Protein 6MB8 (pdb70)

Organism: Pseudomonas aeruginosa (NCBI:txid287)

Nearest PDB structures (foldseek):
  6mb6-assembly1_A  TM=1.000E+00  e=1.097E-57  Pseudomonas aeruginosa
  7q1x-assembly1_B  TM=9.466E-01  e=2.629E-34  Pseudomonas aeruginosa
  7lao-assembly1_A  TM=9.299E-01  e=4.699E-32  Serratia marcescens
  6bbz-assembly1_A  TM=9.419E-01  e=1.993E-29  Enterobacter cloacae
  6np2-assembly1_A  TM=9.340E-01  e=1.294E-29  Enterobacter cloacae

B-factor: mean 28.53, std 10.76, range [13.85, 97.69]

Radius of gyration: 25.22 Å; Cα contacts (8 Å, |Δi|>4): 1121; chains: 2; bounding box: 45×62×73 Å

Solvent-accessible surface area: 21464 Å² total; per-residue (Å²): 125,16,17,12,121,87,46,1,20,62,45,2,58,76,6,33,9,47,189,32,19,8,0,0,1,18,8,25,34,102,117,2,34,118,7,7,54,4,5,9,4,1,1,19,0,0,102,55,12,2,7,120,44,3,1,1,0,0,42,0,26,22,43,17,53,5,66,98,41,37,74,162,61,4,113,4,32,112,116,48,72,151,55,6,34,47,2,42,38,130,122,18,27,0,29,64,110,88,29,28,1,18,5,7,0,26,31,3,93,59,22,73,17,0,27,3,4,24,2,0,0,0,0,10,39,64,95,4,133,91,0,15,34,130,12,46,50,54,56,1,9,0,117,40,0,1,3,20,24,0,37,135,40,35,0,49,0,0,2,1,4,8,77,42,51,29,0,6,0,1,33,8,0,3,26,73,3,119,13,94,65,39,95,102,60,118,15,9,9,0,30,47,40,146,114,35,65,99,61,92,30,7,43,18,37,25,33,63,70,10,0,5,65,82,36,68,142,79,18,9,25,36,1,0,78,73,1,29,89,68,69,74,34,114,119,32,111,0,21,63,0,73,5,11,11,2,44,0,41,26,0,7,60,47,0,25,89,27,2,62,165,118,52,26,159,124,87,17,13,9,123,81,44,1,20,62,45,2,58,77,7,34,8,46,184,34,22,10,0,0,1,19,7,24,37,105,154,2,37,92,7,5,55,3,6,26,4,0,6,19,0,0,96,60,16,2,9,117,45,3,2,1,0,0,39,0,27,23,45,18,58,5,66,104,34,36,70,157,44,6,114,3,31,110,114,48,72,148,56,6,36,46,2,46,46,162,71,17,18,0,28,63,109,92,28,28,1,18,6,7,0,25,32,11,72,58,21,71,22,0,28,3,2,23,2,0,1,0,0,8,35,62,95,4,133,94,0,15,40,132,12,45,48,54,55,1,10,0,119,40,0,1,2,19,23,0,38,133,38,37,0,54,0,0,1,1,13,10,79,41,52,31,0,5,0,1,33,7,1,2,25,75,1,122,13,93,62,41,99,97,58,117,16,16,9,0,32,46,41,147,124,36,62,101,64,93,39,7,54,18,36,37,32,64,72,11,0,5,67,78,33,65,150,78,17,10,26,32,1,0,67,74,2,24,93,67,70,73,32,115,117,30,110,0,20,58,0,88,6,12,11,2,42,0,39,27,0,6,61,50,0,24,66,26,1,61,162,114,62,67

Structure (mmCIF, N/CA/C/O backbone):
data_6MB8
#
_entry.id   6MB8
#
_cell.length_a   137.256
_cell.length_b   163.897
_cell.length_c   95.126
_cell.angle_alpha   90.000
_cell.angle_beta   90.000
_cell.angle_gamma   90.000
#
_symmetry.space_group_name_H-M   'C 2 2 21'
#
loop_
_entity.id
_entity.type
_entity.pdbx_description
1 polymer 'Aac(3)-IIIb protein'
2 non-polymer 'CHLORIDE ION'
3 water water
#
loop_
_atom_site.group_PDB
_atom_site.id
_atom_site.type_symbol
_atom_site.label_atom_id
_atom_site.label_alt_id
_atom_site.label_comp_id
_atom_site.label_asym_id
_atom_site.label_entity_id
_atom_site.label_seq_id
_atom_site.pdbx_PDB_ins_code
_atom_site.Cartn_x
_atom_site.Cartn_y
_atom_site.Cartn_z
_atom_site.occupancy
_atom_site.B_iso_or_equiv
_atom_site.auth_seq_id
_atom_site.auth_comp_id
_atom_site.auth_asym_id
_atom_site.auth_atom_id
_atom_site.pdbx_PDB_model_num
ATOM 1 N N . SER A 1 7 ? -22.808 -9.232 -25.668 1.00 53.83 7 SER A N 1
ATOM 2 C CA . SER A 1 7 ? -21.382 -9.127 -25.981 1.00 71.22 7 SER A CA 1
ATOM 3 C C . SER A 1 7 ? -20.668 -10.467 -25.771 1.00 62.39 7 SER A C 1
ATOM 4 O O . SER A 1 7 ? -21.257 -11.429 -25.273 1.00 60.54 7 SER A O 1
ATOM 7 N N . PHE A 1 8 ? -19.396 -10.519 -26.156 1.00 41.30 8 PHE A N 1
ATOM 8 C CA . PHE A 1 8 ? -18.614 -11.752 -26.078 1.00 29.06 8 PHE A CA 1
ATOM 9 C C . PHE A 1 8 ? -18.028 -12.010 -24.695 1.00 33.98 8 PHE A C 1
ATOM 10 O O . PHE A 1 8 ? -17.457 -11.108 -24.070 1.00 39.23 8 PHE A O 1
ATOM 18 N N . ALA A 1 9 ? -18.157 -13.253 -24.229 1.00 29.79 9 ALA A N 1
ATOM 19 C CA . ALA A 1 9 ? -17.320 -13.744 -23.148 1.00 33.78 9 ALA A CA 1
ATOM 20 C C . ALA A 1 9 ? -16.023 -14.227 -23.758 1.00 32.29 9 ALA A C 1
ATOM 21 O O . ALA A 1 9 ? -16.008 -14.775 -24.863 1.00 33.20 9 ALA A O 1
ATOM 23 N N . THR A 1 10 ? -14.940 -14.040 -23.035 1.00 39.01 10 THR A N 1
ATOM 24 C CA . THR A 1 10 ? -13.646 -14.405 -23.554 1.00 42.09 10 THR A CA 1
ATOM 25 C C . THR A 1 10 ? -13.041 -15.470 -22.678 1.00 40.12 10 THR A C 1
ATOM 26 O O . THR A 1 10 ? -13.535 -15.808 -21.605 1.00 32.32 10 THR A O 1
ATOM 30 N N . ARG A 1 11 ? -11.935 -15.979 -23.172 1.00 33.53 11 ARG A N 1
ATOM 31 C CA . ARG A 1 11 ? -11.173 -16.933 -22.409 1.00 31.97 11 ARG A CA 1
ATOM 32 C C . ARG A 1 11 ? -10.803 -16.362 -21.039 1.00 28.80 11 ARG A C 1
ATOM 33 O O . ARG A 1 11 ? -10.941 -17.039 -20.014 1.00 28.26 11 ARG A O 1
ATOM 41 N N . THR A 1 12 ? -10.447 -15.081 -20.994 1.00 25.95 12 THR A N 1
ATOM 42 C CA . THR A 1 12 ? -10.127 -14.431 -19.732 1.00 24.42 12 THR A CA 1
ATOM 43 C C . THR A 1 12 ? -11.351 -14.319 -18.830 1.00 23.96 12 THR A C 1
ATOM 44 O O . THR A 1 12 ? -11.284 -14.641 -17.636 1.00 24.39 12 THR A O 1
ATOM 48 N N . SER A 1 13 ? -12.471 -13.846 -19.370 1.00 28.21 13 SER A N 1
ATOM 49 C CA . SER A 1 13 ? -13.644 -13.654 -18.519 1.00 27.14 13 SER A CA 1
ATOM 50 C C . SER A 1 13 ? -14.162 -14.993 -18.003 1.00 26.58 13 SER A C 1
ATOM 51 O O . SER A 1 13 ? -14.583 -15.098 -16.840 1.00 24.09 13 SER A O 1
ATOM 54 N N . LEU A 1 14 ? -14.113 -16.032 -18.839 1.00 23.69 14 LEU A N 1
ATOM 55 C CA . LEU A 1 14 ? -14.549 -17.348 -18.373 1.00 20.11 14 LEU A CA 1
ATOM 56 C C . LEU A 1 14 ? -13.633 -17.877 -17.276 1.00 19.61 14 LEU A C 1
ATOM 57 O O . LEU A 1 14 ? -14.105 -18.504 -16.324 1.00 20.73 14 LEU A O 1
ATOM 62 N N . ALA A 1 15 ? -12.312 -17.651 -17.397 1.00 20.15 15 ALA A N 1
ATOM 63 C CA . ALA A 1 15 ? -11.399 -18.107 -16.347 1.00 20.67 15 ALA A CA 1
ATOM 64 C C . ALA A 1 15 ? -11.711 -17.424 -15.017 1.00 21.96 15 ALA A C 1
ATOM 65 O O . ALA A 1 15 ? -11.704 -18.072 -13.963 1.00 22.01 15 ALA A O 1
ATOM 67 N N . ALA A 1 16 ? -12.035 -16.130 -15.054 1.00 22.18 16 ALA A N 1
ATOM 68 C CA . ALA A 1 16 ? -12.438 -15.445 -13.828 1.00 23.54 16 ALA A CA 1
ATOM 69 C C . ALA A 1 16 ? -13.680 -16.095 -13.224 1.00 23.80 16 ALA A C 1
ATOM 70 O O . ALA A 1 16 ? -13.724 -16.366 -12.015 1.00 22.96 16 ALA A O 1
ATOM 72 N N . ASP A 1 17 ? -14.687 -16.370 -14.059 1.00 22.82 17 ASP A N 1
ATOM 73 C CA . ASP A 1 17 ? -15.909 -17.018 -13.576 1.00 23.03 17 ASP A CA 1
ATOM 74 C C . ASP A 1 17 ? -15.610 -18.393 -12.987 1.00 22.82 17 ASP A C 1
ATOM 75 O O . ASP A 1 17 ? -16.165 -18.759 -11.943 1.00 22.02 17 ASP A O 1
ATOM 80 N N . LEU A 1 18 ? -14.757 -19.180 -13.657 1.00 21.15 18 LEU A N 1
ATOM 81 C CA . LEU A 1 18 ? -14.433 -20.513 -13.167 1.00 20.21 18 LEU A CA 1
ATOM 82 C C . LEU A 1 18 ? -13.709 -20.447 -11.835 1.00 22.58 18 LEU A C 1
ATOM 83 O O . LEU A 1 18 ? -14.000 -21.223 -10.923 1.00 21.10 18 LEU A O 1
ATOM 88 N N . ALA A 1 19 ? -12.739 -19.541 -11.707 1.00 21.70 19 ALA A N 1
ATOM 89 C CA . ALA A 1 19 ? -12.056 -19.417 -10.427 1.00 22.14 19 ALA A CA 1
ATOM 90 C C . ALA A 1 19 ? -13.034 -19.001 -9.333 1.00 22.89 19 ALA A C 1
ATOM 91 O O . ALA A 1 19 ? -12.964 -19.510 -8.207 1.00 25.64 19 ALA A O 1
ATOM 93 N N . ALA A 1 20 ? -13.947 -18.083 -9.659 1.00 23.30 20 ALA A N 1
ATOM 94 C CA . ALA A 1 20 ? -14.933 -17.604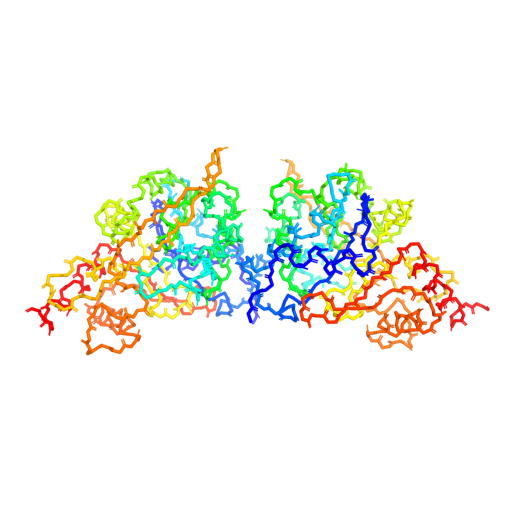 -8.691 1.00 26.08 20 ALA A CA 1
ATOM 95 C C . ALA A 1 20 ? -15.849 -18.730 -8.243 1.00 28.53 20 ALA A C 1
ATOM 96 O O . ALA A 1 20 ? -16.290 -18.761 -7.089 1.00 27.51 20 ALA A O 1
ATOM 98 N N . LEU A 1 21 ? -16.160 -19.655 -9.155 1.00 24.55 21 LEU A N 1
ATOM 99 C CA . LEU A 1 21 ? -17.003 -20.797 -8.823 1.00 22.01 21 LEU A CA 1
ATOM 100 C C . LEU A 1 21 ? -16.270 -21.822 -7.971 1.00 25.58 21 LEU A C 1
ATOM 101 O O . LEU A 1 21 ? -16.914 -22.681 -7.356 1.00 26.90 21 LEU A O 1
ATOM 106 N N . GLY A 1 22 ? -14.945 -21.757 -7.897 1.00 22.83 22 GLY A N 1
ATOM 107 C CA . GLY A 1 22 ? -14.189 -22.657 -7.046 1.00 21.09 22 GLY A CA 1
ATOM 108 C C . GLY A 1 22 ? -13.219 -23.585 -7.747 1.00 18.83 22 GLY A C 1
ATOM 109 O O . GLY A 1 22 ? -12.557 -24.374 -7.056 1.00 23.49 22 GLY A O 1
ATOM 110 N N . LEU A 1 23 ? -13.089 -23.518 -9.074 1.00 20.63 23 LEU A N 1
ATOM 111 C CA . LEU A 1 23 ? -12.113 -24.347 -9.783 1.00 22.19 23 LEU A CA 1
ATOM 112 C C . LEU A 1 23 ? -10.702 -23.894 -9.416 1.00 21.19 23 LEU A C 1
ATOM 113 O O . LEU A 1 23 ? -10.399 -22.700 -9.477 1.00 25.32 23 LEU A O 1
ATOM 118 N N . ALA A 1 24 ? -9.843 -24.841 -9.035 1.00 21.53 24 ALA A N 1
ATOM 119 C CA . ALA A 1 24 ? -8.594 -24.521 -8.344 1.00 22.83 24 ALA A CA 1
ATOM 120 C C . ALA A 1 24 ? -7.367 -24.914 -9.166 1.00 23.34 24 ALA A C 1
ATOM 121 O O . ALA A 1 24 ? -7.411 -25.800 -10.021 1.00 23.13 24 ALA A O 1
ATOM 123 N N . TRP A 1 25 ? -6.264 -24.223 -8.895 1.00 24.01 25 TRP A N 1
ATOM 124 C CA . TRP A 1 25 ? -5.002 -24.512 -9.563 1.00 23.58 25 TRP A CA 1
ATOM 125 C C . TRP A 1 25 ? -4.589 -25.955 -9.332 1.00 24.91 25 TRP A C 1
ATOM 126 O O . TRP A 1 25 ? -4.495 -26.422 -8.189 1.00 26.47 25 TRP A O 1
ATOM 137 N N . GLY A 1 26 ? -4.309 -26.663 -10.430 1.00 19.45 26 GLY A N 1
ATOM 138 C CA . GLY A 1 26 ? -3.897 -28.040 -10.366 1.00 17.92 26 GLY A CA 1
ATOM 139 C C . GLY A 1 26 ? -5.024 -29.046 -10.411 1.00 19.05 26 GLY A C 1
ATOM 140 O O . GLY A 1 26 ? -4.749 -30.250 -10.403 1.00 21.72 26 GLY A O 1
ATOM 141 N N . ASP A 1 27 ? -6.273 -28.595 -10.454 1.00 20.67 27 ASP A N 1
ATOM 142 C CA . ASP A 1 27 ? -7.398 -29.530 -10.405 1.00 19.44 27 ASP A CA 1
ATOM 143 C C . ASP A 1 27 ? -7.428 -30.406 -11.648 1.00 22.16 27 ASP A C 1
ATOM 144 O O . ASP A 1 27 ? -7.084 -29.967 -12.753 1.00 21.00 27 ASP A O 1
ATOM 149 N N . ALA A 1 28 ? -7.877 -31.644 -11.459 1.00 19.74 28 ALA A N 1
ATOM 150 C CA . ALA A 1 28 ? -8.353 -32.472 -12.559 1.00 17.52 28 ALA A CA 1
ATOM 151 C C . ALA A 1 28 ? -9.849 -32.193 -12.685 1.00 21.99 28 ALA A C 1
ATOM 152 O O . ALA A 1 28 ? -10.600 -32.421 -11.729 1.00 21.14 28 ALA A O 1
ATOM 154 N N . ILE A 1 29 ? -10.267 -31.628 -13.821 1.00 17.26 29 ILE A N 1
ATOM 155 C CA . ILE A 1 29 ? -11.637 -31.118 -13.985 1.00 18.44 29 ILE A CA 1
ATOM 156 C C . ILE A 1 29 ? -12.285 -31.813 -15.176 1.00 19.90 29 ILE A C 1
ATOM 157 O O . ILE A 1 29 ? -11.824 -31.681 -16.317 1.00 18.22 29 ILE A O 1
ATOM 162 N N . MET A 1 30 ? -13.373 -32.538 -14.914 1.00 17.56 30 MET A N 1
ATOM 163 C CA . MET A 1 30 ? -14.157 -33.164 -15.969 1.00 18.51 30 MET A CA 1
ATOM 164 C C . MET A 1 30 ? -15.338 -32.255 -16.265 1.00 18.27 30 MET A C 1
ATOM 165 O O . MET A 1 30 ? -16.037 -31.834 -15.341 1.00 20.32 30 MET A O 1
ATOM 170 N N . VAL A 1 31 ? -15.555 -31.925 -17.537 1.00 16.23 31 VAL A N 1
ATOM 171 C CA . VAL A 1 31 ? -16.565 -30.937 -17.894 1.00 17.97 31 VAL A CA 1
ATOM 172 C C . VAL A 1 31 ? -17.647 -31.565 -18.769 1.00 17.64 31 VAL A C 1
ATOM 173 O O . VAL A 1 31 ? -17.363 -32.361 -19.670 1.00 18.61 31 VAL A O 1
ATOM 177 N N . HIS A 1 32 ? -18.899 -31.209 -18.470 1.00 17.68 32 HIS A N 1
ATOM 178 C CA . HIS A 1 32 ? -20.056 -31.440 -19.326 1.00 17.19 32 HIS A CA 1
ATOM 179 C C . HIS A 1 32 ? -20.619 -30.073 -19.678 1.00 17.83 32 HIS A C 1
ATOM 180 O O . HIS A 1 32 ? -20.868 -29.267 -18.782 1.00 20.50 32 HIS A O 1
ATOM 187 N N . ALA A 1 33 ? -20.822 -29.792 -20.964 1.00 19.01 33 ALA A N 1
ATOM 188 C CA . ALA A 1 33 ? -21.180 -28.424 -21.360 1.00 17.54 33 ALA A CA 1
ATOM 189 C C . ALA A 1 33 ? -22.369 -28.405 -22.295 1.00 21.56 33 ALA A C 1
ATOM 190 O O . ALA A 1 33 ? -22.488 -29.255 -23.182 1.00 23.71 33 ALA A O 1
ATOM 192 N N . ALA A 1 34 ? -23.225 -27.390 -22.115 1.00 23.41 34 ALA A N 1
ATOM 193 C CA . ALA A 1 34 ? -24.229 -27.010 -23.108 1.00 25.02 34 ALA A CA 1
ATOM 194 C C . ALA A 1 34 ? -23.724 -25.690 -23.674 1.00 24.33 34 ALA A C 1
ATOM 195 O O . ALA A 1 34 ? -23.952 -24.632 -23.080 1.00 23.36 34 ALA A O 1
ATOM 197 N N . VAL A 1 35 ? -23.004 -25.768 -24.798 1.00 21.53 35 VAL A N 1
ATOM 198 C CA . VAL A 1 35 ? -22.211 -24.629 -25.260 1.00 21.90 35 VAL A CA 1
ATOM 199 C C . VAL A 1 35 ? -23.091 -23.406 -25.501 1.00 24.37 35 VAL A C 1
ATOM 200 O O . VAL A 1 35 ? -22.713 -22.281 -25.157 1.00 27.09 35 VAL A O 1
ATOM 204 N N . SER A 1 36 ? -24.283 -23.606 -26.062 1.00 26.11 36 SER A N 1
ATOM 205 C CA . SER A 1 36 ? -25.122 -22.450 -26.393 1.00 34.43 36 SER A CA 1
ATOM 206 C C . SER A 1 36 ? -25.523 -21.653 -25.153 1.00 38.51 36 SER A C 1
ATOM 207 O O . SER A 1 36 ? -25.642 -20.421 -25.224 1.00 33.42 36 SER A O 1
ATOM 210 N N . ARG A 1 37 ? -25.692 -22.316 -24.004 1.00 24.58 37 ARG A N 1
ATOM 211 C CA . ARG A 1 37 ? -26.081 -21.601 -22.789 1.00 25.13 37 ARG A CA 1
ATOM 212 C C . ARG A 1 37 ? -25.000 -20.682 -22.248 1.00 30.85 37 ARG A C 1
ATOM 213 O O . ARG A 1 37 ? -25.298 -19.841 -21.384 1.00 25.51 37 ARG A O 1
ATOM 221 N N . VAL A 1 38 ? -23.754 -20.830 -22.703 1.00 24.66 38 VAL A N 1
ATOM 222 C CA . VAL A 1 38 ? -22.683 -19.994 -22.174 1.00 21.60 38 VAL A CA 1
ATOM 223 C C . VAL A 1 38 ? -22.752 -18.582 -22.746 1.00 25.65 38 VAL A C 1
ATOM 224 O O . VAL A 1 38 ? -22.164 -17.651 -22.176 1.00 27.25 38 VAL A O 1
ATOM 228 N N . GLY A 1 39 ? -23.488 -18.393 -23.830 1.00 28.69 39 GLY A N 1
ATOM 229 C CA . GLY A 1 39 ? -23.573 -17.101 -24.487 1.00 31.68 39 GLY A CA 1
ATOM 230 C C . GLY A 1 39 ? -22.585 -16.983 -25.630 1.00 29.91 39 GLY A C 1
ATOM 231 O O . GLY A 1 39 ? -22.012 -17.967 -26.102 1.00 28.59 39 GLY A O 1
ATOM 232 N N . ARG A 1 40 ? -22.383 -15.746 -26.080 1.00 26.65 40 ARG A N 1
ATOM 233 C CA . ARG A 1 40 ? -21.476 -15.502 -27.191 1.00 26.59 40 ARG A CA 1
ATOM 234 C C . ARG A 1 40 ? -20.033 -15.692 -26.756 1.00 25.83 40 ARG A C 1
ATOM 235 O O . ARG A 1 40 ? -19.586 -15.097 -25.772 1.00 28.42 40 ARG A O 1
ATOM 243 N N . LEU A 1 41 ? -19.304 -16.515 -27.508 1.00 24.45 41 LEU A N 1
ATOM 244 C CA . LEU A 1 41 ? -17.919 -16.874 -27.221 1.00 23.59 41 LEU A CA 1
ATOM 245 C C . LEU A 1 41 ? -17.056 -16.554 -28.422 1.00 22.23 41 LEU A C 1
ATOM 246 O O . LEU A 1 41 ? -17.388 -16.963 -29.537 1.00 25.55 41 LEU A O 1
ATOM 251 N N . LEU A 1 42 ? -15.926 -15.873 -28.200 1.00 23.62 42 LEU A N 1
ATOM 252 C CA . LEU A 1 42 ? -15.110 -15.459 -29.336 1.00 26.65 42 LEU A CA 1
ATOM 253 C C . LEU A 1 42 ? -14.522 -16.637 -30.098 1.00 27.44 42 LEU A C 1
ATOM 254 O O . LEU A 1 42 ? -14.267 -16.515 -31.296 1.00 25.70 42 LEU A O 1
ATOM 259 N N . ASP A 1 43 ? -14.276 -17.786 -29.444 1.00 24.80 43 ASP A N 1
ATOM 260 C CA . ASP A 1 43 ? -13.783 -18.958 -30.161 1.00 25.17 43 ASP A CA 1
ATOM 261 C C . ASP A 1 43 ? -14.710 -20.154 -29.954 1.00 23.24 43 ASP A C 1
ATOM 262 O O . ASP A 1 43 ? -14.279 -21.302 -30.026 1.00 23.06 43 ASP A O 1
ATOM 267 N N . GLY A 1 44 ? -15.994 -19.904 -29.725 1.00 21.80 44 GLY A N 1
ATOM 268 C CA . GLY A 1 44 ? -16.945 -20.992 -29.627 1.00 22.37 44 GLY A CA 1
ATOM 269 C C . GLY A 1 44 ? -16.572 -21.987 -28.549 1.00 21.33 44 GLY A C 1
ATOM 270 O O . GLY A 1 44 ? -16.008 -21.629 -27.515 1.00 21.98 44 GLY A O 1
ATOM 271 N N . PRO A 1 45 ? -16.858 -23.274 -28.782 1.00 23.13 45 PRO A N 1
ATOM 272 C CA . PRO A 1 45 ? -16.526 -24.283 -27.763 1.00 20.59 45 PRO A CA 1
ATOM 273 C C . PRO A 1 45 ? -15.067 -24.273 -27.358 1.00 20.96 45 PRO A C 1
ATOM 274 O O . PRO A 1 45 ? -14.746 -24.605 -26.213 1.00 23.66 45 PRO A O 1
ATOM 278 N N . ASP A 1 46 ? -14.151 -23.919 -28.265 1.00 18.53 46 ASP A N 1
ATOM 279 C CA . ASP A 1 46 ? -12.746 -23.919 -27.908 1.00 19.57 46 ASP A CA 1
ATOM 280 C C . ASP A 1 46 ? -12.418 -22.845 -26.879 1.00 19.68 46 ASP A C 1
ATOM 281 O O . ASP A 1 46 ? -11.430 -22.998 -26.148 1.00 21.11 46 ASP A O 1
ATOM 286 N N . THR A 1 47 ? -13.247 -21.801 -26.763 1.00 20.21 47 THR A N 1
ATOM 287 C CA . THR A 1 47 ? -13.048 -20.829 -25.697 1.00 20.31 47 THR A CA 1
ATOM 288 C C . THR A 1 47 ? -13.188 -21.483 -24.333 1.00 19.02 47 THR A C 1
ATOM 289 O O . THR A 1 47 ? -12.439 -21.162 -23.403 1.00 19.56 47 THR A O 1
ATOM 293 N N . ILE A 1 48 ? -14.141 -22.408 -24.207 1.00 17.89 48 ILE A N 1
ATOM 294 C CA . ILE A 1 48 ? -14.366 -23.102 -22.947 1.00 16.29 48 ILE A CA 1
ATOM 295 C C . ILE A 1 48 ? -13.163 -23.959 -22.600 1.00 17.95 48 ILE A C 1
ATOM 296 O O . ILE A 1 48 ? -12.691 -23.960 -21.461 1.00 19.15 48 ILE A O 1
ATOM 301 N N . ILE A 1 49 ? -12.659 -24.718 -23.581 1.00 17.68 49 ILE A N 1
ATOM 302 C CA . ILE A 1 49 ? -11.496 -25.564 -23.324 1.00 15.40 49 ILE A CA 1
ATOM 303 C C . ILE A 1 49 ? -10.317 -24.709 -22.879 1.00 16.11 49 ILE A C 1
ATOM 304 O O . ILE A 1 49 ? -9.635 -25.024 -21.898 1.00 18.33 49 ILE A O 1
ATOM 309 N N . ALA A 1 50 ? -10.072 -23.603 -23.587 1.00 17.59 50 ALA A N 1
ATOM 310 C CA . ALA A 1 50 ? -8.935 -22.746 -23.249 1.00 17.91 50 ALA A CA 1
ATOM 311 C C . ALA A 1 50 ? -9.082 -22.160 -21.849 1.00 18.49 50 ALA A C 1
ATOM 312 O O . ALA A 1 50 ? -8.123 -22.127 -21.069 1.00 19.36 50 ALA A O 1
ATOM 314 N N . ALA A 1 51 ? -10.286 -21.709 -21.508 1.00 17.64 51 ALA A N 1
ATOM 315 C CA . ALA A 1 51 ? -10.496 -21.127 -20.186 1.00 18.10 51 ALA A CA 1
ATOM 316 C C . ALA A 1 51 ? -10.282 -22.149 -19.077 1.00 19.70 51 ALA A C 1
ATOM 317 O O . ALA A 1 51 ? -9.746 -21.824 -18.004 1.00 18.02 51 ALA A O 1
ATOM 319 N N . LEU A 1 52 ? -10.727 -23.387 -19.299 1.00 17.51 52 LEU A N 1
ATOM 320 C CA . LEU A 1 52 ? -10.502 -24.437 -18.316 1.00 16.42 52 LEU A CA 1
ATOM 321 C C . LEU A 1 52 ? -9.015 -24.682 -18.125 1.00 17.56 52 LEU A C 1
ATOM 322 O O . LEU A 1 52 ? -8.538 -24.795 -16.990 1.00 18.51 52 LEU A O 1
ATOM 327 N N A ARG A 1 53 ? -8.275 -24.779 -19.232 0.71 17.67 53 ARG A N 1
ATOM 328 N N B ARG A 1 53 ? -8.267 -24.785 -19.228 0.29 17.75 53 ARG A N 1
ATOM 329 C CA A ARG A 1 53 ? -6.830 -24.960 -19.144 0.71 19.21 53 ARG A CA 1
ATOM 330 C CA B ARG A 1 53 ? -6.822 -24.966 -19.124 0.29 19.17 53 ARG A CA 1
ATOM 331 C C A ARG A 1 53 ? -6.173 -23.795 -18.416 0.71 18.75 53 ARG A C 1
ATOM 332 C C B ARG A 1 53 ? -6.169 -23.794 -18.406 0.29 19.07 53 ARG A C 1
ATOM 333 O O A ARG A 1 53 ? -5.275 -24.001 -17.590 0.71 19.70 53 ARG A O 1
ATOM 334 O O B ARG A 1 53 ? -5.260 -23.989 -17.590 0.29 19.70 53 ARG A O 1
ATOM 349 N N . ASP A 1 54 ? -6.611 -22.569 -18.703 1.00 18.14 54 ASP A N 1
ATOM 350 C CA . ASP A 1 54 ? -6.047 -21.399 -18.024 1.00 17.28 54 ASP A CA 1
ATOM 351 C C . ASP A 1 54 ? -6.296 -21.460 -16.521 1.00 22.71 54 ASP A C 1
ATOM 352 O O . ASP A 1 54 ? -5.451 -21.039 -15.716 1.00 20.67 54 ASP A O 1
ATOM 357 N N . THR A 1 55 ? -7.464 -21.965 -16.122 1.00 20.76 55 THR A N 1
ATOM 358 C CA . THR A 1 55 ? -7.858 -21.901 -14.714 1.00 18.04 55 THR A CA 1
ATOM 359 C C . THR A 1 55 ? -7.164 -22.951 -13.854 1.00 20.69 55 THR A C 1
ATOM 360 O O . THR A 1 55 ? -6.826 -22.677 -12.692 1.00 22.09 55 THR A O 1
ATOM 364 N N . VAL A 1 56 ? -6.957 -24.160 -14.375 1.00 17.90 56 VAL A N 1
ATOM 365 C CA . VAL A 1 56 ? -6.262 -25.188 -13.608 1.00 18.59 56 VAL A CA 1
ATOM 366 C C . VAL A 1 56 ? -4.751 -25.078 -13.784 1.00 17.27 56 VAL A C 1
ATOM 367 O O . VAL A 1 56 ? -4.006 -25.656 -12.982 1.00 19.91 56 VAL A O 1
ATOM 371 N N . GLY A 1 57 ? -4.286 -24.369 -14.813 1.00 18.38 57 GLY A N 1
ATOM 372 C CA . GLY A 1 57 ? -2.857 -24.211 -15.038 1.00 18.21 57 GLY A CA 1
ATOM 373 C C . GLY A 1 57 ? -2.242 -25.471 -15.598 1.00 21.07 57 GLY A C 1
ATOM 374 O O . GLY A 1 57 ? -2.910 -26.493 -15.784 1.00 19.59 57 GLY A O 1
ATOM 375 N N . PRO A 1 58 ? -0.937 -25.419 -15.884 1.00 18.19 58 PRO A N 1
ATOM 376 C CA . PRO A 1 58 ? -0.285 -26.546 -16.578 1.00 19.21 58 PRO A CA 1
ATOM 377 C C . PRO A 1 58 ? -0.290 -27.848 -15.790 1.00 19.57 58 PRO A C 1
ATOM 378 O O . PRO A 1 58 ? -0.249 -28.919 -16.402 1.00 20.81 58 PRO A O 1
ATOM 382 N N . GLY A 1 59 ? -0.375 -27.795 -14.460 1.00 18.81 59 GLY A N 1
ATOM 383 C CA . GLY A 1 59 ? -0.416 -28.992 -13.645 1.00 18.78 59 GLY A CA 1
ATOM 384 C C . GLY A 1 59 ? -1.775 -29.618 -13.519 1.00 19.57 59 GLY A C 1
ATOM 385 O O . GLY A 1 59 ? -1.884 -30.728 -12.989 1.00 19.59 59 GLY A O 1
ATOM 386 N N . GLY A 1 60 ? -2.799 -28.946 -14.027 1.00 18.68 60 GLY A N 1
ATOM 387 C CA . GLY A 1 60 ? -4.135 -29.504 -14.030 1.00 18.10 60 GLY A CA 1
ATOM 388 C C . GLY A 1 60 ? -4.390 -30.350 -15.268 1.00 18.88 60 GLY A C 1
ATOM 389 O O . GLY A 1 60 ? -3.575 -30.465 -16.185 1.00 18.92 60 GLY A O 1
ATOM 390 N N . THR A 1 61 ? -5.561 -30.972 -15.281 1.00 17.44 61 THR A N 1
ATOM 391 C CA . THR A 1 61 ? -5.955 -31.831 -16.390 1.00 16.49 61 THR A CA 1
ATOM 392 C C . THR A 1 61 ? -7.413 -31.547 -16.694 1.00 18.63 61 THR A C 1
ATOM 393 O O . THR A 1 61 ? -8.222 -31.426 -15.766 1.00 19.75 61 THR A O 1
ATOM 397 N N . VAL A 1 62 ? -7.749 -31.446 -17.981 1.00 16.30 62 VAL A N 1
ATOM 398 C CA . VAL A 1 62 ? -9.126 -31.201 -18.416 1.00 15.83 62 VAL A CA 1
ATOM 399 C C . VAL A 1 62 ? -9.648 -32.479 -19.061 1.00 18.40 62 VAL A C 1
ATOM 400 O O . VAL A 1 62 ? -8.987 -33.040 -19.937 1.00 16.90 62 VAL A O 1
ATOM 404 N N . LEU A 1 63 ? -10.831 -32.938 -18.633 1.00 16.85 63 LEU A N 1
ATOM 405 C CA . LEU A 1 63 ? -11.387 -34.201 -19.109 1.00 16.20 63 LEU A CA 1
ATOM 406 C C . LEU A 1 63 ? -12.808 -34.007 -19.624 1.00 15.60 63 LEU A C 1
ATOM 407 O O . LEU A 1 63 ? -13.520 -33.070 -19.233 1.00 16.53 63 LEU A O 1
ATOM 412 N N . ALA A 1 64 ? -13.222 -34.942 -20.485 1.00 16.42 64 ALA A N 1
ATOM 413 C CA . ALA A 1 64 ? -14.612 -34.989 -20.927 1.00 16.67 64 ALA A CA 1
ATOM 414 C C . ALA A 1 64 ? -14.978 -36.437 -21.244 1.00 16.21 64 ALA A C 1
ATOM 415 O O . ALA A 1 64 ? -14.117 -37.302 -21.406 1.00 17.55 64 ALA A O 1
ATOM 417 N N . TYR A 1 65 ? -16.282 -36.700 -21.307 1.00 16.76 65 TYR A N 1
ATOM 418 C CA . TYR A 1 65 ? -16.782 -38.042 -21.627 1.00 17.31 65 TYR A CA 1
ATOM 419 C C . TYR A 1 65 ? -16.895 -38.155 -23.136 1.00 17.26 65 TYR A C 1
ATOM 420 O O . TYR A 1 65 ? -17.698 -37.444 -23.752 1.00 18.89 65 TYR A O 1
ATOM 429 N N . ALA A 1 66 ? -16.072 -39.029 -23.738 1.00 17.47 66 ALA A N 1
ATOM 430 C CA . ALA A 1 66 ? -16.056 -39.210 -25.183 1.00 15.09 66 ALA A CA 1
ATOM 431 C C . ALA A 1 66 ? -17.100 -40.223 -25.664 1.00 15.77 66 ALA A C 1
ATOM 432 O O . ALA A 1 66 ? -17.836 -39.930 -26.611 1.00 18.34 66 ALA A O 1
ATOM 434 N N . ASP A 1 67 ? -17.136 -41.426 -25.073 1.00 17.89 67 ASP A N 1
ATOM 435 C CA . ASP A 1 67 ? -17.981 -42.500 -25.611 1.00 18.10 67 ASP A CA 1
ATOM 436 C C . ASP A 1 67 ? -17.570 -42.725 -27.072 1.00 19.84 67 ASP A C 1
ATOM 437 O O . ASP A 1 67 ? -16.449 -42.354 -27.456 1.00 20.32 67 ASP A O 1
ATOM 442 N N . TRP A 1 68 ? -18.418 -43.363 -27.884 1.00 18.92 68 TRP A N 1
ATOM 443 C CA . TRP A 1 68 ? -18.239 -43.394 -29.334 1.00 23.10 68 TRP A CA 1
ATOM 444 C C . TRP A 1 68 ? -19.601 -43.729 -29.929 1.00 23.32 68 TRP A C 1
ATOM 445 O O . TRP A 1 68 ? -20.511 -44.145 -29.217 1.00 26.09 68 TRP A O 1
ATOM 456 N N . GLU A 1 69 ? -19.762 -43.474 -31.228 1.00 22.21 69 GLU A N 1
ATOM 457 C CA . GLU A 1 69 ? -21.109 -43.518 -31.799 1.00 23.70 69 GLU A CA 1
ATOM 458 C C . GLU A 1 69 ? -21.662 -44.944 -31.845 1.00 28.81 69 GLU A C 1
ATOM 459 O O . GLU A 1 69 ? -22.829 -45.174 -31.498 1.00 27.30 69 GLU A O 1
ATOM 465 N N . ALA A 1 70 ? -20.851 -45.902 -32.291 1.00 23.22 70 ALA A N 1
ATOM 466 C CA . ALA A 1 70 ? -21.244 -47.330 -32.321 1.00 21.47 70 ALA A CA 1
ATOM 467 C C . ALA A 1 70 ? -22.647 -47.518 -32.906 1.00 24.06 70 ALA A C 1
ATOM 468 O O . ALA A 1 70 ? -23.531 -48.143 -32.302 1.00 24.42 70 ALA A O 1
ATOM 470 N N . ARG A 1 71 ? -22.868 -46.937 -34.082 1.00 21.71 71 ARG A N 1
ATOM 471 C CA . ARG A 1 71 ? -24.220 -46.972 -34.635 1.00 21.36 71 ARG A CA 1
ATOM 472 C C . ARG A 1 71 ? -24.678 -48.395 -34.942 1.00 22.73 71 ARG A C 1
ATOM 473 O O . ARG A 1 71 ? -25.894 -48.635 -34.981 1.00 24.85 71 ARG A O 1
ATOM 481 N N . TYR A 1 72 ? -23.736 -49.325 -35.134 1.00 20.85 72 TYR A N 1
ATOM 482 C CA . TYR A 1 72 ? -24.052 -50.732 -35.391 1.00 20.22 72 TYR A CA 1
ATOM 483 C C . TYR A 1 72 ? -24.835 -51.370 -34.259 1.00 29.93 72 TYR A C 1
ATOM 484 O O . TYR A 1 72 ? -25.408 -52.453 -34.451 1.00 26.18 72 TYR A O 1
ATOM 493 N N . GLU A 1 73 ? -24.841 -50.755 -33.077 1.00 23.40 73 GLU A N 1
ATOM 494 C CA . GLU A 1 73 ? -25.536 -51.352 -31.947 1.00 22.22 73 GLU A CA 1
ATOM 495 C C . GLU A 1 73 ? -27.008 -51.610 -32.266 1.00 27.13 73 GLU A C 1
ATOM 496 O O . GLU A 1 73 ? -27.601 -52.553 -31.731 1.00 28.55 73 GLU A O 1
ATOM 502 N N . ASP A 1 74 ? -27.609 -50.813 -33.152 1.00 27.17 74 ASP A N 1
ATOM 503 C CA . ASP A 1 74 ? -28.996 -51.062 -33.538 1.00 29.53 74 ASP A CA 1
ATOM 504 C C . ASP A 1 74 ? -29.183 -52.406 -34.225 1.00 34.70 74 ASP A C 1
ATOM 505 O O . ASP A 1 74 ? -30.318 -52.891 -34.309 1.00 35.04 74 ASP A O 1
ATOM 510 N N . LEU A 1 75 ? -28.108 -53.023 -34.696 1.00 26.87 75 LEU A N 1
ATOM 511 C CA . LEU A 1 75 ? -28.177 -54.241 -35.490 1.00 26.76 75 LEU A CA 1
ATOM 512 C C . LEU A 1 75 ? -28.001 -55.512 -34.675 1.00 34.20 75 LEU A C 1
ATOM 513 O O . LEU A 1 75 ? -28.219 -56.603 -35.218 1.00 30.20 75 LEU A O 1
ATOM 518 N N . VAL A 1 76 ? -27.573 -55.417 -33.414 1.00 25.48 76 VAL A N 1
ATOM 519 C CA . VAL A 1 76 ? -27.143 -56.619 -32.711 1.00 26.64 76 VAL A CA 1
ATOM 520 C C . VAL A 1 76 ? -28.344 -57.468 -32.320 1.00 31.34 76 VAL A C 1
ATOM 521 O O . VAL A 1 76 ? -29.467 -56.970 -32.145 1.00 30.43 76 VAL A O 1
ATOM 525 N N . ASP A 1 77 ? -28.098 -58.766 -32.182 1.00 31.09 77 ASP A N 1
ATOM 526 C CA . ASP A 1 77 ? -29.131 -59.689 -31.738 1.00 37.01 77 ASP A CA 1
ATOM 527 C C . ASP A 1 77 ? -29.300 -59.602 -30.219 1.00 43.09 77 ASP A C 1
ATOM 528 O O . ASP A 1 77 ? -28.698 -58.763 -29.540 1.00 33.35 77 ASP A O 1
ATOM 533 N N . ASP A 1 78 ? -30.147 -60.478 -29.670 1.00 38.72 78 ASP A N 1
ATOM 534 C CA . ASP A 1 78 ? -30.475 -60.377 -28.253 1.00 37.57 78 ASP A CA 1
ATOM 535 C C . ASP A 1 78 ? -29.317 -60.776 -27.353 1.00 32.81 78 ASP A C 1
ATOM 536 O O . ASP A 1 78 ? -29.318 -60.422 -26.169 1.00 44.06 78 ASP A O 1
ATOM 541 N N . ALA A 1 79 ? -28.317 -61.461 -27.891 1.00 32.26 79 ALA A N 1
ATOM 542 C CA . ALA A 1 79 ? -27.111 -61.762 -27.146 1.00 33.69 79 ALA A CA 1
ATOM 543 C C . ALA A 1 79 ? -26.064 -60.675 -27.308 1.00 34.23 79 ALA A C 1
ATOM 544 O O . ALA A 1 79 ? -24.995 -60.766 -26.696 1.00 32.01 79 ALA A O 1
ATOM 546 N N . GLY A 1 80 ? -26.366 -59.647 -28.098 1.00 29.32 80 GLY A N 1
ATOM 547 C CA . GLY A 1 80 ? -25.452 -58.546 -28.320 1.00 31.11 80 GLY A CA 1
ATOM 548 C C . GLY A 1 80 ? -24.466 -58.747 -29.446 1.00 36.53 80 GLY A C 1
ATOM 549 O O . GLY A 1 80 ? -23.499 -57.985 -29.541 1.00 28.23 80 GLY A O 1
ATOM 550 N N . ARG A 1 81 ? -24.662 -59.749 -30.299 1.00 32.20 81 ARG A N 1
ATOM 551 C CA . ARG A 1 81 ? -23.690 -60.043 -31.336 1.00 26.13 81 ARG A CA 1
ATOM 552 C C . ARG A 1 81 ? -24.105 -59.426 -32.663 1.00 28.37 81 ARG A C 1
ATOM 553 O O . ARG A 1 81 ? -25.291 -59.262 -32.958 1.00 29.30 81 ARG A O 1
ATOM 561 N N . VAL A 1 82 ? -23.105 -59.079 -33.457 1.00 29.44 82 VAL A N 1
ATOM 562 C CA . VAL A 1 82 ? -23.348 -58.459 -34.756 1.00 26.67 82 VAL A CA 1
ATOM 563 C C . VAL A 1 82 ? -23.635 -59.561 -35.773 1.00 28.62 82 VAL A C 1
ATOM 564 O O . VAL A 1 82 ? -22.843 -60.504 -35.877 1.00 31.97 82 VAL A O 1
ATOM 568 N N . PRO A 1 83 ? -24.734 -59.475 -36.510 1.00 27.86 83 PRO A N 1
ATOM 569 C CA . PRO A 1 83 ? -25.031 -60.500 -37.532 1.00 32.20 83 PRO A CA 1
ATOM 570 C C . PRO A 1 83 ? -23.879 -60.640 -38.506 1.00 40.80 83 PRO A C 1
ATOM 571 O O . PRO A 1 83 ? -23.245 -59.642 -38.884 1.00 32.69 83 PRO A O 1
ATOM 575 N N . PRO A 1 84 ? -23.580 -61.865 -38.941 1.00 39.12 84 PRO A N 1
ATOM 576 C CA . PRO A 1 84 ? -22.390 -62.081 -39.785 1.00 34.60 84 PRO A CA 1
ATOM 577 C C . PRO A 1 84 ? -22.337 -61.209 -41.031 1.00 32.52 84 PRO A C 1
ATOM 578 O O . PRO A 1 84 ? -21.250 -60.767 -41.424 1.00 39.18 84 PRO A O 1
ATOM 582 N N . GLU A 1 85 ? -23.481 -60.935 -41.661 1.00 32.29 85 GLU A N 1
ATOM 583 C CA . GLU A 1 85 ? -23.488 -60.147 -42.889 1.00 40.81 85 GLU A CA 1
ATOM 584 C C . GLU A 1 85 ? -23.115 -58.685 -42.660 1.00 43.95 85 GLU A C 1
ATOM 585 O O . GLU A 1 85 ? -22.825 -57.974 -43.629 1.00 38.20 85 GLU A O 1
ATOM 591 N N . TRP A 1 86 ? -23.136 -58.215 -41.413 1.00 32.57 86 TRP A N 1
ATOM 592 C CA . TRP A 1 86 ? -22.797 -56.830 -41.112 1.00 29.12 86 TRP A CA 1
ATOM 593 C C . TRP A 1 86 ? -21.383 -56.662 -40.575 1.00 36.06 86 TRP A C 1
ATOM 594 O O . TRP A 1 86 ? -20.862 -55.539 -40.596 1.00 32.31 86 TRP A O 1
ATOM 605 N N . ARG A 1 87 ? -20.753 -57.744 -40.115 1.00 30.38 87 ARG A N 1
ATOM 606 C CA . ARG A 1 87 ? -19.490 -57.642 -39.386 1.00 32.43 87 ARG A CA 1
ATOM 607 C C . ARG A 1 87 ? -18.410 -56.932 -40.191 1.00 42.35 87 ARG A C 1
ATOM 608 O O . ARG A 1 87 ? -17.668 -56.110 -39.646 1.00 34.54 87 ARG A O 1
ATOM 616 N N . GLU A 1 88 ? -18.297 -57.236 -41.486 1.00 35.46 88 GLU A N 1
ATOM 617 C CA . GLU A 1 88 ? -17.236 -56.631 -42.280 1.00 38.16 88 GLU A CA 1
ATOM 618 C C . GLU A 1 88 ? -17.430 -55.133 -42.490 1.00 33.08 88 GLU A C 1
ATOM 619 O O . GLU A 1 88 ? -16.455 -54.438 -42.802 1.00 37.54 88 GLU A O 1
ATOM 625 N N . HIS A 1 89 ? -18.653 -54.622 -42.342 1.00 30.74 89 HIS A N 1
ATOM 626 C CA . HIS A 1 89 ? -18.937 -53.218 -42.599 1.00 28.19 89 HIS A CA 1
ATOM 627 C C . HIS A 1 89 ? -18.805 -52.331 -41.364 1.00 29.01 89 HIS A C 1
ATOM 628 O O . HIS A 1 89 ? -18.847 -51.104 -41.505 1.00 32.16 89 HIS A O 1
ATOM 635 N N . VAL A 1 90 ? -18.693 -52.902 -40.168 1.00 26.72 90 VAL A N 1
ATOM 636 C CA . VAL A 1 90 ? -18.736 -52.088 -38.948 1.00 26.05 90 VAL A CA 1
ATOM 637 C C . VAL A 1 90 ? -17.375 -51.446 -38.715 1.00 23.69 90 VAL A C 1
ATOM 638 O O . VAL A 1 90 ? -16.364 -52.150 -38.612 1.00 25.35 90 VAL A O 1
ATOM 642 N N . PRO A 1 91 ? -17.308 -50.127 -38.591 1.00 23.41 91 PRO A N 1
ATOM 643 C CA . PRO A 1 91 ? -16.024 -49.469 -38.281 1.00 24.01 91 PRO A CA 1
ATOM 644 C C . PRO A 1 91 ? -15.510 -49.899 -36.920 1.00 22.60 91 PRO A C 1
ATOM 645 O O . PRO A 1 91 ? -16.228 -49.792 -35.920 1.00 23.55 91 PRO A O 1
ATOM 649 N N . PRO A 1 92 ? -14.278 -50.389 -36.829 1.00 21.77 92 PRO A N 1
ATOM 650 C CA . PRO A 1 92 ? -13.744 -50.790 -35.526 1.00 20.88 92 PRO A CA 1
ATOM 651 C C . PRO A 1 92 ? -13.315 -49.580 -34.705 1.00 21.75 92 PRO A C 1
ATOM 652 O O . PRO A 1 92 ? -12.997 -48.510 -35.233 1.00 22.39 92 PRO A O 1
ATOM 656 N N . PHE A 1 93 ? -13.284 -49.780 -33.394 1.00 18.52 93 PHE A N 1
ATOM 657 C CA . PHE A 1 93 ? -12.841 -48.725 -32.484 1.00 19.28 93 PHE A CA 1
ATOM 658 C C . PHE A 1 93 ? -11.328 -48.540 -32.538 1.00 19.53 93 PHE A C 1
ATOM 659 O O . PHE A 1 93 ? -10.573 -49.508 -32.444 1.00 22.26 93 PHE A O 1
ATOM 667 N N . ASP A 1 94 ? -10.894 -47.290 -32.654 1.00 18.78 94 ASP A N 1
ATOM 668 C CA . ASP A 1 94 ? -9.478 -46.914 -32.579 1.00 20.81 94 ASP A CA 1
ATOM 669 C C . ASP A 1 94 ? -9.432 -45.703 -31.657 1.00 19.98 94 ASP A C 1
ATOM 670 O O . ASP A 1 94 ? -10.023 -44.661 -31.995 1.00 19.95 94 ASP A O 1
ATOM 675 N N . PRO A 1 95 ? -8.813 -45.796 -30.477 1.00 21.71 95 PRO A N 1
ATOM 676 C CA . PRO A 1 95 ? -8.920 -44.673 -29.531 1.00 19.83 95 PRO A CA 1
ATOM 677 C C . PRO A 1 95 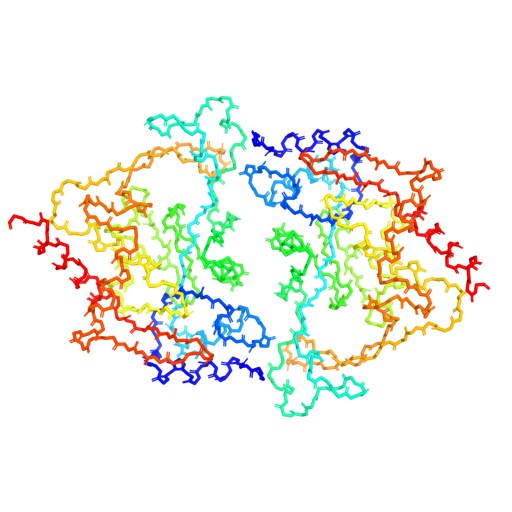? -8.369 -43.369 -30.086 1.00 20.95 95 PRO A C 1
ATOM 678 O O . PRO A 1 95 ? -8.801 -42.300 -29.646 1.00 19.69 95 PRO A O 1
ATOM 682 N N . GLN A 1 96 ? -7.439 -43.423 -31.042 1.00 21.38 96 GLN A N 1
ATOM 683 C CA . GLN A 1 96 ? -6.878 -42.217 -31.640 1.00 22.42 96 GLN A CA 1
ATOM 684 C C . GLN A 1 96 ? -7.711 -41.660 -32.781 1.00 26.27 96 GLN A C 1
ATOM 685 O O . GLN A 1 96 ? -7.533 -40.495 -33.152 1.00 27.07 96 GLN A O 1
ATOM 691 N N . ARG A 1 97 ? -8.653 -42.415 -33.317 1.00 22.31 97 ARG A N 1
ATOM 692 C CA . ARG A 1 97 ? -9.349 -41.974 -34.513 1.00 22.58 97 ARG A CA 1
ATOM 693 C C . ARG A 1 97 ? -10.859 -41.928 -34.379 1.00 22.49 97 ARG A C 1
ATOM 694 O O . ARG A 1 97 ? -11.499 -41.119 -35.054 1.00 23.63 97 ARG A O 1
ATOM 702 N N . SER A 1 98 ? -11.453 -42.785 -33.554 1.00 19.67 98 SER A N 1
ATOM 703 C CA . SER A 1 98 ? -12.902 -42.832 -33.453 1.00 18.14 98 SER A CA 1
ATOM 704 C C . SER A 1 98 ? -13.438 -41.533 -32.864 1.00 19.16 98 SER A C 1
ATOM 705 O O . SER A 1 98 ? -12.917 -41.038 -31.860 1.00 20.12 98 SER A O 1
ATOM 708 N N . ARG A 1 99 ? -14.482 -40.985 -33.478 1.00 19.44 99 ARG A N 1
ATOM 709 C CA . ARG A 1 99 ? -15.072 -39.758 -32.949 1.00 19.16 99 ARG A CA 1
ATOM 710 C C . ARG A 1 99 ? -15.607 -39.973 -31.541 1.00 18.80 99 ARG A C 1
ATOM 711 O O . ARG A 1 99 ? -16.041 -41.072 -31.173 1.00 20.48 99 ARG A O 1
ATOM 719 N N . ALA A 1 100 ? -15.601 -38.901 -30.755 1.00 18.89 100 ALA A N 1
ATOM 720 C CA . ALA A 1 100 ? -16.463 -38.854 -29.581 1.00 17.26 100 ALA A CA 1
ATOM 721 C C . ALA A 1 100 ? -17.920 -38.747 -30.013 1.00 21.81 100 ALA A C 1
ATOM 722 O O . ALA A 1 100 ? -18.244 -38.171 -31.057 1.00 20.01 100 ALA A O 1
ATOM 724 N N . ILE A 1 101 ? -18.820 -39.286 -29.186 1.00 18.17 101 ILE A N 1
ATOM 725 C CA . ILE A 1 101 ? -20.237 -39.093 -29.444 1.00 17.94 101 ILE A CA 1
ATOM 726 C C . ILE A 1 101 ? -20.583 -37.614 -29.276 1.00 19.55 101 ILE A C 1
ATOM 727 O O . ILE A 1 101 ? -19.912 -36.866 -28.538 1.00 19.55 101 ILE A O 1
ATOM 732 N N . ARG A 1 102 ? -21.585 -37.153 -30.027 1.00 21.69 102 ARG A N 1
ATOM 733 C CA . ARG A 1 102 ? -21.969 -35.747 -29.989 1.00 20.10 102 ARG A CA 1
ATOM 734 C C . ARG A 1 102 ? -23.379 -35.562 -29.438 1.00 22.57 102 ARG A C 1
ATOM 735 O O . ARG A 1 102 ? -23.925 -34.461 -29.536 1.00 27.00 102 ARG A O 1
ATOM 743 N N . ASP A 1 103 ? -23.946 -36.607 -28.820 1.00 23.00 103 ASP A N 1
ATOM 744 C CA . ASP A 1 103 ? -25.314 -36.544 -28.293 1.00 27.82 103 ASP A CA 1
ATOM 745 C C . ASP A 1 103 ? -25.502 -35.418 -27.286 1.00 34.32 103 ASP A C 1
ATOM 746 O O . ASP A 1 103 ? -26.611 -34.879 -27.156 1.00 28.69 103 ASP A O 1
ATOM 751 N N . ASN A 1 104 ? -24.453 -35.064 -26.544 1.00 23.56 104 ASN A N 1
ATOM 752 C CA . ASN A 1 104 ? -24.544 -34.035 -25.516 1.00 23.56 104 ASN A CA 1
ATOM 753 C C . ASN A 1 104 ? -23.667 -32.835 -25.832 1.00 23.92 104 ASN A C 1
ATOM 754 O O . ASN A 1 104 ? -23.168 -32.173 -24.925 1.00 29.88 104 ASN A O 1
ATOM 759 N N . GLY A 1 105 ? -23.512 -32.538 -27.108 1.00 22.00 105 GLY A N 1
ATOM 760 C CA . GLY A 1 105 ? -22.776 -31.381 -27.567 1.00 28.35 105 GLY A CA 1
ATOM 761 C C . GLY A 1 105 ? -21.436 -31.776 -28.144 1.00 23.16 105 GLY A C 1
ATOM 762 O O . GLY A 1 105 ? -20.981 -32.915 -28.047 1.00 24.10 105 GLY A O 1
ATOM 763 N N A VAL A 1 106 ? -20.787 -30.774 -28.759 0.76 19.66 106 VAL A N 1
ATOM 764 N N B VAL A 1 106 ? -20.783 -30.781 -28.747 0.24 19.83 106 VAL A N 1
ATOM 765 C CA A VAL A 1 106 ? -19.543 -31.021 -29.478 0.76 19.20 106 VAL A CA 1
ATOM 766 C CA B VAL A 1 106 ? -19.556 -31.056 -29.476 0.24 19.10 106 VAL A CA 1
ATOM 767 C C A VAL A 1 106 ? -18.305 -30.888 -28.616 0.76 17.89 106 VAL A C 1
ATOM 768 C C B VAL A 1 106 ? -18.307 -30.897 -28.620 0.24 17.92 106 VAL A C 1
ATOM 769 O O A VAL A 1 106 ? -17.212 -31.176 -29.110 0.76 19.41 106 VAL A O 1
ATOM 770 O O B VAL A 1 106 ? -17.214 -31.243 -29.089 0.24 19.34 106 VAL A O 1
ATOM 777 N N . LEU A 1 107 ? -18.422 -30.403 -27.381 1.00 19.62 107 LEU A N 1
ATOM 778 C CA . LEU A 1 107 ? -17.196 -30.144 -26.616 1.00 17.92 107 LEU A CA 1
ATOM 779 C C . LEU A 1 107 ? -16.324 -31.388 -26.479 1.00 17.61 107 LEU A C 1
ATOM 780 O O . LEU A 1 107 ? -15.100 -31.264 -26.671 1.00 17.51 107 LEU A O 1
ATOM 785 N N . PRO A 1 108 ? -16.849 -32.592 -26.196 1.00 17.93 108 PRO A N 1
ATOM 786 C CA . PRO A 1 108 ? -15.935 -33.733 -26.080 1.00 17.34 108 PRO A CA 1
ATOM 787 C C . PRO A 1 108 ? -15.167 -34.025 -27.355 1.00 17.05 108 PRO A C 1
ATOM 788 O O . PRO A 1 108 ? -13.959 -34.305 -27.305 1.00 17.75 108 PRO A O 1
ATOM 792 N N . GLU A 1 109 ? -15.824 -33.958 -28.516 1.00 16.34 109 GLU A N 1
ATOM 793 C CA . GLU A 1 109 ? -15.106 -34.168 -29.771 1.00 16.94 109 GLU A CA 1
ATOM 794 C C . GLU A 1 109 ? -14.083 -33.060 -30.015 1.00 16.10 109 GLU A C 1
ATOM 795 O O . GLU A 1 109 ? -12.973 -33.329 -30.491 1.00 16.84 109 GLU A O 1
ATOM 801 N N . PHE A 1 110 ? -14.433 -31.824 -29.667 1.00 16.86 110 PHE A N 1
ATOM 802 C CA . PHE A 1 110 ? -13.478 -30.735 -29.844 1.00 16.82 110 PHE A CA 1
ATOM 803 C C . PHE A 1 110 ? -12.282 -30.902 -28.921 1.00 16.46 110 PHE A C 1
ATOM 804 O O . PHE A 1 110 ? -11.142 -30.612 -29.318 1.00 17.67 110 PHE A O 1
ATOM 812 N N . LEU A 1 111 ? -12.518 -31.380 -27.693 1.00 15.44 111 LEU A N 1
ATOM 813 C CA . LEU A 1 111 ? -11.390 -31.674 -26.812 1.00 15.74 111 LEU A CA 1
ATOM 814 C C . LEU A 1 111 ? -10.572 -32.824 -27.372 1.00 16.14 111 LEU A C 1
ATOM 815 O O . LEU A 1 111 ? -9.335 -32.775 -27.370 1.00 16.57 111 LEU A O 1
ATOM 820 N N . ARG A 1 112 ? -11.249 -33.867 -27.889 1.00 16.31 112 ARG A N 1
ATOM 821 C CA . ARG A 1 112 ? -10.539 -35.008 -28.457 1.00 16.19 112 ARG A CA 1
ATOM 822 C C . ARG A 1 112 ? -9.568 -34.596 -29.558 1.00 15.51 112 ARG A C 1
ATOM 823 O O . ARG A 1 112 ? -8.463 -35.153 -29.657 1.00 18.38 112 ARG A O 1
ATOM 831 N N . THR A 1 113 ? -9.946 -33.612 -30.385 1.00 16.31 113 THR A N 1
ATOM 832 C CA . THR A 1 113 ? -9.109 -33.166 -31.483 1.00 17.77 113 THR A CA 1
ATOM 833 C C . THR A 1 113 ? -8.268 -31.937 -31.130 1.00 21.61 113 THR A C 1
ATOM 834 O O . THR A 1 113 ? -7.651 -31.367 -32.020 1.00 22.73 113 THR A O 1
ATOM 838 N N . THR A 1 114 ? -8.212 -31.535 -29.866 1.00 16.37 114 THR A N 1
ATOM 839 C CA . THR A 1 114 ? -7.231 -30.510 -29.430 1.00 15.31 114 THR A CA 1
ATOM 840 C C . THR A 1 114 ? -5.857 -31.163 -29.329 1.00 19.02 114 THR A C 1
ATOM 841 O O . THR A 1 114 ? -5.750 -32.249 -28.750 1.00 18.63 114 THR A O 1
ATOM 845 N N . PRO A 1 115 ? -4.788 -30.579 -29.904 1.00 19.62 115 PRO A N 1
ATOM 846 C CA . PRO A 1 115 ? -3.503 -31.297 -29.888 1.00 19.15 115 PRO A CA 1
ATOM 847 C C . PRO A 1 115 ? -3.042 -31.602 -28.476 1.00 17.72 115 PRO A C 1
ATOM 848 O O . PRO A 1 115 ? -3.093 -30.742 -27.593 1.00 21.13 115 PRO A O 1
ATOM 852 N N . GLY A 1 116 ? -2.559 -32.828 -28.273 1.00 18.64 116 GLY A N 1
ATOM 853 C CA . GLY A 1 116 ? -2.090 -33.262 -26.981 1.00 18.74 116 GLY A CA 1
ATOM 854 C C . GLY A 1 116 ? -3.097 -34.095 -26.214 1.00 15.87 116 GLY A C 1
ATOM 855 O O . GLY A 1 116 ? -2.709 -34.766 -25.270 1.00 17.67 116 GLY A O 1
ATOM 856 N N . THR A 1 117 ? -4.373 -34.079 -26.605 1.00 15.88 117 THR A N 1
ATOM 857 C CA . THR A 1 117 ? -5.374 -34.828 -25.859 1.00 15.19 117 THR A CA 1
ATOM 858 C C . THR A 1 117 ? -5.223 -36.329 -26.071 1.00 16.59 117 THR A C 1
ATOM 859 O O . THR A 1 117 ? -4.960 -36.789 -27.193 1.00 17.52 117 THR A O 1
ATOM 863 N N . LEU A 1 118 ? -5.408 -37.092 -24.991 1.00 15.42 118 LEU A N 1
ATOM 864 C CA . LEU A 1 118 ? -5.368 -38.546 -25.022 1.00 14.97 118 LEU A CA 1
ATOM 865 C C . LEU A 1 118 ? -6.768 -39.102 -24.778 1.00 14.73 118 LEU A C 1
ATOM 866 O O . LEU A 1 118 ? -7.615 -38.441 -24.172 1.00 17.16 118 LEU A O 1
ATOM 871 N N . ARG A 1 119 ? -7.011 -40.327 -25.254 1.00 16.77 119 ARG A N 1
ATOM 872 C CA . ARG A 1 119 ? -8.345 -40.932 -25.186 1.00 18.50 119 ARG A CA 1
ATOM 873 C C . ARG A 1 119 ? -8.246 -42.373 -24.698 1.00 16.67 119 ARG A C 1
ATOM 874 O O . ARG A 1 119 ? -7.399 -43.133 -25.173 1.00 17.33 119 ARG A O 1
ATOM 882 N N . SER A 1 120 ? -9.096 -42.749 -23.740 1.00 17.42 120 SER A N 1
ATOM 883 C CA . SER A 1 120 ? -8.932 -44.048 -23.096 1.00 17.11 120 SER A CA 1
ATOM 884 C C . SER A 1 120 ? -9.495 -45.193 -23.958 1.00 18.05 120 SER A C 1
ATOM 885 O O . SER A 1 120 ? -10.182 -44.993 -24.964 1.00 18.15 120 SER A O 1
ATOM 888 N N . GLY A 1 121 ? -9.172 -46.427 -23.561 1.00 16.86 121 GLY A N 1
ATOM 889 C CA . GLY A 1 121 ? -9.310 -47.550 -24.472 1.00 17.59 121 GLY A CA 1
ATOM 890 C C . GLY A 1 121 ? -10.605 -48.334 -24.453 1.00 19.47 121 GLY A C 1
ATOM 891 O O . GLY A 1 121 ? -10.766 -49.226 -25.293 1.00 19.61 121 GLY A O 1
ATOM 892 N N . ASN A 1 122 ? -11.493 -48.070 -23.499 1.00 18.15 122 ASN A N 1
ATOM 893 C CA . ASN A 1 122 ? -12.809 -48.703 -23.461 1.00 16.80 122 ASN A CA 1
ATOM 894 C C . ASN A 1 122 ? -13.749 -47.797 -24.247 1.00 18.42 122 ASN A C 1
ATOM 895 O O . ASN A 1 122 ? -14.044 -46.691 -23.783 1.00 18.32 122 ASN A O 1
ATOM 900 N N . PRO A 1 123 ? -14.229 -48.206 -25.442 1.00 17.64 123 PRO A N 1
ATOM 901 C CA . PRO A 1 123 ? -14.897 -47.247 -26.340 1.00 17.99 123 PRO A CA 1
ATOM 902 C C . PRO A 1 123 ? -16.092 -46.559 -25.702 1.00 20.35 123 PRO A C 1
ATOM 903 O O . PRO A 1 123 ? -16.143 -45.326 -25.621 1.00 18.68 123 PRO A O 1
ATOM 907 N N . GLY A 1 124 ? -17.085 -47.342 -25.259 1.00 17.83 124 GLY A N 1
ATOM 908 C CA . GLY A 1 124 ? -18.302 -46.726 -24.762 1.00 17.41 124 GLY A CA 1
ATOM 909 C C . GLY A 1 124 ? -18.127 -45.952 -23.471 1.00 18.70 124 GLY A C 1
ATOM 910 O O . GLY A 1 124 ? -18.916 -45.050 -23.179 1.00 19.34 124 GLY A O 1
ATOM 911 N N . ALA A 1 125 ? -17.126 -46.309 -22.669 1.00 16.57 125 ALA A N 1
ATOM 912 C CA . ALA A 1 125 ? -16.866 -45.616 -21.418 1.00 15.50 125 ALA A CA 1
ATOM 913 C C . ALA A 1 125 ? -15.739 -44.601 -21.545 1.00 18.10 125 ALA A C 1
ATOM 914 O O . ALA A 1 125 ? -15.353 -44.010 -20.536 1.00 17.87 125 ALA A O 1
ATOM 916 N N . SER A 1 126 ? -15.215 -44.382 -22.756 1.00 17.59 126 SER A N 1
ATOM 917 C CA . SER A 1 126 ? -13.937 -43.679 -22.881 1.00 17.31 126 SER A CA 1
ATOM 918 C C . SER A 1 126 ? -14.041 -42.219 -22.459 1.00 17.59 126 SER A C 1
ATOM 919 O O . SER A 1 126 ? -15.034 -41.534 -22.727 1.00 16.46 126 SER A O 1
ATOM 922 N N . LEU A 1 127 ? -12.983 -41.742 -21.811 1.00 16.26 127 LEU A N 1
ATOM 923 C CA . LEU A 1 127 ? -12.808 -40.328 -21.513 1.00 14.69 127 LEU A CA 1
ATOM 924 C C . LEU A 1 127 ? -11.676 -39.787 -22.380 1.00 16.05 127 LEU A C 1
ATOM 925 O O . LEU A 1 127 ? -10.786 -40.534 -22.795 1.00 17.56 127 LEU A O 1
ATOM 930 N N . VAL A 1 128 ? -11.714 -38.484 -22.633 1.00 16.69 128 VAL A N 1
ATOM 931 C CA . VAL A 1 128 ? -10.567 -37.758 -23.169 1.00 15.97 128 VAL A CA 1
ATOM 932 C C . VAL A 1 128 ? -9.969 -36.949 -22.030 1.00 16.78 128 VAL A C 1
ATOM 933 O O . VAL A 1 128 ? -10.677 -36.509 -21.114 1.00 17.57 128 VAL A O 1
ATOM 937 N N . ALA A 1 129 ? -8.647 -36.752 -22.085 1.00 15.35 129 ALA A N 1
ATOM 938 C CA . ALA A 1 129 ? -7.943 -35.987 -21.061 1.00 14.76 129 ALA A CA 1
ATOM 939 C C . ALA A 1 129 ? -6.810 -35.208 -21.704 1.00 14.28 129 ALA A C 1
ATOM 940 O O . ALA A 1 129 ? -6.098 -35.730 -22.566 1.00 16.33 129 ALA A O 1
ATOM 942 N N . LEU A 1 130 ? -6.636 -33.978 -21.247 1.00 16.08 130 LEU A N 1
ATOM 943 C CA . LEU A 1 130 ? -5.611 -33.078 -21.775 1.00 15.01 130 LEU A CA 1
ATOM 944 C C . LEU A 1 130 ? -4.934 -32.400 -20.597 1.00 16.77 130 LEU A C 1
ATOM 945 O O . LEU A 1 130 ? -5.611 -31.703 -19.834 1.00 17.82 130 LEU A O 1
ATOM 950 N N . GLY A 1 131 ? -3.621 -32.624 -20.425 1.00 16.78 131 GLY A N 1
ATOM 951 C CA . GLY A 1 131 ? -2.901 -31.930 -19.366 1.00 18.77 131 GLY A CA 1
ATOM 952 C C . GLY A 1 131 ? -1.956 -32.856 -18.624 1.00 17.29 131 GLY A C 1
ATOM 953 O O . GLY A 1 131 ? -1.535 -33.894 -19.135 1.00 18.00 131 GLY A O 1
ATOM 954 N N . ALA A 1 132 ? -1.636 -32.458 -17.382 1.00 16.97 132 ALA A N 1
ATOM 955 C CA . ALA A 1 132 ? -0.490 -33.051 -16.679 1.00 17.86 132 ALA A CA 1
ATOM 956 C C . ALA A 1 132 ? -0.682 -34.535 -16.408 1.00 16.90 132 ALA A C 1
ATOM 957 O O . ALA A 1 132 ? 0.283 -35.307 -16.431 1.00 20.70 132 ALA A O 1
ATOM 959 N N . LYS A 1 133 ? -1.916 -34.963 -16.123 1.00 17.17 133 LYS A N 1
ATOM 960 C CA . LYS A 1 133 ? -2.148 -36.364 -15.783 1.00 19.89 133 LYS A CA 1
ATOM 961 C C . LYS A 1 133 ? -2.938 -37.092 -16.866 1.00 19.59 133 LYS A C 1
ATOM 962 O O . LYS A 1 133 ? -3.535 -38.144 -16.608 1.00 18.93 133 LYS A O 1
ATOM 968 N N . ALA A 1 134 ? -2.918 -36.569 -18.097 1.00 18.76 134 ALA A N 1
ATOM 969 C CA . ALA A 1 134 ? -3.728 -37.168 -19.156 1.00 16.90 134 ALA A CA 1
ATOM 970 C C . ALA A 1 134 ? -3.351 -38.623 -19.419 1.00 18.76 134 ALA A C 1
ATOM 971 O O . ALA A 1 134 ? -4.238 -39.458 -19.655 1.00 18.90 134 ALA A O 1
ATOM 973 N N . GLU A 1 135 ? -2.051 -38.952 -19.398 1.00 17.78 135 GLU A N 1
ATOM 974 C CA . GLU A 1 135 ? -1.644 -40.331 -19.672 1.00 18.55 135 GLU A CA 1
ATOM 975 C C . GLU A 1 135 ? -2.178 -41.277 -18.598 1.00 18.91 135 GLU A C 1
ATOM 976 O O . GLU A 1 135 ? -2.759 -42.326 -18.904 1.00 20.71 135 GLU A O 1
ATOM 982 N N . TRP A 1 136 ? -2.012 -40.898 -17.339 1.00 21.73 136 TRP A N 1
ATOM 983 C CA . TRP A 1 136 ? -2.500 -41.720 -16.242 1.00 22.59 136 TRP A CA 1
ATOM 984 C C . TRP A 1 136 ? -4.014 -41.882 -16.320 1.00 20.95 136 TRP A C 1
ATOM 985 O O . TRP A 1 136 ? -4.534 -42.997 -16.206 1.00 21.70 136 TRP A O 1
ATOM 996 N N . PHE A 1 137 ? -4.739 -40.781 -16.556 1.00 17.25 137 PHE A N 1
ATOM 997 C CA . PHE A 1 137 ? -6.206 -40.885 -16.569 1.00 19.11 137 PHE A CA 1
ATOM 998 C C . PHE A 1 137 ? -6.711 -41.807 -17.668 1.00 23.58 137 PHE A C 1
ATOM 999 O O . PHE A 1 137 ? -7.802 -42.382 -17.540 1.00 24.59 137 PHE A O 1
ATOM 1007 N N . THR A 1 138 ? -5.989 -41.911 -18.777 1.00 18.62 138 THR A N 1
ATOM 1008 C CA . THR A 1 138 ? -6.469 -42.673 -19.922 1.00 17.93 138 THR A CA 1
ATOM 1009 C C . THR A 1 138 ? -5.801 -44.030 -20.075 1.00 19.95 138 THR A C 1
ATOM 1010 O O . THR A 1 138 ? -6.060 -44.720 -21.060 1.00 23.15 138 THR A O 1
ATOM 1014 N N . ALA A 1 139 ? -4.933 -44.417 -19.150 1.00 20.10 139 ALA A N 1
ATOM 1015 C CA . ALA A 1 139 ? -4.202 -45.666 -19.281 1.00 20.61 139 ALA A CA 1
ATOM 1016 C C . ALA A 1 139 ? -5.007 -46.853 -18.757 1.00 17.92 139 ALA A C 1
ATOM 1017 O O . ALA A 1 139 ? -5.686 -46.749 -17.737 1.00 21.63 139 ALA A O 1
ATOM 1019 N N . ASP A 1 140 ? -4.884 -47.993 -19.442 1.00 21.10 140 ASP A N 1
ATOM 1020 C CA . ASP A 1 140 ? -5.337 -49.286 -18.902 1.00 21.65 140 ASP A CA 1
ATOM 1021 C C . ASP A 1 140 ? -6.812 -49.292 -18.515 1.00 22.95 140 ASP A C 1
ATOM 1022 O O . ASP A 1 140 ? -7.195 -49.861 -17.487 1.00 21.89 140 ASP A O 1
ATOM 1027 N N . HIS A 1 141 ? -7.647 -48.675 -19.336 1.00 22.00 141 HIS A N 1
ATOM 1028 C CA . HIS A 1 141 ? -9.075 -48.655 -19.054 1.00 20.71 141 HIS A CA 1
ATOM 1029 C C . HIS A 1 141 ? -9.644 -50.066 -19.186 1.00 19.72 141 HIS A C 1
ATOM 1030 O O . HIS A 1 141 ? -9.592 -50.636 -20.284 1.00 21.42 141 HIS A O 1
ATOM 1037 N N . PRO A 1 142 ? -10.177 -50.674 -18.118 1.00 20.65 142 PRO A N 1
ATOM 1038 C CA . PRO A 1 142 ? -10.691 -52.044 -18.258 1.00 22.86 142 PRO A CA 1
ATOM 1039 C C . PRO A 1 142 ? -11.838 -52.105 -19.245 1.00 22.08 142 PRO A C 1
ATOM 1040 O O . PRO A 1 142 ? -12.705 -51.232 -19.265 1.00 19.93 142 PRO A O 1
ATOM 1044 N N . LEU A 1 143 ? -11.832 -53.155 -20.072 1.00 20.84 143 LEU A N 1
ATOM 1045 C CA . LEU A 1 143 ? -12.846 -53.289 -21.110 1.00 20.23 143 LEU A CA 1
ATOM 1046 C C . LEU A 1 143 ? -14.171 -53.816 -20.565 1.00 20.52 143 LEU A C 1
ATOM 1047 O O . LEU A 1 143 ? -15.229 -53.457 -21.090 1.00 22.91 143 LEU A O 1
ATOM 1052 N N . ASP A 1 144 ? -14.138 -54.672 -19.540 1.00 22.46 144 ASP A N 1
ATOM 1053 C CA . ASP A 1 144 ? -15.359 -55.047 -18.831 1.00 21.60 144 ASP A CA 1
ATOM 1054 C C . ASP A 1 144 ? -15.562 -54.154 -17.617 1.00 18.64 144 ASP A C 1
ATOM 1055 O O . ASP A 1 144 ? -14.601 -53.770 -16.940 1.00 22.12 144 ASP A O 1
ATOM 1060 N N . TYR A 1 145 ? -16.823 -53.830 -17.340 1.00 19.97 145 TYR A N 1
ATOM 1061 C CA . TYR A 1 145 ? -17.176 -53.008 -16.187 1.00 20.67 145 TYR A CA 1
ATOM 1062 C C . TYR A 1 145 ? -16.295 -51.757 -16.148 1.00 21.51 145 TYR A C 1
ATOM 1063 O O . TYR A 1 145 ? -15.615 -51.448 -15.168 1.00 21.85 145 TYR A O 1
ATOM 1072 N N . GLY A 1 146 ? -16.316 -51.047 -17.275 1.00 20.91 146 GLY A N 1
ATOM 1073 C CA . GLY A 1 146 ? -15.474 -49.882 -17.484 1.00 21.49 146 GLY A CA 1
ATOM 1074 C C . GLY A 1 146 ? -15.875 -48.619 -16.761 1.00 22.13 146 GLY A C 1
ATOM 1075 O O . GLY A 1 146 ? -15.266 -47.572 -17.016 1.00 21.07 146 GLY A O 1
ATOM 1076 N N . TYR A 1 147 ? -16.910 -48.664 -15.920 1.00 19.38 147 TYR A N 1
ATOM 1077 C CA . TYR A 1 147 ? -17.256 -47.560 -15.027 1.00 19.28 147 TYR A CA 1
ATOM 1078 C C . TYR A 1 147 ? -16.908 -47.890 -13.581 1.00 17.61 147 TYR A C 1
ATOM 1079 O O . TYR A 1 147 ? -17.335 -47.170 -12.672 1.00 21.12 147 TYR A O 1
ATOM 1088 N N . GLY A 1 148 ? -16.126 -48.943 -13.361 1.00 20.63 148 GLY A N 1
ATOM 1089 C CA . GLY A 1 148 ? -15.828 -49.413 -12.023 1.00 22.35 148 GLY A CA 1
ATOM 1090 C C . GLY A 1 148 ? -14.397 -49.209 -11.575 1.00 24.37 148 GLY A C 1
ATOM 1091 O O . GLY A 1 148 ? -13.778 -48.174 -11.837 1.00 24.13 148 GLY A O 1
ATOM 1092 N N . GLU A 1 149 ? -13.856 -50.217 -10.910 1.00 26.48 149 GLU A N 1
ATOM 1093 C CA . GLU A 1 149 ? -12.522 -50.117 -10.348 1.00 25.77 149 GLU A CA 1
ATOM 1094 C C . GLU A 1 149 ? -11.486 -49.990 -11.455 1.00 23.87 149 GLU A C 1
ATOM 1095 O O . GLU A 1 149 ? -11.558 -50.684 -12.473 1.00 23.42 149 GLU A O 1
ATOM 1101 N N . GLY A 1 150 ? -10.498 -49.120 -11.233 1.00 24.52 150 GLY A N 1
ATOM 1102 C CA . GLY A 1 150 ? -9.425 -48.930 -12.188 1.00 24.03 150 GLY A CA 1
ATOM 1103 C C . GLY A 1 150 ? -9.798 -48.129 -13.419 1.00 24.95 150 GLY A C 1
ATOM 1104 O O . GLY A 1 150 ? -8.969 -48.005 -14.325 1.00 26.52 150 GLY A O 1
ATOM 1105 N N . SER A 1 151 ? -11.017 -47.594 -13.487 1.00 21.31 151 SER A N 1
ATOM 1106 C CA . SER A 1 151 ? -11.471 -46.821 -14.645 1.00 21.17 151 SER A CA 1
ATOM 1107 C C . SER A 1 151 ? -11.005 -45.368 -14.543 1.00 20.83 151 SER A C 1
ATOM 1108 O O . SER A 1 151 ? -10.595 -44.907 -13.479 1.00 20.52 151 SER A O 1
ATOM 1111 N N . PRO A 1 152 ? -11.085 -44.600 -15.633 1.00 21.22 152 PRO A N 1
ATOM 1112 C CA . PRO A 1 152 ? -10.804 -43.153 -15.513 1.00 21.18 152 PRO A CA 1
ATOM 1113 C C . PRO A 1 152 ? -11.684 -42.460 -14.483 1.00 20.04 152 PRO A C 1
ATOM 1114 O O . PRO A 1 152 ? -11.227 -41.542 -13.792 1.00 19.54 152 PRO A O 1
ATOM 1118 N N . LEU A 1 153 ? -12.941 -42.885 -14.347 1.00 20.40 153 LEU A N 1
ATOM 1119 C CA . LEU A 1 153 ? -13.802 -42.274 -13.340 1.00 19.95 153 LEU A CA 1
ATOM 1120 C C . LEU A 1 153 ? -13.320 -42.597 -11.927 1.00 21.50 153 LEU A C 1
ATOM 1121 O O . LEU A 1 153 ? -13.310 -41.714 -11.059 1.00 20.74 153 LEU A O 1
ATOM 1126 N N . ALA A 1 154 ? -12.919 -43.849 -11.679 1.00 19.21 154 ALA A N 1
ATOM 1127 C CA . ALA A 1 154 ? -12.297 -44.180 -10.389 1.00 20.81 154 ALA A CA 1
ATOM 1128 C C . ALA A 1 154 ? -11.055 -43.327 -10.149 1.00 21.86 154 ALA A C 1
ATOM 1129 O O . ALA A 1 154 ? -10.815 -42.850 -9.030 1.00 22.47 154 ALA A O 1
ATOM 1131 N N . LYS A 1 155 ? -10.258 -43.109 -11.196 1.00 20.81 155 LYS A N 1
ATOM 1132 C CA . LYS A 1 155 ? -9.058 -42.291 -11.058 1.00 20.45 155 LYS A CA 1
ATOM 1133 C C . LYS A 1 155 ? -9.390 -40.835 -10.763 1.00 22.39 155 LYS A C 1
ATOM 1134 O O . LYS A 1 155 ? -8.655 -40.165 -10.025 1.00 21.11 155 LYS A O 1
ATOM 1140 N N . LEU A 1 156 ? -10.483 -40.317 -11.337 1.00 19.17 156 LEU A N 1
ATOM 1141 C CA . LEU A 1 156 ? -10.900 -38.959 -11.016 1.00 18.85 156 LEU A CA 1
ATOM 1142 C C . LEU A 1 156 ? -11.217 -38.832 -9.532 1.00 23.36 156 LEU A C 1
ATOM 1143 O O . LEU A 1 156 ? -10.852 -37.841 -8.890 1.00 21.11 156 LEU A O 1
ATOM 1148 N N . VAL A 1 157 ? -11.883 -39.837 -8.968 1.00 21.04 157 VAL A N 1
ATOM 1149 C CA . VAL A 1 157 ? -12.142 -39.834 -7.528 1.00 21.36 157 VAL A CA 1
ATOM 1150 C C . VAL A 1 157 ? -10.837 -39.925 -6.748 1.00 22.90 157 VAL A C 1
ATOM 1151 O O . VAL A 1 157 ? -10.608 -39.171 -5.795 1.00 24.34 157 VAL A O 1
ATOM 1155 N N . GLU A 1 158 ? -9.966 -40.855 -7.140 1.00 21.94 158 GLU A N 1
ATOM 1156 C CA . GLU A 1 158 ? -8.719 -41.064 -6.408 1.00 22.44 158 GLU A CA 1
ATOM 1157 C C . GLU A 1 158 ? -7.876 -39.799 -6.390 1.00 24.90 158 GLU A C 1
ATOM 1158 O O . GLU A 1 158 ? -7.239 -39.476 -5.380 1.00 25.02 158 GLU A O 1
ATOM 1164 N N . ALA A 1 159 ? -7.871 -39.064 -7.494 1.00 21.07 159 ALA A N 1
ATOM 1165 C CA . ALA A 1 159 ? -7.073 -37.855 -7.643 1.00 23.78 159 ALA A CA 1
ATOM 1166 C C . ALA A 1 159 ? -7.688 -36.635 -6.980 1.00 25.87 159 ALA A C 1
ATOM 1167 O O . ALA A 1 159 ? -7.092 -35.552 -7.040 1.00 25.55 159 ALA A O 1
ATOM 1169 N N . GLY A 1 160 ? -8.869 -36.760 -6.374 1.00 21.55 160 GLY A N 1
ATOM 1170 C CA . GLY A 1 160 ? -9.519 -35.596 -5.809 1.00 22.57 160 GLY A CA 1
ATOM 1171 C C . GLY A 1 160 ? -9.993 -34.617 -6.859 1.00 20.68 160 GLY A C 1
ATOM 1172 O O . GLY A 1 160 ? -9.993 -33.404 -6.623 1.00 23.14 160 GLY A O 1
ATOM 1173 N N . GLY A 1 161 ? -10.404 -35.119 -8.024 1.00 22.07 161 GLY A N 1
ATOM 1174 C CA . GLY A 1 161 ? -10.843 -34.275 -9.102 1.00 22.84 161 GLY A CA 1
ATOM 1175 C C . GLY A 1 161 ? -12.227 -33.710 -8.866 1.00 25.38 161 GLY A C 1
ATOM 1176 O O . GLY A 1 161 ? -12.875 -33.938 -7.840 1.00 23.78 161 GLY A O 1
ATOM 1177 N N . LYS A 1 162 ? -12.679 -32.941 -9.850 1.00 21.57 162 LYS A N 1
ATOM 1178 C CA . LYS A 1 162 ? -13.951 -32.227 -9.802 1.00 18.17 162 LYS A CA 1
ATOM 1179 C C . LYS A 1 162 ? -14.719 -32.463 -11.096 1.00 22.28 162 LYS A C 1
ATOM 1180 O O . LYS A 1 162 ? -14.141 -32.810 -12.130 1.00 20.06 162 LYS A O 1
ATOM 1186 N N . VAL A 1 163 ? -16.030 -32.234 -11.037 1.00 19.05 163 VAL A N 1
ATOM 1187 C CA . VAL A 1 163 ? -16.887 -32.276 -12.221 1.00 17.03 163 VAL A CA 1
ATOM 1188 C C . VAL A 1 163 ? -17.620 -30.945 -12.339 1.00 21.73 163 VAL A C 1
ATOM 1189 O O . VAL A 1 163 ? -18.181 -30.444 -11.357 1.00 19.30 163 VAL A O 1
ATOM 1193 N N . LEU A 1 164 ? -17.629 -30.382 -13.543 1.00 18.86 164 LEU A N 1
ATOM 1194 C CA . LEU A 1 164 ? -18.308 -29.126 -13.822 1.00 18.82 164 LEU A CA 1
ATOM 1195 C C . LEU A 1 164 ? -19.436 -29.371 -14.805 1.00 21.33 164 LEU A C 1
ATOM 1196 O O . LEU A 1 164 ? -19.203 -29.892 -15.900 1.00 19.27 164 LEU A O 1
ATOM 1201 N N . MET A 1 165 ? -20.660 -29.016 -14.402 1.00 19.15 165 MET A N 1
ATOM 1202 C CA . MET A 1 165 ? -21.812 -28.990 -15.298 1.00 17.96 165 MET A CA 1
ATOM 1203 C C . MET A 1 165 ? -21.928 -27.555 -15.776 1.00 21.42 165 MET A C 1
ATOM 1204 O O . MET A 1 165 ? -22.341 -26.662 -15.028 1.00 21.51 165 MET A O 1
ATOM 1209 N N . LEU A 1 166 ? -21.506 -27.319 -17.012 1.00 18.92 166 LEU A N 1
ATOM 1210 C CA . LEU A 1 166 ? -21.421 -25.970 -17.551 1.00 19.15 166 LEU A CA 1
ATOM 1211 C C . LEU A 1 166 ? -22.672 -25.776 -18.403 1.00 20.88 166 LEU A C 1
ATOM 1212 O O . LEU A 1 166 ? -22.660 -25.905 -19.624 1.00 20.97 166 LEU A O 1
ATOM 1217 N N . GLY A 1 167 ? -23.795 -25.520 -17.721 1.00 21.08 167 GLY A N 1
ATOM 1218 C CA . GLY A 1 167 ? -25.085 -25.433 -18.377 1.00 22.09 167 GLY A CA 1
ATOM 1219 C C . GLY A 1 167 ? -25.657 -26.761 -18.841 1.00 23.70 167 GLY A C 1
ATOM 1220 O O . GLY A 1 167 ? -26.768 -26.787 -19.395 1.00 22.79 167 GLY A O 1
ATOM 1221 N N . ALA A 1 168 ? -24.920 -27.854 -18.669 1.00 22.34 168 ALA A N 1
ATOM 1222 C CA . ALA A 1 168 ? -25.351 -29.155 -19.149 1.00 20.33 168 ALA A CA 1
ATOM 1223 C C . ALA A 1 168 ? -26.466 -29.701 -18.262 1.00 21.18 168 ALA A C 1
ATOM 1224 O O . ALA A 1 168 ? -26.485 -29.448 -17.060 1.00 23.31 168 ALA A O 1
ATOM 1226 N N . PRO A 1 169 ? -27.380 -30.480 -18.830 1.00 20.87 169 PRO A N 1
ATOM 1227 C CA . PRO A 1 169 ? -28.398 -31.122 -17.994 1.00 21.93 169 PRO A CA 1
ATOM 1228 C C . PRO A 1 169 ? -27.750 -31.964 -16.911 1.00 21.27 169 PRO A C 1
ATOM 1229 O O . PRO A 1 169 ? -26.759 -32.662 -17.145 1.00 20.76 169 PRO A O 1
ATOM 1233 N N . LEU A 1 170 ? -28.302 -31.872 -15.698 1.00 22.02 170 LEU A N 1
ATOM 1234 C CA . LEU A 1 170 ? -27.632 -32.490 -14.566 1.00 19.55 170 LEU A CA 1
ATOM 1235 C C . LEU A 1 170 ? -27.626 -34.010 -14.652 1.00 18.34 170 LEU A C 1
ATOM 1236 O O . LEU A 1 170 ? -26.769 -34.645 -14.028 1.00 20.75 170 LEU A O 1
ATOM 1241 N N . ASP A 1 171 ? -28.527 -34.608 -15.429 1.00 19.64 171 ASP A N 1
ATOM 1242 C CA . ASP A 1 171 ? -28.526 -36.059 -15.559 1.00 22.01 171 ASP A CA 1
ATOM 1243 C C . ASP A 1 171 ? -27.458 -36.578 -16.509 1.00 24.97 171 ASP A C 1
ATOM 1244 O O . ASP A 1 171 ? -27.361 -37.801 -16.684 1.00 22.52 171 ASP A O 1
ATOM 1249 N N . THR A 1 172 ? -26.642 -35.699 -17.101 1.00 21.05 172 THR A N 1
ATOM 1250 C CA . THR A 1 172 ? -25.533 -36.148 -17.936 1.00 19.43 172 THR A CA 1
ATOM 1251 C C . THR A 1 172 ? -24.223 -36.247 -17.159 1.00 21.29 172 THR A C 1
ATOM 1252 O O . THR A 1 172 ? -23.156 -36.388 -17.766 1.00 20.96 172 THR A O 1
ATOM 1256 N N . LEU A 1 173 ? -24.281 -36.209 -15.835 1.00 19.19 173 LEU A N 1
ATOM 1257 C CA . LEU A 1 173 ? -23.079 -36.332 -15.010 1.00 18.59 173 LEU A CA 1
ATOM 1258 C C . LEU A 1 173 ? -22.596 -37.784 -15.001 1.00 20.72 173 LEU A C 1
ATOM 1259 O O . LEU A 1 173 ? -23.013 -38.589 -14.155 1.00 19.70 173 LEU A O 1
ATOM 1264 N N . THR A 1 174 ? -21.674 -38.114 -15.919 1.00 18.51 174 THR A N 1
ATOM 1265 C CA . THR A 1 174 ? -21.260 -39.491 -16.150 1.00 17.91 174 THR A CA 1
ATOM 1266 C C . THR A 1 174 ? -20.716 -40.149 -14.895 1.00 19.08 174 THR A C 1
ATOM 1267 O O . THR A 1 174 ? -20.860 -41.364 -14.709 1.00 19.58 174 THR A O 1
ATOM 1271 N N . LEU A 1 175 ? -20.022 -39.381 -14.055 1.00 18.39 175 LEU A N 1
ATOM 1272 C CA . LEU A 1 175 ? -19.403 -39.969 -12.867 1.00 17.70 175 LEU A CA 1
ATOM 1273 C C . LEU A 1 175 ? -20.419 -40.710 -11.983 1.00 18.48 175 LEU A C 1
ATOM 1274 O O . LEU A 1 175 ? -20.055 -41.658 -11.285 1.00 18.85 175 LEU A O 1
ATOM 1279 N N . LEU A 1 176 ? -21.691 -40.314 -12.004 1.00 19.00 176 LEU A N 1
ATOM 1280 C CA . LEU A 1 176 ? -22.626 -41.049 -11.144 1.00 22.37 176 LEU A CA 1
ATOM 1281 C C . LEU A 1 176 ? -22.862 -42.487 -11.626 1.00 24.97 176 LEU A C 1
ATOM 1282 O O . LEU A 1 176 ? -23.353 -43.314 -10.849 1.00 21.58 176 LEU A O 1
ATOM 1287 N N . HIS A 1 177 ? -22.486 -42.831 -12.860 1.00 18.56 177 HIS A N 1
ATOM 1288 C CA . HIS A 1 177 ? -22.483 -44.246 -13.233 1.00 20.41 177 HIS A CA 1
ATOM 1289 C C . HIS A 1 177 ? -21.441 -45.031 -12.448 1.00 21.27 177 HIS A C 1
ATOM 1290 O O . HIS A 1 177 ? -21.560 -46.251 -12.321 1.00 20.77 177 HIS A O 1
ATOM 1297 N N . HIS A 1 178 ? -20.378 -44.363 -11.982 1.00 19.11 178 HIS A N 1
ATOM 1298 C CA . HIS A 1 178 ? -19.413 -45.022 -11.106 1.00 20.47 178 HIS A CA 1
ATOM 1299 C C . HIS A 1 178 ? -20.039 -45.299 -9.740 1.00 22.61 178 HIS A C 1
ATOM 1300 O O . HIS A 1 178 ? -19.810 -46.364 -9.148 1.00 21.61 178 HIS A O 1
ATOM 1307 N N . ALA A 1 179 ? -20.865 -44.374 -9.247 1.00 21.71 179 ALA A N 1
ATOM 1308 C CA . ALA A 1 179 ? -21.633 -44.654 -8.033 1.00 21.02 179 ALA A CA 1
ATOM 1309 C C . ALA A 1 179 ? -22.574 -45.835 -8.236 1.00 23.49 179 ALA A C 1
ATOM 1310 O O . ALA A 1 179 ? -22.710 -46.687 -7.345 1.00 22.59 179 ALA A O 1
ATOM 1312 N N . GLU A 1 180 ? -23.249 -45.897 -9.392 1.00 19.43 180 GLU A N 1
ATOM 1313 C CA . GLU A 1 180 ? -24.091 -47.065 -9.676 1.00 21.54 180 GLU A CA 1
ATOM 1314 C C . GLU A 1 180 ? -23.291 -48.360 -9.611 1.00 22.21 180 GLU A C 1
ATOM 1315 O O . GLU A 1 180 ? -23.740 -49.356 -9.028 1.00 22.85 180 GLU A O 1
ATOM 1321 N N . HIS A 1 181 ? -22.107 -48.376 -10.221 1.00 20.65 181 HIS A N 1
ATOM 1322 C CA . HIS A 1 181 ? -21.270 -49.564 -10.184 1.00 20.64 181 HIS A CA 1
ATOM 1323 C C . HIS A 1 181 ? -20.914 -49.956 -8.748 1.00 24.28 181 HIS A C 1
ATOM 1324 O O . HIS A 1 181 ? -20.932 -51.145 -8.398 1.00 24.82 181 HIS A O 1
ATOM 1331 N N . LEU A 1 182 ? -20.572 -48.975 -7.913 1.00 22.78 182 LEU A N 1
ATOM 1332 C CA . LEU A 1 182 ? -20.078 -49.250 -6.564 1.00 24.11 182 LEU A CA 1
ATOM 1333 C C . LEU A 1 182 ? -21.178 -49.670 -5.599 1.00 25.89 182 LEU A C 1
ATOM 1334 O O . LEU A 1 182 ? -20.889 -50.397 -4.636 1.00 26.59 182 LEU A O 1
ATOM 1339 N N . ALA A 1 183 ? -22.413 -49.218 -5.822 1.00 23.79 183 ALA A N 1
ATOM 1340 C CA . ALA A 1 183 ? -23.463 -49.343 -4.808 1.00 25.01 183 ALA A CA 1
ATOM 1341 C C . ALA A 1 183 ? -23.776 -50.806 -4.516 1.00 26.46 183 ALA A C 1
ATOM 1342 O O . ALA A 1 183 ? -23.910 -51.624 -5.425 1.00 25.17 183 ALA A O 1
ATOM 1344 N N . ASP A 1 184 ? -23.867 -51.135 -3.233 1.00 27.35 184 ASP A N 1
ATOM 1345 C CA . ASP A 1 184 ? -24.195 -52.491 -2.803 1.00 30.74 184 ASP A CA 1
ATOM 1346 C C . ASP A 1 184 ? -25.718 -52.629 -2.798 1.00 29.33 184 ASP A C 1
ATOM 1347 O O . ASP A 1 184 ? -26.393 -52.487 -1.776 1.00 29.09 184 ASP A O 1
ATOM 1352 N N . ILE A 1 185 ? -26.269 -52.868 -3.986 1.00 26.59 185 ILE A N 1
ATOM 1353 C CA . ILE A 1 185 ? -27.716 -53.018 -4.157 1.00 27.38 185 ILE A CA 1
ATOM 1354 C C . ILE A 1 185 ? -27.984 -54.172 -5.092 1.00 29.39 185 ILE A C 1
ATOM 1355 O O . ILE A 1 185 ? -27.142 -54.538 -5.937 1.00 27.40 185 ILE A O 1
ATOM 1360 N N . PRO A 1 186 ? -29.128 -54.822 -4.939 1.00 31.01 186 PRO A N 1
ATOM 1361 C CA . PRO A 1 186 ? -29.464 -55.949 -5.802 1.00 24.06 186 PRO A CA 1
ATOM 1362 C C . PRO A 1 186 ? -30.198 -55.512 -7.065 1.00 24.20 186 PRO A C 1
ATOM 1363 O O . PRO A 1 186 ? -30.676 -54.379 -7.187 1.00 25.83 186 PRO A O 1
ATOM 1367 N N . GLY A 1 187 ? -30.307 -56.455 -7.999 1.00 26.30 187 GLY A N 1
ATOM 1368 C CA . GLY A 1 187 ? -31.118 -56.246 -9.175 1.00 26.48 187 GLY A CA 1
ATOM 1369 C C . GLY A 1 187 ? -30.481 -55.388 -10.247 1.00 25.64 187 GLY A C 1
ATOM 1370 O O . GLY A 1 187 ? -31.203 -54.863 -11.102 1.00 25.30 187 GLY A O 1
ATOM 1371 N N . LYS A 1 188 ? -29.158 -55.229 -10.226 1.00 25.41 188 LYS A N 1
ATOM 1372 C CA . LYS A 1 188 ? -28.502 -54.354 -11.202 1.00 24.41 188 LYS A CA 1
ATOM 1373 C C . LYS A 1 188 ? -28.611 -54.911 -12.616 1.00 24.42 188 LYS A C 1
ATOM 1374 O O . LYS A 1 188 ? -28.427 -56.110 -12.848 1.00 27.71 188 LYS A O 1
ATOM 1380 N N A ARG A 1 189 ? -28.882 -54.016 -13.567 0.55 20.43 189 ARG A N 1
ATOM 1381 N N B ARG A 1 189 ? -28.897 -54.022 -13.563 0.45 20.46 189 ARG A N 1
ATOM 1382 C CA A ARG A 1 189 ? -29.069 -54.384 -14.968 0.55 21.12 189 ARG A CA 1
ATOM 1383 C CA B ARG A 1 189 ? -29.056 -54.408 -14.958 0.45 21.07 189 ARG A CA 1
ATOM 1384 C C A ARG A 1 189 ? -27.710 -54.539 -15.650 0.55 27.05 189 ARG A C 1
ATOM 1385 C C B ARG A 1 189 ? -27.691 -54.559 -15.618 0.45 27.05 189 ARG A C 1
ATOM 1386 O O A ARG A 1 189 ? -26.914 -53.596 -15.668 0.55 27.95 189 ARG A O 1
ATOM 1387 O O B ARG A 1 189 ? -26.869 -53.639 -15.578 0.45 28.11 189 ARG A O 1
ATOM 1402 N N . ILE A 1 190 ? -27.451 -55.721 -16.221 1.00 25.83 190 ILE A N 1
ATOM 1403 C CA . ILE A 1 190 ? -26.180 -56.035 -16.872 1.00 23.53 190 ILE A CA 1
ATOM 1404 C C . ILE A 1 190 ? -26.373 -55.969 -18.381 1.00 27.07 190 ILE A C 1
ATOM 1405 O O . ILE A 1 190 ? -27.367 -56.466 -18.924 1.00 27.83 190 ILE A O 1
ATOM 1410 N N . LYS A 1 191 ? -25.414 -55.356 -19.069 1.00 23.13 191 LYS A N 1
ATOM 1411 C CA . LYS A 1 191 ? -25.450 -55.232 -20.516 1.00 24.41 191 LYS A CA 1
ATOM 1412 C C . LYS A 1 191 ? -24.287 -56.023 -21.106 1.00 22.46 191 LYS A C 1
ATOM 1413 O O . LYS A 1 191 ? -23.171 -55.967 -20.588 1.00 24.22 191 LYS A O 1
ATOM 1419 N N . ARG A 1 192 ? -24.547 -56.754 -22.193 1.00 23.47 192 ARG A N 1
ATOM 1420 C CA . ARG A 1 192 ? -23.502 -57.449 -22.938 1.00 25.00 192 ARG A CA 1
ATOM 1421 C C . ARG A 1 192 ? -23.594 -57.040 -24.400 1.00 23.81 192 ARG A C 1
ATOM 1422 O O . ARG A 1 192 ? -24.682 -57.052 -24.986 1.00 25.96 192 ARG A O 1
ATOM 1430 N N . ILE A 1 193 ? -22.460 -56.668 -24.989 1.00 24.41 193 ILE A N 1
ATOM 1431 C CA . ILE A 1 193 ? -22.451 -56.211 -26.371 1.00 23.56 193 ILE A CA 1
ATOM 1432 C C . ILE A 1 193 ? -21.115 -56.574 -27.001 1.00 22.04 193 ILE A C 1
ATOM 1433 O O . ILE A 1 193 ? -20.061 -56.467 -26.364 1.00 24.47 193 ILE A O 1
ATOM 1438 N N . GLU A 1 194 ? -21.165 -56.975 -28.271 1.00 23.55 194 GLU A N 1
ATOM 1439 C CA . GLU A 1 194 ? -19.952 -57.257 -29.028 1.00 22.50 194 GLU A CA 1
ATOM 1440 C C . GLU A 1 194 ? -19.371 -55.958 -29.573 1.00 22.53 194 GLU A C 1
ATOM 1441 O O . GLU A 1 194 ? -20.102 -55.106 -30.079 1.00 25.41 194 GLU A O 1
ATOM 1447 N N . VAL A 1 195 ? -18.055 -55.810 -29.452 1.00 22.31 195 VAL A N 1
ATOM 1448 C CA . VAL A 1 195 ? -17.374 -54.570 -29.838 1.00 21.37 195 VAL A CA 1
ATOM 1449 C C . VAL A 1 195 ? -16.198 -54.883 -30.757 1.00 22.25 195 VAL A C 1
ATOM 1450 O O . VAL A 1 195 ? -15.354 -55.729 -30.419 1.00 22.99 195 VAL A O 1
ATOM 1454 N N . PRO A 1 196 ? -16.084 -54.215 -31.916 1.00 22.79 196 PRO A N 1
ATOM 1455 C CA . PRO A 1 196 ? -14.928 -54.443 -32.789 1.00 22.86 196 PRO A CA 1
ATOM 1456 C C . PRO A 1 196 ? -13.795 -53.491 -32.451 1.00 23.49 196 PRO A C 1
ATOM 1457 O O . PRO A 1 196 ? -14.039 -52.290 -32.285 1.00 23.52 196 PRO A O 1
ATOM 1461 N N . PHE A 1 197 ? -12.569 -53.999 -32.341 1.00 23.60 197 PHE A N 1
ATOM 1462 C CA . PHE A 1 197 ? -11.405 -53.180 -32.029 1.00 23.33 197 PHE A CA 1
ATOM 1463 C C . PHE A 1 197 ? -10.427 -53.214 -33.191 1.00 27.51 197 PHE A C 1
ATOM 1464 O O . PHE A 1 197 ? -10.143 -54.282 -33.744 1.00 26.70 197 PHE A O 1
ATOM 1472 N N . ALA A 1 198 ? -9.892 -52.048 -33.541 1.00 25.35 198 ALA A N 1
ATOM 1473 C CA . ALA A 1 198 ? -8.850 -51.989 -34.559 1.00 25.24 198 ALA A CA 1
ATOM 1474 C C . ALA A 1 198 ? -7.538 -52.495 -33.979 1.00 26.70 198 ALA A C 1
ATOM 1475 O O . ALA A 1 198 ? -7.157 -52.128 -32.867 1.00 33.07 198 ALA A O 1
ATOM 1477 N N . THR A 1 199 ? -6.854 -53.359 -34.717 1.00 33.35 199 THR A N 1
ATOM 1478 C CA . THR A 1 199 ? -5.543 -53.842 -34.313 1.00 38.62 199 THR A CA 1
ATOM 1479 C C . THR A 1 199 ? -4.672 -53.844 -35.554 1.00 38.52 199 THR A C 1
ATOM 1480 O O . THR A 1 199 ? -5.185 -53.811 -36.679 1.00 41.15 199 THR A O 1
ATOM 1484 N N . PRO A 1 200 ? -3.348 -53.845 -35.388 1.00 55.41 200 PRO A N 1
ATOM 1485 C CA . PRO A 1 200 ? -2.472 -53.915 -36.569 1.00 55.29 200 PRO A CA 1
ATOM 1486 C C . PRO A 1 200 ? -2.721 -55.148 -37.415 1.00 61.44 200 PRO A C 1
ATOM 1487 O O . PRO A 1 200 ? -2.485 -55.119 -38.630 1.00 68.97 200 PRO A O 1
ATOM 1491 N N . THR A 1 201 ? -3.229 -56.220 -36.812 1.00 64.93 201 THR A N 1
ATOM 1492 C CA . THR A 1 201 ? -3.488 -57.469 -37.511 1.00 58.47 201 THR A CA 1
ATOM 1493 C C . THR A 1 201 ? -4.907 -57.557 -38.051 1.00 57.61 201 THR A C 1
ATOM 1494 O O . THR A 1 201 ? -5.271 -58.586 -38.628 1.00 57.86 201 THR A O 1
ATOM 1498 N N . GLY A 1 202 ? -5.706 -56.511 -37.881 1.00 47.23 202 GLY A N 1
ATOM 1499 C CA . GLY A 1 202 ? -7.078 -56.472 -38.340 1.00 46.49 202 GLY A CA 1
ATOM 1500 C C . GLY A 1 202 ? -8.046 -56.296 -37.184 1.00 43.22 202 GLY A C 1
ATOM 1501 O O . GLY A 1 202 ? -7.657 -56.155 -36.025 1.00 41.54 202 GLY A O 1
ATOM 1502 N N . THR A 1 203 ? -9.332 -56.338 -37.527 1.00 37.43 203 THR A N 1
ATOM 1503 C CA . THR A 1 203 ? -10.390 -56.137 -36.543 1.00 28.71 203 THR A CA 1
ATOM 1504 C C . THR A 1 203 ? -10.523 -57.344 -35.631 1.00 42.71 203 THR A C 1
ATOM 1505 O O . THR A 1 203 ? -10.679 -58.475 -36.102 1.00 35.34 203 THR A O 1
ATOM 1509 N N . GLN A 1 204 ? -10.510 -57.101 -34.323 1.00 31.10 204 GLN A N 1
ATOM 1510 C CA . GLN A 1 204 ? -10.716 -58.150 -33.335 1.00 29.30 204 GLN A CA 1
ATOM 1511 C C . GLN A 1 204 ? -11.984 -57.859 -32.555 1.00 32.63 204 GLN A C 1
ATOM 1512 O O . GLN A 1 204 ? -12.132 -56.774 -31.982 1.00 28.54 204 GLN A O 1
ATOM 1518 N N . TRP A 1 205 ? -12.897 -58.823 -32.544 1.00 31.37 205 TRP A N 1
ATOM 1519 C CA . TRP A 1 205 ? -14.173 -58.662 -31.874 1.00 26.41 205 TRP A CA 1
ATOM 1520 C C . TRP A 1 205 ? -14.075 -59.206 -30.454 1.00 32.47 205 TRP A C 1
ATOM 1521 O O . TRP A 1 205 ? -13.399 -60.206 -30.199 1.00 31.60 205 TRP A O 1
ATOM 1532 N N . ARG A 1 206 ? -14.746 -58.533 -29.527 1.00 27.70 206 ARG A N 1
ATOM 1533 C CA . ARG A 1 206 ? -14.722 -58.949 -28.135 1.00 30.87 206 ARG A CA 1
ATOM 1534 C C . ARG A 1 206 ? -16.080 -58.659 -27.527 1.00 30.81 206 ARG A C 1
ATOM 1535 O O . ARG A 1 206 ? -16.665 -57.600 -27.778 1.00 30.33 206 ARG A O 1
ATOM 1543 N N A MET A 1 207 ? -16.583 -59.594 -26.727 0.37 24.74 207 MET A N 1
ATOM 1544 N N B MET A 1 207 ? -16.585 -59.606 -26.740 0.63 24.98 207 MET A N 1
ATOM 1545 C CA A MET A 1 207 ? -17.774 -59.320 -25.939 0.37 27.19 207 MET A CA 1
ATOM 1546 C CA B MET A 1 207 ? -17.752 -59.326 -25.921 0.63 27.21 207 MET A CA 1
ATOM 1547 C C A MET A 1 207 ? -17.400 -58.458 -24.740 0.37 25.20 207 MET A C 1
ATOM 1548 C C B MET A 1 207 ? -17.358 -58.421 -24.763 0.63 25.39 207 MET A C 1
ATOM 1549 O O A MET A 1 207 ? -16.443 -58.759 -24.019 0.37 30.69 207 MET A O 1
ATOM 1550 O O B MET A 1 207 ? -16.353 -58.660 -24.086 0.63 30.53 207 MET A O 1
ATOM 1559 N N . ILE A 1 208 ? -18.147 -57.378 -24.543 1.00 23.60 208 ILE A N 1
ATOM 1560 C CA . ILE A 1 208 ? -17.965 -56.458 -23.428 1.00 26.55 208 ILE A CA 1
ATOM 1561 C C . ILE A 1 208 ? -19.138 -56.658 -22.484 1.00 25.25 208 ILE A C 1
ATOM 1562 O O . ILE A 1 208 ? -20.284 -56.744 -22.938 1.00 28.44 208 ILE A O 1
ATOM 1567 N N . GLU A 1 209 ? -18.861 -56.707 -21.179 1.00 23.77 209 GLU A N 1
ATOM 1568 C CA . GLU A 1 209 ? -19.914 -56.756 -20.171 1.00 21.83 209 GLU A CA 1
ATOM 1569 C C . GLU A 1 209 ? -19.729 -55.605 -19.191 1.00 21.43 209 GLU A C 1
ATOM 1570 O O . GLU A 1 209 ? -18.602 -55.283 -18.807 1.00 23.70 209 GLU A O 1
ATOM 1576 N N . GLU A 1 210 ? -20.843 -54.993 -18.801 1.00 21.03 210 GLU A N 1
ATOM 1577 C CA . GLU A 1 210 ? -20.844 -53.871 -17.872 1.00 20.59 210 GLU A CA 1
ATOM 1578 C C . GLU A 1 210 ? -22.253 -53.726 -17.315 1.00 21.25 210 GLU A C 1
ATOM 1579 O O . GLU A 1 210 ? -23.210 -54.306 -17.841 1.00 23.06 210 GLU A O 1
ATOM 1585 N N . PHE A 1 211 ? -22.394 -52.937 -16.255 1.00 21.62 211 PHE A N 1
ATOM 1586 C CA . PHE A 1 211 ? -23.745 -52.521 -15.897 1.00 21.46 211 PHE A CA 1
ATOM 1587 C C . PHE A 1 211 ? -24.251 -51.528 -16.938 1.00 26.45 211 PHE A C 1
ATOM 1588 O O . PHE A 1 211 ? -23.500 -50.682 -17.438 1.00 22.11 211 PHE A O 1
ATOM 1596 N N A ASP A 1 212 ? -25.529 -51.639 -17.279 0.60 23.57 212 ASP A N 1
ATOM 1597 N N B ASP A 1 212 ? -25.529 -51.639 -17.284 0.40 23.58 212 ASP A N 1
ATOM 1598 C CA A ASP A 1 212 ? -26.094 -50.756 -18.286 0.60 20.72 212 ASP A CA 1
ATOM 1599 C CA B ASP A 1 212 ? -26.094 -50.755 -18.295 0.40 20.75 212 ASP A CA 1
ATOM 1600 C C A ASP A 1 212 ? -26.067 -49.308 -17.814 0.60 26.51 212 ASP A C 1
ATOM 1601 C C B ASP A 1 212 ? -26.066 -49.309 -17.816 0.40 26.49 212 ASP A C 1
ATOM 1602 O O A ASP A 1 212 ? -26.491 -48.999 -16.697 0.60 25.81 212 ASP A O 1
ATOM 1603 O O B ASP A 1 212 ? -26.479 -49.004 -16.693 0.40 25.84 212 ASP A O 1
ATOM 1612 N N . THR A 1 213 ? -25.561 -48.412 -18.667 1.00 21.70 213 THR A N 1
ATOM 1613 C CA . THR A 1 213 ? -25.580 -46.988 -18.373 1.00 20.36 213 THR A CA 1
ATOM 1614 C C . THR A 1 213 ? -26.522 -46.217 -19.286 1.00 22.93 213 THR A C 1
ATOM 1615 O O . THR A 1 213 ? -26.568 -44.984 -19.208 1.00 24.60 213 THR A O 1
ATOM 1619 N N . GLY A 1 214 ? -27.256 -46.907 -20.160 1.00 22.09 214 GLY A N 1
ATOM 1620 C CA . GLY A 1 214 ? -28.213 -46.248 -21.032 1.00 24.06 214 GLY A CA 1
ATOM 1621 C C . GLY A 1 214 ? -29.562 -46.007 -20.391 1.00 26.85 214 GLY A C 1
ATOM 1622 O O . GLY A 1 214 ? -30.324 -45.155 -20.866 1.00 28.20 214 GLY A O 1
ATOM 1623 N N . ASP A 1 215 ? -29.863 -46.737 -19.330 1.00 24.94 215 ASP A N 1
ATOM 1624 C CA . ASP A 1 215 ? -31.047 -46.564 -18.504 1.00 25.33 215 ASP A CA 1
ATOM 1625 C C . ASP A 1 215 ? -30.598 -46.732 -17.065 1.00 20.49 215 ASP A C 1
ATOM 1626 O O . ASP A 1 215 ? -29.505 -47.258 -16.820 1.00 23.74 215 ASP A O 1
ATOM 1631 N N . PRO A 1 216 ? -31.413 -46.306 -16.081 1.00 20.86 216 PRO A N 1
ATOM 1632 C CA . PRO A 1 216 ? -30.980 -46.426 -14.682 1.00 21.18 216 PRO A CA 1
ATOM 1633 C C . PRO A 1 216 ? -30.621 -47.867 -14.351 1.00 22.49 216 PRO A C 1
ATOM 1634 O O . PRO A 1 216 ? -31.187 -48.810 -14.901 1.00 25.01 216 PRO A O 1
ATOM 1638 N N . ILE A 1 217 ? -29.647 -48.034 -13.457 1.00 18.90 217 ILE A N 1
ATOM 1639 C CA . ILE A 1 217 ? -29.097 -49.362 -13.224 1.00 18.02 217 ILE A CA 1
ATOM 1640 C C . ILE A 1 217 ? -30.137 -50.298 -12.598 1.00 20.07 217 ILE A C 1
ATOM 1641 O O . ILE A 1 217 ? -30.018 -51.518 -12.713 1.00 23.25 217 ILE A O 1
ATOM 1646 N N . VAL A 1 218 ? -31.120 -49.758 -11.879 1.00 21.62 218 VAL A N 1
ATOM 1647 C CA . VAL A 1 218 ? -32.165 -50.579 -11.268 1.00 22.46 218 VAL A CA 1
ATOM 1648 C C . VAL A 1 218 ? -33.518 -49.954 -11.574 1.00 23.18 218 VAL A C 1
ATOM 1649 O O . VAL A 1 218 ? -33.621 -48.783 -11.935 1.00 22.59 218 VAL A O 1
ATOM 1653 N N . ALA A 1 219 ? -34.573 -50.755 -11.395 1.00 24.61 219 ALA A N 1
ATOM 1654 C CA . ALA A 1 219 ? -35.929 -50.316 -11.696 1.00 22.72 219 ALA A CA 1
ATOM 1655 C C . ALA A 1 219 ? -36.473 -49.325 -10.671 1.00 23.36 219 ALA A C 1
ATOM 1656 O O . ALA A 1 219 ? -36.066 -49.291 -9.502 1.00 27.62 219 ALA A O 1
ATOM 1658 N N . GLY A 1 220 ? -37.464 -48.558 -11.112 1.00 20.41 220 GLY A N 1
ATOM 1659 C CA . GLY A 1 220 ? -38.172 -47.614 -10.273 1.00 21.15 220 GLY A CA 1
ATOM 1660 C C . GLY A 1 220 ? -37.676 -46.186 -10.354 1.00 27.17 220 GLY A C 1
ATOM 1661 O O . GLY A 1 220 ? -38.104 -45.348 -9.553 1.00 24.05 220 GLY A O 1
ATOM 1662 N N . LEU A 1 221 ? -36.814 -45.876 -11.318 1.00 23.56 221 LEU A N 1
ATOM 1663 C CA . LEU A 1 221 ? -36.197 -44.561 -11.455 1.00 22.57 221 LEU A CA 1
ATOM 1664 C C . LEU A 1 221 ? -36.480 -43.992 -12.837 1.00 21.40 221 LEU A C 1
ATOM 1665 O O . LEU A 1 221 ? -36.434 -44.723 -13.832 1.00 25.72 221 LEU A O 1
ATOM 1670 N N . ALA A 1 222 ? -36.785 -42.701 -12.893 1.00 21.43 222 ALA A N 1
ATOM 1671 C CA . ALA A 1 222 ? -36.907 -42.007 -14.166 1.00 22.21 222 ALA A CA 1
ATOM 1672 C C . ALA A 1 222 ? -35.532 -41.889 -14.824 1.00 22.57 222 ALA A C 1
ATOM 1673 O O . ALA A 1 222 ? -34.494 -41.959 -14.162 1.00 23.07 222 ALA A O 1
ATOM 1675 N N . GLU A 1 223 ? -35.544 -41.735 -16.151 1.00 22.61 223 GLU A N 1
ATOM 1676 C CA . GLU A 1 223 ? -34.292 -41.714 -16.904 1.00 21.78 223 GLU A CA 1
ATOM 1677 C C . GLU A 1 223 ? -33.367 -40.615 -16.431 1.00 23.07 223 GLU A C 1
ATOM 1678 O O . GLU A 1 223 ? -32.138 -40.769 -16.520 1.00 21.98 223 GLU A O 1
ATOM 1684 N N . ASP A 1 224 ? -33.921 -39.515 -15.924 1.00 23.13 224 ASP A N 1
ATOM 1685 C CA . ASP A 1 224 ? -33.108 -38.372 -15.516 1.00 23.12 224 ASP A CA 1
ATOM 1686 C C . ASP A 1 224 ? -32.806 -38.347 -14.019 1.00 20.05 224 ASP A C 1
ATOM 1687 O O . ASP A 1 224 ? -32.499 -37.282 -13.480 1.00 21.68 224 ASP A O 1
ATOM 1692 N N . TYR A 1 225 ? -32.854 -39.498 -13.338 1.00 20.10 225 TYR A N 1
ATOM 1693 C CA . TYR A 1 225 ? -32.772 -39.469 -11.883 1.00 21.82 225 TYR A CA 1
ATOM 1694 C C . TYR A 1 225 ? -31.449 -38.926 -11.356 1.00 24.27 225 TYR A C 1
ATOM 1695 O O . TYR A 1 225 ? -31.422 -38.421 -10.229 1.00 22.47 225 TYR A O 1
ATOM 1704 N N . PHE A 1 226 ? -30.367 -38.994 -12.140 1.00 21.69 226 PHE A N 1
ATOM 1705 C CA . PHE A 1 226 ? -29.112 -38.377 -11.708 1.00 22.69 226 PHE A CA 1
ATOM 1706 C C . PHE A 1 226 ? -29.306 -36.901 -11.379 1.00 20.72 226 PHE A C 1
ATOM 1707 O O . PHE A 1 226 ? -28.653 -36.377 -10.470 1.00 22.22 226 PHE A O 1
ATOM 1715 N N . ALA A 1 227 ? -30.161 -36.199 -12.138 1.00 20.88 227 ALA A N 1
ATOM 1716 C CA . ALA A 1 227 ? -30.369 -34.779 -11.872 1.00 20.33 227 ALA A CA 1
ATOM 1717 C C . ALA A 1 227 ? -30.894 -34.566 -10.465 1.00 23.97 227 ALA A C 1
ATOM 1718 O O . ALA A 1 227 ? -30.471 -33.635 -9.770 1.00 23.28 227 ALA A O 1
ATOM 1720 N N . GLY A 1 228 ? -31.815 -35.426 -10.022 1.00 24.57 228 GLY A N 1
ATOM 1721 C CA . GLY A 1 228 ? -32.332 -35.295 -8.669 1.00 29.12 228 GLY A CA 1
ATOM 1722 C C . GLY A 1 228 ? -31.277 -35.536 -7.605 1.00 23.30 228 GLY A C 1
ATOM 1723 O O . GLY A 1 228 ? -31.260 -34.859 -6.575 1.00 25.35 228 GLY A O 1
ATOM 1724 N N . ILE A 1 229 ? -30.373 -36.494 -7.840 1.00 21.50 229 ILE A N 1
ATOM 1725 C CA . ILE A 1 229 ? -29.261 -36.716 -6.910 1.00 22.18 229 ILE A CA 1
ATOM 1726 C C . ILE A 1 229 ? -28.400 -35.460 -6.808 1.00 23.90 229 ILE A C 1
ATOM 1727 O O . ILE A 1 229 ? -28.019 -35.041 -5.710 1.00 23.63 229 ILE A O 1
ATOM 1732 N N . VAL A 1 230 ? -28.068 -34.849 -7.950 1.00 22.30 230 VAL A N 1
ATOM 1733 C CA . VAL A 1 230 ? -27.240 -33.642 -7.904 1.00 21.25 230 VAL A CA 1
ATOM 1734 C C . VAL A 1 230 ? -27.975 -32.526 -7.173 1.00 26.01 230 VAL A C 1
ATOM 1735 O O . VAL A 1 230 ? -27.385 -31.799 -6.365 1.00 24.15 230 VAL A O 1
ATOM 1739 N N . THR A 1 231 ? -29.275 -32.373 -7.438 1.00 24.88 231 THR A N 1
ATOM 1740 C CA . THR A 1 231 ? -30.026 -31.320 -6.766 1.00 24.48 231 THR A CA 1
ATOM 1741 C C . THR A 1 231 ? -30.065 -31.547 -5.254 1.00 26.19 231 THR A C 1
ATOM 1742 O O . THR A 1 231 ? -29.903 -30.596 -4.479 1.00 25.58 231 THR A O 1
ATOM 1746 N N . GLU A 1 232 ? -30.214 -32.804 -4.815 1.00 24.71 232 GLU A N 1
ATOM 1747 C CA . GLU A 1 232 ? -30.167 -33.093 -3.380 1.00 25.42 232 GLU A CA 1
ATOM 1748 C C . GLU A 1 232 ? -28.780 -32.859 -2.796 1.00 32.18 232 GLU A C 1
ATOM 1749 O O . GLU A 1 232 ? -28.648 -32.418 -1.645 1.00 30.29 232 GLU A O 1
ATOM 1755 N N . PHE A 1 233 ? -27.735 -33.190 -3.556 1.00 24.55 233 PHE A N 1
ATOM 1756 C CA . PHE A 1 233 ? -26.371 -32.932 -3.102 1.00 22.98 233 PHE A CA 1
ATOM 1757 C C . PHE A 1 233 ? -26.181 -31.447 -2.833 1.00 23.57 233 PHE A C 1
ATOM 1758 O O . PHE A 1 233 ? -25.635 -31.052 -1.792 1.00 28.21 233 PHE A O 1
ATOM 1766 N N . LEU A 1 234 ? -26.653 -30.606 -3.751 1.00 23.87 234 LEU A N 1
ATOM 1767 C CA . LEU A 1 234 ? -26.524 -29.166 -3.555 1.00 24.29 234 LEU A CA 1
ATOM 1768 C C . LEU A 1 234 ? -27.360 -28.705 -2.371 1.00 31.90 234 LEU A C 1
ATOM 1769 O O . LEU A 1 234 ? -26.919 -27.860 -1.591 1.00 32.52 234 LEU A O 1
ATOM 1774 N N . ALA A 1 235 ? -28.560 -29.269 -2.214 1.00 29.68 235 ALA A N 1
ATOM 1775 C CA . ALA A 1 235 ? -29.430 -28.888 -1.101 1.00 31.40 235 ALA A CA 1
ATOM 1776 C C . ALA A 1 235 ? -28.820 -29.244 0.246 1.00 33.61 235 ALA A C 1
ATOM 1777 O O . ALA A 1 235 ? -29.123 -28.598 1.256 1.00 35.95 235 ALA A O 1
ATOM 1779 N N . SER A 1 236 ? -27.970 -30.260 0.291 1.00 28.89 236 SER A N 1
ATOM 1780 C CA . SER A 1 236 ? -27.313 -30.658 1.527 1.00 35.11 236 SER A CA 1
ATOM 1781 C C . SER A 1 236 ? -26.178 -29.726 1.917 1.00 33.49 236 SER A C 1
ATOM 1782 O O . SER A 1 236 ? -25.554 -29.945 2.961 1.00 36.16 236 SER A O 1
ATOM 1785 N N . GLY A 1 237 ? -25.899 -28.704 1.114 1.00 29.07 237 GLY A N 1
ATOM 1786 C CA . GLY A 1 237 ? -24.825 -27.782 1.401 1.00 28.27 237 GLY A CA 1
ATOM 1787 C C . GLY A 1 237 ? -23.511 -28.103 0.728 1.00 35.50 237 GLY A C 1
ATOM 1788 O O . GLY A 1 237 ? -22.519 -27.411 0.981 1.00 31.96 237 GLY A O 1
ATOM 1789 N N . GLN A 1 238 ? -23.467 -29.118 -0.122 1.00 27.77 238 GLN A N 1
ATOM 1790 C CA . GLN A 1 238 ? -22.232 -29.471 -0.803 1.00 27.66 238 GLN A CA 1
ATOM 1791 C C . GLN A 1 238 ? -22.247 -28.927 -2.224 1.00 27.01 238 GLN A C 1
ATOM 1792 O O . GLN A 1 238 ? -23.297 -28.621 -2.783 1.00 27.51 238 GLN A O 1
ATOM 1798 N N . GLY A 1 239 ? -21.049 -28.759 -2.789 1.00 28.07 239 GLY A N 1
ATOM 1799 C CA . GLY A 1 239 ? -20.934 -28.292 -4.154 1.00 27.02 239 GLY A CA 1
ATOM 1800 C C . GLY A 1 239 ? -21.126 -26.789 -4.268 1.00 33.77 239 GLY A C 1
ATOM 1801 O O . GLY A 1 239 ? -21.459 -26.084 -3.309 1.00 30.75 239 GLY A O 1
ATOM 1802 N N . ARG A 1 240 ? -20.899 -26.286 -5.479 1.00 25.41 240 ARG A N 1
ATOM 1803 C CA . ARG A 1 240 ? -20.964 -24.858 -5.757 1.00 24.51 240 ARG A CA 1
ATOM 1804 C C . ARG A 1 240 ? -21.827 -24.588 -6.979 1.00 27.07 240 ARG A C 1
ATOM 1805 O O . ARG A 1 240 ? -21.852 -25.382 -7.921 1.00 25.38 240 ARG A O 1
ATOM 1813 N N . GLN A 1 241 ? -22.501 -23.436 -6.979 1.00 24.46 241 GLN A N 1
ATOM 1814 C CA . GLN A 1 241 ? -23.348 -22.997 -8.080 1.00 28.62 241 GLN A CA 1
ATOM 1815 C C . GLN A 1 241 ? -23.014 -21.556 -8.427 1.00 29.80 241 GLN A C 1
ATOM 1816 O O . GLN A 1 241 ? -22.705 -20.750 -7.543 1.00 30.71 241 GLN A O 1
ATOM 1822 N N . GLY A 1 242 ? -23.094 -21.241 -9.716 1.00 25.27 242 GLY A N 1
ATOM 1823 C CA . GLY A 1 242 ? -22.795 -19.902 -10.196 1.00 27.61 242 GLY A CA 1
ATOM 1824 C C . GLY A 1 242 ? -22.758 -19.885 -11.708 1.00 28.85 242 GLY A C 1
ATOM 1825 O O . GLY A 1 242 ? -22.853 -20.922 -12.374 1.00 26.53 242 GLY A O 1
ATOM 1826 N N . LEU A 1 243 ? -22.666 -18.670 -12.243 1.00 25.79 243 LEU A N 1
ATOM 1827 C CA . LEU A 1 243 ? -22.655 -18.458 -13.676 1.00 24.10 243 LEU A CA 1
ATOM 1828 C C . LEU A 1 243 ? -21.243 -18.652 -14.221 1.00 24.69 243 LEU A C 1
ATOM 1829 O O . LEU A 1 243 ? -20.265 -18.191 -13.620 1.00 24.07 243 LEU A O 1
ATOM 1834 N N . ILE A 1 244 ? -21.145 -19.327 -15.365 1.00 24.50 244 ILE A N 1
ATOM 1835 C CA . ILE A 1 244 ? -19.941 -19.330 -16.191 1.00 22.27 244 ILE A CA 1
ATOM 1836 C C . ILE A 1 244 ? -20.367 -18.726 -17.519 1.00 20.69 244 ILE A C 1
ATOM 1837 O O . ILE A 1 244 ? -21.155 -19.328 -18.259 1.00 22.08 244 ILE A O 1
ATOM 1842 N N . GLY A 1 245 ? -19.878 -17.528 -17.821 1.00 24.93 245 GLY A N 1
ATOM 1843 C CA . GLY A 1 245 ? -20.503 -16.795 -18.905 1.00 23.94 245 GLY A CA 1
ATOM 1844 C C . GLY A 1 245 ? -21.958 -16.560 -18.538 1.00 27.08 245 GLY A C 1
ATOM 1845 O O . GLY A 1 245 ? -22.272 -16.124 -17.424 1.00 27.21 245 GLY A O 1
ATOM 1846 N N . ALA A 1 246 ? -22.859 -16.915 -19.446 1.00 22.93 246 ALA A N 1
ATOM 1847 C CA . ALA A 1 246 ? -24.291 -16.829 -19.192 1.00 27.18 246 ALA A CA 1
ATOM 1848 C C . ALA A 1 246 ? -24.890 -18.133 -18.687 1.00 27.39 246 ALA A C 1
ATOM 1849 O O . ALA A 1 246 ? -26.106 -18.198 -18.477 1.00 26.95 246 ALA A O 1
ATOM 1851 N N . ALA A 1 247 ? -24.079 -19.171 -18.472 1.00 23.11 247 ALA A N 1
ATOM 1852 C CA . ALA A 1 247 ? -24.616 -20.494 -18.198 1.00 22.74 247 ALA A CA 1
ATOM 1853 C C . ALA A 1 247 ? -24.683 -20.746 -16.705 1.00 23.36 247 ALA A C 1
ATOM 1854 O O . ALA A 1 247 ? -23.638 -20.762 -16.035 1.00 23.73 247 ALA A O 1
ATOM 1856 N N . PRO A 1 248 ? -25.862 -21.011 -16.149 1.00 26.04 248 PRO A N 1
ATOM 1857 C CA . PRO A 1 248 ? -25.923 -21.538 -14.781 1.00 23.87 248 PRO A CA 1
ATOM 1858 C C . PRO A 1 248 ? -25.155 -22.849 -14.718 1.00 24.23 248 PRO A C 1
ATOM 1859 O O . PRO A 1 248 ? -25.342 -23.727 -15.557 1.00 24.23 248 PRO A O 1
ATOM 1863 N N . SER A 1 249 ? -24.279 -22.970 -13.730 1.00 23.62 249 SER A N 1
ATOM 1864 C CA . SER A 1 249 ? -23.310 -24.065 -13.680 1.00 22.49 249 SER A CA 1
ATOM 1865 C C . SER A 1 249 ? -23.212 -24.622 -12.268 1.00 23.13 249 SER A C 1
ATOM 1866 O O . SER A 1 249 ? -23.561 -23.960 -11.286 1.00 24.45 249 SER A O 1
ATOM 1869 N N . VAL A 1 250 ? -22.729 -25.859 -12.185 1.00 19.51 250 VAL A N 1
ATOM 1870 C CA . VAL A 1 250 ? -22.585 -26.602 -10.942 1.00 21.46 250 VAL A CA 1
ATOM 1871 C C . VAL A 1 250 ? -21.197 -27.227 -10.919 1.00 22.84 250 VAL A C 1
ATOM 1872 O O . VAL A 1 250 ? -20.797 -27.871 -11.895 1.00 22.40 250 VAL A O 1
ATOM 1876 N N . LEU A 1 251 ? -20.467 -27.034 -9.820 1.00 21.29 251 LEU A N 1
ATOM 1877 C CA . LEU A 1 251 ? -19.136 -27.601 -9.639 1.00 20.31 251 LEU A CA 1
ATOM 1878 C C . LEU A 1 251 ? -19.166 -28.495 -8.405 1.00 23.94 251 LEU A C 1
ATOM 1879 O O . LEU A 1 251 ? -19.548 -28.042 -7.323 1.00 24.79 251 LEU A O 1
ATOM 1884 N N . VAL A 1 252 ? -18.781 -29.763 -8.558 1.00 21.53 252 VAL A N 1
ATOM 1885 C CA . VAL A 1 252 ? -18.827 -30.696 -7.437 1.00 21.66 252 VAL A CA 1
ATOM 1886 C C . VAL A 1 252 ? -17.519 -31.456 -7.330 1.00 24.65 252 VAL A C 1
ATOM 1887 O O . VAL A 1 252 ? -16.823 -31.697 -8.323 1.00 21.66 252 VAL A O 1
ATOM 1891 N N . ASP A 1 253 ? -17.205 -31.869 -6.105 1.00 19.68 253 ASP A N 1
ATOM 1892 C CA . ASP A 1 253 ? -16.064 -32.731 -5.840 1.00 21.60 253 ASP A CA 1
ATOM 1893 C C . ASP A 1 253 ? -16.393 -34.168 -6.251 1.00 24.52 253 ASP A C 1
ATOM 1894 O O . ASP A 1 253 ? -17.452 -34.689 -5.887 1.00 22.38 253 ASP A O 1
ATOM 1899 N N . ALA A 1 254 ? -15.501 -34.797 -7.032 1.00 20.11 254 ALA A N 1
ATOM 1900 C CA . ALA A 1 254 ? -15.785 -36.126 -7.576 1.00 20.31 254 ALA A CA 1
ATOM 1901 C C . ALA A 1 254 ? -15.981 -37.160 -6.465 1.00 22.78 254 ALA A C 1
ATOM 1902 O O . ALA A 1 254 ? -16.934 -37.946 -6.491 1.00 21.28 254 ALA A O 1
ATOM 1904 N N . ALA A 1 255 ? -15.075 -37.183 -5.490 1.00 20.57 255 ALA A N 1
ATOM 1905 C CA . ALA A 1 255 ? -15.204 -38.132 -4.386 1.00 19.60 255 ALA A CA 1
ATOM 1906 C C . ALA A 1 255 ? -16.498 -37.907 -3.607 1.00 23.95 255 ALA A C 1
ATOM 1907 O O . ALA A 1 255 ? -17.204 -38.874 -3.276 1.00 22.58 255 ALA A O 1
ATOM 1909 N N . ALA A 1 256 ? -16.843 -36.639 -3.342 1.00 22.75 256 ALA A N 1
ATOM 1910 C CA . ALA A 1 256 ? -18.036 -36.326 -2.551 1.00 21.89 256 ALA A CA 1
ATOM 1911 C C . ALA A 1 256 ? -19.316 -36.750 -3.273 1.00 25.92 256 ALA A C 1
ATOM 1912 O O . ALA A 1 256 ? -20.200 -37.378 -2.674 1.00 25.49 256 ALA A O 1
ATOM 1914 N N . ILE A 1 257 ? -19.452 -36.396 -4.553 1.00 21.13 257 ILE A N 1
ATOM 1915 C CA . ILE A 1 257 ? -20.696 -36.736 -5.252 1.00 22.41 257 ILE A CA 1
ATOM 1916 C C . ILE A 1 257 ? -20.805 -38.250 -5.447 1.00 22.79 257 ILE A C 1
ATOM 1917 O O . ILE A 1 257 ? -21.915 -38.798 -5.461 1.00 21.12 257 ILE A O 1
ATOM 1922 N N . THR A 1 258 ? -19.679 -38.949 -5.605 1.00 20.80 258 THR A N 1
ATOM 1923 C CA . THR A 1 258 ? -19.723 -40.400 -5.755 1.00 21.53 258 THR A CA 1
ATOM 1924 C C . THR A 1 258 ? -20.225 -41.045 -4.470 1.00 23.95 258 THR A C 1
ATOM 1925 O O . THR A 1 258 ? -21.125 -41.891 -4.493 1.00 21.70 258 THR A O 1
ATOM 1929 N N . ALA A 1 259 ? -19.658 -40.637 -3.3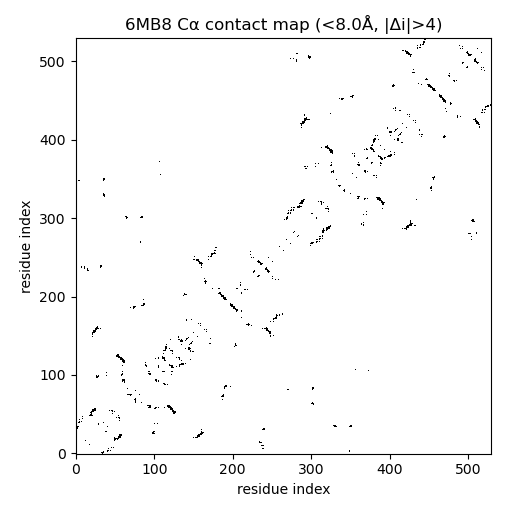34 1.00 23.91 259 ALA A N 1
ATOM 1930 C CA . ALA A 1 259 ? -20.089 -41.200 -2.056 1.00 21.75 259 ALA A CA 1
ATOM 1931 C C . ALA A 1 259 ? -21.557 -40.906 -1.803 1.00 23.78 259 ALA A C 1
ATOM 1932 O O . ALA A 1 259 ? -22.304 -41.779 -1.334 1.00 24.93 259 ALA A O 1
ATOM 1934 N N . PHE A 1 260 ? -21.987 -39.681 -2.113 1.00 21.63 260 PHE A N 1
ATOM 1935 C CA . PHE A 1 260 ? -23.386 -39.302 -1.946 1.00 24.91 260 PHE A CA 1
ATOM 1936 C C . PHE A 1 260 ? -24.303 -40.163 -2.808 1.00 26.65 260 PHE A C 1
ATOM 1937 O O . PHE A 1 260 ? -25.355 -40.622 -2.342 1.00 23.05 260 PHE A O 1
ATOM 1945 N N . GLY A 1 261 ? -23.921 -40.393 -4.071 1.00 23.01 261 GLY A N 1
ATOM 1946 C CA . GLY A 1 261 ? -24.751 -41.220 -4.942 1.00 23.15 261 GLY A CA 1
ATOM 1947 C C . GLY A 1 261 ? -24.814 -42.666 -4.487 1.00 22.37 261 GLY A C 1
ATOM 1948 O O . GLY A 1 261 ? -25.852 -43.324 -4.632 1.00 22.47 261 GLY A O 1
ATOM 1949 N N . VAL A 1 262 ? -23.698 -43.198 -3.983 1.00 20.83 262 VAL A N 1
ATOM 1950 C CA . VAL A 1 262 ? -23.700 -44.557 -3.446 1.00 22.16 262 VAL A CA 1
ATOM 1951 C C . VAL A 1 262 ? -24.679 -44.639 -2.280 1.00 24.21 262 VAL A C 1
ATOM 1952 O O . VAL A 1 262 ? -25.539 -45.533 -2.217 1.00 24.68 262 VAL A O 1
ATOM 1956 N N . THR A 1 263 ? -24.579 -43.681 -1.357 1.00 22.55 263 THR A N 1
ATOM 1957 C CA . THR A 1 263 ? -25.500 -43.650 -0.219 1.00 24.03 263 THR A CA 1
ATOM 1958 C C . THR A 1 263 ? -26.944 -43.506 -0.676 1.00 25.65 263 THR A C 1
ATOM 1959 O O . THR A 1 263 ? -27.835 -44.186 -0.151 1.00 25.32 263 THR A O 1
ATOM 1963 N N . TRP A 1 264 ? -27.191 -42.612 -1.640 1.00 23.59 264 TRP A N 1
ATOM 1964 C CA . TRP A 1 264 ? -28.538 -42.400 -2.162 1.00 25.56 264 TRP A CA 1
ATOM 1965 C C . TRP A 1 264 ? -29.138 -43.701 -2.678 1.00 24.43 264 TRP A C 1
ATOM 1966 O O . TRP A 1 264 ? -30.299 -44.023 -2.379 1.00 23.50 264 TRP A O 1
ATOM 1977 N N . LEU A 1 265 ? -28.355 -44.481 -3.427 1.00 21.86 265 LEU A N 1
ATOM 1978 C CA . LEU A 1 265 ? -28.858 -45.736 -3.980 1.00 21.05 265 LEU A CA 1
ATOM 1979 C C . LEU A 1 265 ? -29.030 -46.784 -2.893 1.00 22.40 265 LEU A C 1
ATOM 1980 O O . LEU A 1 265 ? -30.032 -47.510 -2.876 1.00 24.83 265 LEU A O 1
ATOM 1985 N N . GLU A 1 266 ? -28.065 -46.884 -1.979 1.00 21.69 266 GLU A N 1
ATOM 1986 C CA . GLU A 1 266 ? -28.142 -47.931 -0.962 1.00 24.10 266 GLU A CA 1
ATOM 1987 C C . GLU A 1 266 ? -29.305 -47.685 0.003 1.00 25.70 266 GLU A C 1
ATOM 1988 O O . GLU A 1 266 ? -29.961 -48.642 0.435 1.00 26.26 266 GLU A O 1
ATOM 1994 N N . LYS A 1 267 ? -29.642 -46.422 0.258 1.00 23.81 267 LYS A N 1
ATOM 1995 C CA . LYS A 1 267 ? -30.797 -46.105 1.098 1.00 24.49 267 LYS A CA 1
ATOM 1996 C C . LYS A 1 267 ? -32.102 -46.580 0.469 1.00 30.89 267 LYS A C 1
ATOM 1997 O O . LYS A 1 267 ? -33.025 -46.989 1.184 1.00 26.06 267 LYS A O 1
ATOM 2003 N N . ARG A 1 268 ? -32.181 -46.584 -0.857 1.00 24.59 268 ARG A N 1
ATOM 2004 C CA . ARG A 1 268 ? -33.443 -46.830 -1.544 1.00 22.40 268 ARG A CA 1
ATOM 2005 C C . ARG A 1 268 ? -33.599 -48.246 -2.072 1.00 24.59 268 ARG A C 1
ATOM 2006 O O . ARG A 1 268 ? -34.731 -48.652 -2.358 1.00 26.60 268 ARG A O 1
ATOM 2014 N N . PHE A 1 269 ? -32.507 -48.991 -2.231 1.00 22.83 269 PHE A N 1
ATOM 2015 C CA . PHE A 1 269 ? -32.542 -50.321 -2.831 1.00 23.54 269 PHE A CA 1
ATOM 2016 C C . PHE A 1 269 ? -31.844 -51.371 -1.988 1.00 23.60 269 PHE A C 1
ATOM 2017 O O . PHE A 1 269 ? -32.067 -52.566 -2.224 1.00 29.99 269 PHE A O 1
AT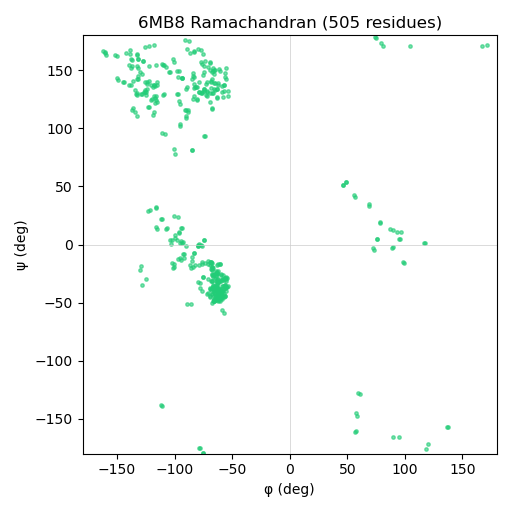OM 2025 N N . GLY A 1 270 ? -30.983 -50.977 -1.049 1.00 26.27 270 GLY A N 1
ATOM 2026 C CA . GLY A 1 270 ? -30.258 -51.931 -0.236 1.00 29.12 270 GLY A CA 1
ATOM 2027 C C . GLY A 1 270 ? -31.147 -52.559 0.828 1.00 43.40 270 GLY A C 1
ATOM 2028 O O . GLY A 1 270 ? -32.232 -52.069 1.145 1.00 31.20 270 GLY A O 1
ATOM 2029 N N . THR A 1 271 ? -30.667 -53.672 1.383 1.00 51.56 271 THR A N 1
ATOM 2030 C CA . THR A 1 271 ? -31.382 -54.399 2.437 1.00 55.08 271 THR A CA 1
ATOM 2031 C C . THR A 1 271 ? -31.695 -53.510 3.646 1.00 64.84 271 THR A C 1
ATOM 2032 O O . THR A 1 271 ? -30.956 -52.569 3.957 1.00 67.96 271 THR A O 1
ATOM 2034 N N . ALA B 1 6 ? -34.425 -45.795 -43.321 1.00 73.93 6 ALA B N 1
ATOM 2035 C CA . ALA B 1 6 ? -33.310 -46.577 -42.809 1.00 68.22 6 ALA B CA 1
ATOM 2036 C C . ALA B 1 6 ? -33.164 -47.976 -43.399 1.00 84.91 6 ALA B C 1
ATOM 2037 O O . ALA B 1 6 ? -34.046 -48.832 -43.289 1.00 97.69 6 ALA B O 1
ATOM 2039 N N . SER B 1 7 ? -32.058 -48.146 -44.098 1.00 67.99 7 SER B N 1
ATOM 2040 C CA . SER B 1 7 ? -31.088 -49.169 -43.768 1.00 74.41 7 SER B CA 1
ATOM 2041 C C . SER B 1 7 ? -29.788 -48.397 -43.636 1.00 68.11 7 SER B C 1
ATOM 2042 O O . SER B 1 7 ? -29.721 -47.217 -43.996 1.00 55.06 7 SER B O 1
ATOM 2045 N N . PHE B 1 8 ? -28.743 -49.032 -43.133 1.00 48.76 8 PHE B N 1
ATOM 2046 C CA . PHE B 1 8 ? -27.491 -48.303 -43.038 1.00 32.64 8 PHE B CA 1
ATOM 2047 C C . PHE B 1 8 ? -26.839 -48.272 -44.410 1.00 33.73 8 PHE B C 1
ATOM 2048 O O . PHE B 1 8 ? -26.719 -49.305 -45.072 1.00 36.32 8 PHE B O 1
ATOM 2056 N N . ALA B 1 9 ? -26.419 -47.088 -44.835 1.00 27.28 9 ALA B N 1
ATOM 2057 C CA . ALA B 1 9 ? -25.448 -47.001 -45.910 1.00 26.62 9 ALA B CA 1
ATOM 2058 C C . ALA B 1 9 ? -24.063 -47.154 -45.294 1.00 26.23 9 ALA B C 1
ATOM 2059 O O . ALA B 1 9 ? -23.845 -46.819 -44.127 1.00 27.92 9 ALA B O 1
ATOM 2061 N N . THR B 1 10 ? -23.162 -47.750 -46.059 1.00 25.70 10 THR B N 1
ATOM 2062 C CA . THR B 1 10 ? -21.813 -48.087 -45.644 1.00 27.86 10 THR B CA 1
ATOM 2063 C C . THR B 1 10 ? -20.799 -47.427 -46.563 1.00 25.76 10 THR B C 1
ATOM 2064 O O . THR B 1 10 ? -21.140 -46.865 -47.610 1.00 24.59 10 THR B O 1
ATOM 2068 N N . ARG B 1 11 ? -19.524 -47.503 -46.183 1.00 24.34 11 ARG B N 1
ATOM 2069 C CA . ARG B 1 11 ? -18.522 -46.973 -47.099 1.00 22.78 11 ARG B CA 1
ATOM 2070 C C . ARG B 1 11 ? -18.555 -47.723 -48.427 1.00 26.55 11 ARG B C 1
ATOM 2071 O O . ARG B 1 11 ? -18.290 -47.126 -49.470 1.00 26.07 11 ARG B O 1
ATOM 2079 N N . THR B 1 12 ? -18.894 -49.020 -48.404 1.00 26.17 12 THR B N 1
ATOM 2080 C CA . THR B 1 12 ? -19.004 -49.790 -49.641 1.00 26.30 12 THR B CA 1
ATOM 2081 C C . THR B 1 12 ? -20.172 -49.314 -50.500 1.00 24.42 12 THR B C 1
ATOM 2082 O O . THR B 1 12 ? -20.013 -49.096 -51.711 1.00 26.65 12 THR B O 1
ATOM 2086 N N . SER B 1 13 ? -21.361 -49.189 -49.900 1.00 23.61 13 SER B N 1
ATOM 2087 C CA . SER B 1 13 ? -22.546 -48.808 -50.674 1.00 25.56 13 SER B CA 1
ATOM 2088 C C . SER B 1 13 ? -22.445 -47.373 -51.168 1.00 29.09 13 SER B C 1
ATOM 2089 O O . SER B 1 13 ? -22.834 -47.073 -52.299 1.00 24.73 13 SER B O 1
ATOM 2092 N N . LEU B 1 14 ? -21.919 -46.466 -50.343 1.00 24.38 14 LEU B N 1
ATOM 2093 C CA . LEU B 1 14 ? -21.767 -45.096 -50.820 1.00 23.29 14 LEU B CA 1
ATOM 2094 C C . LEU B 1 14 ? -20.768 -45.025 -51.971 1.00 20.36 14 LEU B C 1
ATOM 2095 O O . LEU B 1 14 ? -20.969 -44.261 -52.924 1.00 23.74 14 LEU B O 1
ATOM 2100 N N . ALA B 1 15 ? -19.672 -45.792 -51.892 1.00 22.04 15 ALA B N 1
ATOM 2101 C CA . ALA B 1 15 ? -18.698 -45.797 -52.975 1.00 21.79 15 ALA B CA 1
ATOM 2102 C C . ALA B 1 15 ? -19.337 -46.305 -54.262 1.00 24.68 15 ALA B C 1
ATOM 2103 O O . ALA B 1 15 ? -19.064 -45.792 -55.352 1.00 24.31 15 ALA B O 1
ATOM 2105 N N . ALA B 1 16 ? -20.196 -47.316 -54.159 1.00 25.46 16 ALA B N 1
ATOM 2106 C CA . ALA B 1 16 ? -20.908 -47.760 -55.350 1.00 26.63 16 ALA B CA 1
ATOM 2107 C C . ALA B 1 16 ? -21.795 -46.653 -55.907 1.00 26.65 16 ALA B C 1
ATOM 2108 O O . ALA B 1 16 ? -21.835 -46.439 -57.125 1.00 27.34 16 ALA B O 1
ATOM 2110 N N . ASP B 1 17 ? -22.530 -45.946 -55.037 1.00 22.03 17 ASP B N 1
ATOM 2111 C CA . ASP B 1 17 ? -23.380 -44.857 -55.505 1.00 22.49 17 ASP B CA 1
ATOM 2112 C C . ASP B 1 17 ? -22.551 -43.760 -56.162 1.00 25.48 17 ASP B C 1
ATOM 2113 O O . ASP B 1 17 ? -22.963 -43.182 -57.170 1.00 24.15 17 ASP B O 1
ATOM 2118 N N . LEU B 1 18 ? -21.394 -43.431 -55.577 1.00 22.63 18 LEU B N 1
ATOM 2119 C CA . LEU B 1 18 ? -20.551 -42.393 -56.158 1.00 22.17 18 LEU B CA 1
ATOM 2120 C C . LEU B 1 18 ? -20.033 -42.801 -57.532 1.00 23.57 18 LEU B C 1
ATOM 2121 O O . LEU B 1 18 ? -20.033 -41.992 -58.465 1.00 24.12 18 LEU B O 1
ATOM 2126 N N . ALA B 1 19 ? -19.579 -44.048 -57.676 1.00 23.13 19 ALA B N 1
ATOM 2127 C CA . ALA B 1 19 ? -19.151 -44.513 -58.993 1.00 26.60 19 ALA B CA 1
ATOM 2128 C C . ALA B 1 19 ? -20.305 -44.461 -59.990 1.00 29.03 19 ALA B C 1
ATOM 2129 O O . ALA B 1 19 ? -20.130 -44.020 -61.134 1.00 28.13 19 ALA B O 1
ATOM 2131 N N . ALA B 1 20 ? -21.509 -44.843 -59.553 1.00 25.25 20 ALA B N 1
ATOM 2132 C CA . ALA B 1 20 ? -22.670 -44.792 -60.438 1.00 30.58 20 ALA B CA 1
ATOM 2133 C C . ALA B 1 20 ? -22.987 -43.368 -60.874 1.00 32.22 20 ALA B C 1
ATOM 2134 O O . ALA B 1 20 ? -23.480 -43.151 -61.983 1.00 28.96 20 ALA B O 1
ATOM 2136 N N . LEU B 1 21 ? -22.750 -42.388 -60.005 1.00 25.00 21 LEU B N 1
ATOM 2137 C CA . LEU B 1 21 ? -23.019 -41.001 -60.349 1.00 24.40 21 LEU B CA 1
ATOM 2138 C C . LEU B 1 21 ? -21.972 -40.412 -61.283 1.00 22.19 21 LEU B C 1
ATOM 2139 O O . LEU B 1 21 ? -22.206 -39.342 -61.858 1.00 27.89 21 LEU B O 1
ATOM 2144 N N . GLY B 1 22 ? -20.825 -41.061 -61.427 1.00 26.61 22 GLY B N 1
ATOM 2145 C CA . GLY B 1 22 ? -19.802 -40.606 -62.349 1.00 25.41 22 GLY B CA 1
ATOM 2146 C C . GLY B 1 22 ? -18.488 -40.199 -61.709 1.00 26.19 22 GLY B C 1
ATOM 2147 O O . GLY B 1 22 ? -17.586 -39.764 -62.436 1.00 28.38 22 GLY B O 1
ATOM 2148 N N . LEU B 1 23 ? -18.334 -40.305 -60.386 1.00 23.88 23 LEU B N 1
ATOM 2149 C CA . LEU B 1 23 ? -17.044 -40.046 -59.746 1.00 25.13 23 LEU B CA 1
ATOM 2150 C C . LEU B 1 23 ? -16.044 -41.130 -60.126 1.00 27.30 23 LEU B C 1
ATOM 2151 O O . LEU B 1 23 ? -16.387 -42.313 -60.146 1.00 25.34 23 LEU B O 1
ATOM 2156 N N . ALA B 1 24 ? -14.821 -40.726 -60.484 1.00 25.57 24 ALA B N 1
ATOM 2157 C CA . ALA B 1 24 ? -13.871 -41.612 -61.143 1.00 28.19 24 ALA B CA 1
ATOM 2158 C C . ALA B 1 24 ? -12.563 -41.753 -60.368 1.00 30.05 24 ALA B C 1
ATOM 2159 O O . ALA B 1 24 ? -12.147 -40.857 -59.629 1.00 27.20 24 ALA B O 1
ATOM 2161 N N . TRP B 1 25 ? -11.908 -42.889 -60.582 1.00 26.47 25 TRP B N 1
ATOM 2162 C CA . TRP B 1 25 ? -10.581 -43.159 -60.041 1.00 28.94 25 TRP B CA 1
ATOM 2163 C C . TRP B 1 25 ? -9.636 -42.035 -60.428 1.00 29.65 25 TRP B C 1
ATOM 2164 O O . TRP B 1 25 ? -9.556 -41.666 -61.601 1.00 29.38 25 TRP B O 1
ATOM 2175 N N . GLY B 1 26 ? -8.947 -41.467 -59.433 1.00 27.36 26 GLY B N 1
ATOM 2176 C CA . GLY B 1 26 ? -7.998 -40.396 -59.676 1.00 27.04 26 GLY B CA 1
ATOM 2177 C C . GLY B 1 26 ? -8.558 -38.988 -59.650 1.00 26.16 26 GLY B C 1
ATOM 2178 O O . GLY B 1 26 ? -7.786 -38.027 -59.802 1.00 25.94 26 GLY B O 1
ATOM 2179 N N . ASP B 1 27 ? -9.867 -38.825 -59.468 1.00 24.65 27 ASP B N 1
ATOM 2180 C CA . ASP B 1 27 ? -10.465 -37.499 -59.489 1.00 23.89 27 ASP B CA 1
ATOM 2181 C C . ASP B 1 27 ? -10.011 -36.673 -58.289 1.00 23.37 27 ASP B C 1
ATOM 2182 O O . ASP B 1 27 ? -9.745 -37.205 -57.207 1.00 25.83 27 ASP B O 1
ATOM 2187 N N . ALA B 1 28 ? -9.916 -35.365 -58.503 1.00 23.19 28 ALA B N 1
ATOM 2188 C CA . ALA B 1 28 ? -9.936 -34.391 -57.413 1.00 22.77 28 ALA B CA 1
ATOM 2189 C C . ALA B 1 28 ? -11.390 -33.979 -57.210 1.00 23.96 28 ALA B C 1
ATOM 2190 O O . ALA B 1 28 ? -12.012 -33.413 -58.117 1.00 24.91 28 ALA B O 1
ATOM 2192 N N . ILE B 1 29 ? -11.944 -34.287 -56.041 1.00 21.03 29 ILE B N 1
ATOM 2193 C CA . ILE B 1 29 ? -13.372 -34.119 -55.799 1.00 22.19 29 ILE B CA 1
ATOM 2194 C C . ILE B 1 29 ? -13.572 -33.207 -54.592 1.00 18.67 29 ILE B C 1
ATOM 2195 O O . ILE B 1 29 ? -13.123 -33.525 -53.486 1.00 21.02 29 ILE B O 1
ATOM 2200 N N . MET B 1 30 ? -14.227 -32.067 -54.810 1.00 20.02 30 MET B N 1
ATOM 2201 C CA . MET B 1 30 ? -14.616 -31.177 -53.722 1.00 18.67 30 MET B CA 1
ATOM 2202 C C . MET B 1 30 ? -16.070 -31.473 -53.362 1.00 21.09 30 MET B C 1
ATOM 2203 O O . MET B 1 30 ? -16.927 -31.525 -54.249 1.00 21.99 30 MET B O 1
ATOM 2208 N N . VAL B 1 31 ? -16.347 -31.686 -52.074 1.00 18.91 31 VAL B N 1
ATOM 2209 C CA . VAL B 1 31 ? -17.672 -32.130 -51.645 1.00 17.54 31 VAL B CA 1
ATOM 2210 C C . VAL B 1 31 ? -18.304 -31.089 -50.734 1.00 20.90 31 VAL B C 1
ATOM 2211 O O . VAL B 1 31 ? -17.645 -30.513 -49.856 1.00 21.18 31 VAL B O 1
ATOM 2215 N N . HIS B 1 32 ? -19.592 -30.838 -50.967 1.00 17.76 32 HIS B N 1
ATOM 2216 C CA . HIS B 1 32 ? -20.464 -30.121 -50.054 1.00 17.30 32 HIS B CA 1
ATOM 2217 C C . HIS B 1 32 ? -21.534 -31.106 -49.623 1.00 21.63 32 HIS B C 1
ATOM 2218 O O . HIS B 1 32 ? -22.147 -31.741 -50.477 1.00 22.69 32 HIS B O 1
ATOM 2225 N N . ALA B 1 33 ? -21.745 -31.264 -48.319 1.00 19.55 33 ALA B N 1
ATOM 2226 C CA . ALA B 1 33 ? -22.653 -32.323 -47.868 1.00 19.54 33 ALA B CA 1
ATOM 2227 C C . ALA B 1 33 ? -23.637 -31.814 -46.833 1.00 23.16 33 ALA B C 1
ATOM 2228 O O . ALA B 1 33 ? -23.281 -31.024 -45.957 1.00 23.63 33 ALA B O 1
ATOM 2230 N N . ALA B 1 34 ? -24.883 -32.309 -46.922 1.00 20.66 34 ALA B N 1
ATOM 2231 C CA . ALA B 1 34 ? -25.889 -32.165 -45.869 1.00 21.10 34 ALA B CA 1
ATOM 2232 C C . ALA B 1 34 ? -26.095 -33.561 -45.299 1.00 21.59 34 ALA B C 1
ATOM 2233 O O . ALA B 1 34 ? -26.830 -34.378 -45.863 1.00 22.15 34 ALA B O 1
ATOM 2235 N N . VAL B 1 35 ? -25.396 -33.853 -44.207 1.00 21.20 35 VAL B N 1
ATOM 2236 C CA . VAL B 1 35 ? -25.301 -35.229 -43.736 1.00 22.34 35 VAL B CA 1
ATOM 2237 C C . VAL B 1 35 ? -26.684 -35.795 -43.449 1.00 22.79 35 VAL B C 1
ATOM 2238 O O . VAL B 1 35 ? -26.951 -36.976 -43.702 1.00 26.72 35 VAL B O 1
ATOM 2242 N N . SER B 1 36 ? -27.588 -34.962 -42.947 1.00 22.31 36 SER B N 1
ATOM 2243 C CA . SER B 1 36 ? -28.912 -35.472 -42.581 1.00 28.63 36 SER B CA 1
ATOM 2244 C C . SER B 1 36 ? -29.674 -36.007 -43.792 1.00 36.47 36 SER B C 1
ATOM 2245 O O . SER B 1 36 ? -30.445 -36.964 -43.657 1.00 34.12 36 SER B O 1
ATOM 2248 N N . ARG B 1 37 ? -29.451 -35.436 -44.981 1.00 22.89 37 ARG B N 1
ATOM 2249 C CA . ARG B 1 37 ? -30.143 -35.922 -46.178 1.00 19.73 37 ARG B CA 1
ATOM 2250 C C . ARG B 1 37 ? -29.677 -37.304 -46.605 1.00 25.06 37 ARG B C 1
ATOM 2251 O O . ARG B 1 37 ? -30.363 -37.962 -47.398 1.00 23.28 37 ARG B O 1
ATOM 2259 N N . VAL B 1 38 ? -28.518 -37.755 -46.126 1.00 22.35 38 VAL B N 1
ATOM 2260 C CA . VAL B 1 38 ? -27.940 -39.000 -46.602 1.00 20.80 38 VAL B CA 1
ATOM 2261 C C . VAL B 1 38 ? -28.589 -40.229 -45.972 1.00 19.26 38 VAL B C 1
ATOM 2262 O O . VAL B 1 38 ? -28.419 -41.339 -46.490 1.00 23.00 38 VAL B O 1
ATOM 2266 N N . GLY B 1 39 ? -29.303 -40.069 -44.863 1.00 22.06 39 GLY B N 1
ATOM 2267 C CA . GLY B 1 39 ? -29.925 -41.218 -44.225 1.00 24.48 39 GLY B CA 1
ATOM 2268 C C . GLY B 1 39 ? -28.989 -41.850 -43.215 1.00 27.43 39 GLY B C 1
ATOM 2269 O O . GLY B 1 39 ? -27.941 -41.302 -42.883 1.00 24.82 39 GLY B O 1
ATOM 2270 N N . ARG B 1 40 ? -29.323 -43.064 -42.781 1.00 24.52 40 ARG B N 1
ATOM 2271 C CA . ARG B 1 40 ? -28.497 -43.719 -41.765 1.00 24.03 40 ARG B CA 1
ATOM 2272 C C . ARG B 1 40 ? -27.142 -44.118 -42.341 1.00 23.68 40 ARG B C 1
ATOM 2273 O O . ARG B 1 40 ? -27.060 -44.698 -43.429 1.00 26.35 40 ARG B O 1
ATOM 2281 N N . LEU B 1 41 ? -26.070 -43.758 -41.626 1.00 24.10 41 LEU B N 1
ATOM 2282 C CA . LEU B 1 41 ? -24.703 -44.025 -42.054 1.00 26.21 41 LEU B CA 1
ATOM 2283 C C . LEU B 1 41 ? -23.991 -44.797 -40.957 1.00 20.98 41 LEU B C 1
ATOM 2284 O O . LEU B 1 41 ? -23.994 -44.370 -39.800 1.00 23.09 41 LEU B O 1
ATOM 2289 N N . LEU B 1 42 ? -23.363 -45.913 -41.322 1.00 21.04 42 LEU B N 1
ATOM 2290 C CA . LEU B 1 42 ? -22.797 -46.768 -40.284 1.00 22.59 42 LEU B CA 1
ATOM 2291 C C . LEU B 1 42 ? -21.636 -46.094 -39.543 1.00 25.59 42 LEU B C 1
ATOM 2292 O O . LEU B 1 42 ? -21.399 -46.395 -38.370 1.00 23.20 42 LEU B O 1
ATOM 2297 N N . ASP B 1 43 ? -20.912 -45.172 -40.189 1.00 22.89 43 ASP B N 1
ATOM 2298 C CA . ASP B 1 43 ? -19.854 -44.410 -39.510 1.00 24.73 43 ASP B CA 1
ATOM 2299 C C . ASP B 1 43 ? -20.115 -42.903 -39.584 1.00 27.07 43 ASP B C 1
ATOM 2300 O O . ASP B 1 43 ? -19.178 -42.102 -39.605 1.00 24.69 43 ASP B O 1
ATOM 2305 N N . GLY B 1 44 ? -21.378 -42.493 -39.642 1.00 22.60 44 GLY B N 1
ATOM 2306 C CA . GLY B 1 44 ? -21.705 -41.080 -39.633 1.00 22.41 44 GLY B CA 1
ATOM 2307 C C . GLY B 1 44 ? -21.064 -40.324 -40.777 1.00 23.87 44 GLY B C 1
ATOM 2308 O O . GLY B 1 44 ? -20.857 -40.863 -41.864 1.00 22.08 44 GLY B O 1
ATOM 2309 N N . PRO B 1 45 ? -20.714 -39.053 -40.551 1.00 23.05 45 PRO B N 1
ATOM 2310 C CA . PRO B 1 45 ? -20.082 -38.282 -41.631 1.00 22.86 45 PRO B CA 1
ATOM 2311 C C . PRO B 1 45 ? -18.800 -38.913 -42.131 1.00 23.56 45 PRO B C 1
ATOM 2312 O O . PRO B 1 45 ? -18.437 -38.748 -43.306 1.00 21.80 45 PRO B O 1
ATOM 2316 N N . ASP B 1 46 ? -18.074 -39.632 -41.272 1.00 20.93 46 ASP B N 1
ATOM 2317 C CA . ASP B 1 46 ? -16.841 -40.232 -41.746 1.00 19.17 46 ASP B CA 1
ATOM 2318 C C . ASP B 1 46 ? -17.082 -41.319 -42.797 1.00 20.22 46 ASP B C 1
ATOM 2319 O O . ASP B 1 46 ? -16.158 -41.616 -43.568 1.00 22.03 46 ASP B O 1
ATOM 2324 N N . THR B 1 47 ? -18.298 -41.885 -42.869 1.00 21.46 47 THR B N 1
ATOM 2325 C CA . THR B 1 47 ? -18.584 -42.843 -43.937 1.00 20.33 47 THR B CA 1
ATOM 2326 C C . THR B 1 47 ? -18.437 -42.183 -45.294 1.00 20.23 47 THR B C 1
ATOM 2327 O O . THR B 1 47 ? -17.945 -42.800 -46.247 1.00 21.09 47 THR B O 1
ATOM 2331 N N . ILE B 1 48 ? -18.877 -40.926 -45.388 1.00 19.71 48 ILE B N 1
ATOM 2332 C CA . ILE B 1 48 ? -18.829 -40.181 -46.644 1.00 19.08 48 ILE B CA 1
ATOM 2333 C C . ILE B 1 48 ? -17.389 -39.941 -47.061 1.00 20.89 48 ILE B C 1
ATOM 2334 O O . ILE B 1 48 ? -17.018 -40.169 -48.220 1.00 20.41 48 ILE B O 1
ATOM 2339 N N . ILE B 1 49 ? -16.554 -39.480 -46.116 1.00 19.10 49 ILE B N 1
ATOM 2340 C CA . ILE B 1 49 ? -15.142 -39.245 -46.422 1.00 20.18 49 ILE B CA 1
ATOM 2341 C C . ILE B 1 49 ? -14.485 -40.531 -46.904 1.00 18.05 49 ILE B C 1
ATOM 2342 O O . ILE B 1 49 ? -13.769 -40.548 -47.916 1.00 19.91 49 ILE B O 1
ATOM 2347 N N . ALA B 1 50 ? -14.726 -41.628 -46.184 1.00 20.14 50 ALA B N 1
ATOM 2348 C CA . ALA B 1 50 ? -14.123 -42.902 -46.547 1.00 22.25 50 ALA B CA 1
ATOM 2349 C C . ALA B 1 50 ? -14.578 -43.356 -47.930 1.00 20.19 50 ALA B C 1
ATOM 2350 O O . ALA B 1 50 ? -13.761 -43.821 -48.734 1.00 21.84 50 ALA B O 1
ATOM 2352 N N . ALA B 1 51 ? -15.865 -43.213 -48.229 1.00 21.37 51 ALA B N 1
ATOM 2353 C CA . ALA B 1 51 ? -16.352 -43.634 -49.545 1.00 22.70 51 ALA B CA 1
ATOM 2354 C C . ALA B 1 51 ? -15.737 -42.799 -50.662 1.00 25.06 51 ALA B C 1
ATOM 2355 O O . ALA B 1 51 ? -15.419 -43.318 -51.741 1.00 22.86 51 ALA B O 1
ATOM 2357 N N . LEU B 1 52 ? -15.577 -41.498 -50.429 1.00 20.47 52 LEU B N 1
ATOM 2358 C CA . LEU B 1 52 ? -14.948 -40.643 -51.433 1.00 20.20 52 LEU B CA 1
ATOM 2359 C C . LEU B 1 52 ? -13.506 -41.074 -51.681 1.00 24.57 52 LEU B C 1
ATOM 2360 O O . LEU B 1 52 ? -13.075 -41.206 -52.834 1.00 21.78 52 LEU B O 1
ATOM 2365 N N . ARG B 1 53 ? -12.743 -41.313 -50.602 1.00 20.21 53 ARG B N 1
ATOM 2366 C CA . ARG B 1 53 ? -11.357 -41.748 -50.762 1.00 22.70 53 ARG B CA 1
ATOM 2367 C C . ARG B 1 53 ? -11.275 -43.092 -51.467 1.00 25.93 53 ARG B C 1
ATOM 2368 O O . ARG B 1 53 ? -10.383 -43.306 -52.293 1.00 26.02 53 ARG B O 1
ATOM 2376 N N . ASP B 1 54 ? -12.183 -44.010 -51.132 1.00 23.12 54 ASP B N 1
ATOM 2377 C CA . ASP B 1 54 ? -12.204 -45.321 -51.782 1.00 26.96 54 ASP B CA 1
ATOM 2378 C C . ASP B 1 54 ? -12.467 -45.195 -53.278 1.00 26.87 54 ASP B C 1
ATOM 2379 O O . ASP B 1 54 ? -11.913 -45.953 -54.083 1.00 28.07 54 ASP B O 1
ATOM 2384 N N . THR B 1 55 ? -13.331 -44.263 -53.664 1.00 24.36 55 THR B N 1
ATOM 2385 C CA . THR B 1 55 ? -13.728 -44.154 -55.063 1.00 24.02 55 THR B CA 1
ATOM 2386 C C . THR B 1 55 ? -12.646 -43.494 -55.903 1.00 29.60 55 THR B C 1
ATOM 2387 O O . THR B 1 55 ? -12.367 -43.949 -57.015 1.00 28.28 55 THR B O 1
ATOM 2391 N N . VAL B 1 56 ? -11.986 -42.457 -55.382 1.00 22.81 56 VAL B N 1
ATOM 2392 C CA . VAL B 1 56 ? -10.954 -41.806 -56.184 1.00 23.78 56 VAL B CA 1
ATOM 2393 C C . VAL B 1 56 ? -9.594 -42.485 -56.048 1.00 27.64 56 VAL B C 1
ATOM 2394 O O . VAL B 1 56 ? -8.733 -42.309 -56.924 1.00 31.11 56 VAL B O 1
ATOM 2398 N N . GLY B 1 57 ? -9.376 -43.263 -54.993 1.00 24.25 57 GLY B N 1
ATOM 2399 C CA . GLY B 1 57 ? -8.124 -43.964 -54.823 1.00 28.34 57 GLY B CA 1
ATOM 2400 C C . GLY B 1 57 ? -6.972 -43.071 -54.408 1.00 35.98 57 GLY B C 1
ATOM 2401 O O . GLY B 1 57 ? -7.105 -41.849 -54.278 1.00 31.32 57 GLY B O 1
ATOM 2402 N N . PRO B 1 58 ? -5.801 -43.683 -54.211 1.00 33.69 58 PRO B N 1
ATOM 2403 C CA . PRO B 1 58 ? -4.660 -42.940 -53.652 1.00 32.96 58 PRO B CA 1
ATOM 2404 C C . PRO B 1 58 ? -4.164 -41.816 -54.541 1.00 27.87 58 PRO B C 1
ATOM 2405 O O . PRO B 1 58 ? -3.521 -40.884 -54.042 1.00 30.12 58 PRO B O 1
ATOM 2409 N N . GLY B 1 59 ? -4.405 -41.886 -55.845 1.00 29.24 59 GLY B N 1
ATOM 2410 C CA . GLY B 1 59 ? -4.007 -40.802 -56.718 1.00 28.42 59 GLY B CA 1
ATOM 2411 C C . GLY B 1 59 ? -4.987 -39.650 -56.781 1.00 27.38 59 GLY B C 1
ATOM 2412 O O . GLY B 1 59 ? -4.687 -38.628 -57.404 1.00 29.11 59 GLY B O 1
ATOM 2413 N N . GLY B 1 60 ? -6.163 -39.807 -56.170 1.00 25.81 60 GLY B N 1
ATOM 2414 C CA . GLY B 1 60 ? -7.149 -38.750 -56.118 1.00 23.77 60 GLY B CA 1
ATOM 2415 C C . GLY B 1 60 ? -6.986 -37.894 -54.873 1.00 21.71 60 GLY B C 1
ATOM 2416 O O . GLY B 1 60 ? -6.165 -38.160 -53.996 1.00 25.60 60 GLY B O 1
ATOM 2417 N N . THR B 1 61 ? -7.811 -36.857 -54.803 1.00 21.05 61 THR B N 1
ATOM 2418 C CA . THR B 1 61 ? -7.802 -35.906 -53.695 1.00 22.86 61 THR B CA 1
ATOM 2419 C C . THR B 1 61 ? -9.233 -35.551 -53.339 1.00 20.20 61 THR B C 1
ATOM 2420 O O . THR B 1 61 ? -10.058 -35.314 -54.225 1.00 23.88 61 THR B O 1
ATOM 2424 N N . VAL B 1 62 ? -9.516 -35.490 -52.041 1.00 20.15 62 VAL B N 1
ATOM 2425 C CA . VAL B 1 62 ? -10.834 -35.115 -51.532 1.00 18.39 62 VAL B CA 1
ATOM 2426 C C . VAL B 1 62 ? -10.704 -33.748 -50.874 1.00 18.88 62 VAL B C 1
ATOM 2427 O O . VAL B 1 62 ? -9.839 -33.556 -50.009 1.00 20.55 62 VAL B O 1
ATOM 2431 N N . LEU B 1 63 ? -11.580 -32.817 -51.252 1.00 17.53 63 LEU B N 1
ATOM 2432 C CA . LEU B 1 63 ? -11.524 -31.438 -50.768 1.00 17.87 63 LEU B CA 1
ATOM 2433 C C . LEU B 1 63 ? -12.870 -31.009 -50.203 1.00 20.04 63 LEU B C 1
ATOM 2434 O O . LEU B 1 63 ? -13.921 -31.564 -50.536 1.00 20.38 63 LEU B O 1
ATOM 2439 N N . ALA B 1 64 ? -12.828 -29.988 -49.345 1.00 17.10 64 ALA B N 1
ATOM 2440 C CA . ALA B 1 64 ? -14.043 -29.362 -48.842 1.00 18.05 64 ALA B CA 1
ATOM 2441 C C . ALA B 1 64 ? -13.734 -27.907 -48.506 1.00 18.84 64 ALA B C 1
ATOM 2442 O O . ALA B 1 64 ? -12.571 -27.505 -48.376 1.00 18.81 64 ALA B O 1
ATOM 2444 N N . TYR B 1 65 ? -14.786 -27.119 -48.372 1.00 16.35 65 TYR B N 1
ATOM 2445 C CA . TYR B 1 65 ? -14.653 -25.709 -48.032 1.00 16.65 65 TYR B CA 1
ATOM 2446 C C . TYR B 1 65 ? -14.635 -25.554 -46.516 1.00 19.80 65 TYR B C 1
ATOM 2447 O O . TYR B 1 65 ? -15.628 -25.865 -45.845 1.00 19.45 65 TYR B O 1
ATOM 2456 N N . ALA B 1 66 ? -13.503 -25.079 -45.978 1.00 16.54 66 ALA B N 1
ATOM 2457 C CA . ALA B 1 66 ? -13.354 -24.966 -44.530 1.00 16.99 66 ALA B CA 1
ATOM 2458 C C . ALA B 1 66 ? -13.833 -23.630 -43.986 1.00 18.28 66 ALA B C 1
ATOM 2459 O O . ALA B 1 66 ? -14.611 -23.605 -43.025 1.00 18.19 66 ALA B O 1
ATOM 2461 N N . ASP B 1 67 ? -13.359 -22.515 -44.563 1.00 17.54 67 ASP B N 1
ATOM 2462 C CA . ASP B 1 67 ? -13.643 -21.186 -44.007 1.00 15.90 67 ASP B CA 1
ATOM 2463 C C . ASP B 1 67 ? -13.128 -21.192 -42.567 1.00 18.00 67 ASP B C 1
ATOM 2464 O O . ASP B 1 67 ? -12.268 -22.015 -42.221 1.00 19.03 67 ASP B O 1
ATOM 2469 N N . TRP B 1 68 ? -13.600 -20.271 -41.734 1.00 17.37 68 TRP B N 1
ATOM 2470 C CA . TRP B 1 68 ? -13.402 -20.335 -40.292 1.00 20.89 68 TRP B CA 1
ATOM 2471 C C . TRP B 1 68 ? -14.451 -19.441 -39.646 1.00 19.66 68 TRP B C 1
ATOM 2472 O O . TRP B 1 68 ? -15.132 -18.664 -40.322 1.00 22.97 68 TRP B O 1
ATOM 2483 N N . GLU B 1 69 ? -14.637 -19.616 -38.343 1.00 23.29 69 GLU B N 1
ATOM 2484 C CA . GLU B 1 69 ? -15.787 -18.986 -37.696 1.00 22.20 69 GLU B CA 1
ATOM 2485 C C . GLU B 1 69 ? -15.636 -17.466 -37.636 1.00 25.04 69 GLU B C 1
ATOM 2486 O O . GLU B 1 69 ? -16.612 -16.736 -37.868 1.00 24.35 69 GLU B O 1
ATOM 2492 N N . ALA B 1 70 ? -14.440 -16.980 -37.270 1.00 21.72 70 ALA B N 1
ATOM 2493 C CA . ALA B 1 70 ? -14.136 -15.529 -37.241 1.00 21.84 70 ALA B CA 1
ATOM 2494 C C . ALA B 1 70 ? -15.252 -14.737 -36.554 1.00 24.81 70 ALA B C 1
ATOM 2495 O O . ALA B 1 70 ? -15.812 -13.778 -37.102 1.00 22.96 70 ALA B O 1
ATOM 2497 N N . ARG B 1 71 ? -15.618 -15.175 -35.353 1.00 20.75 71 ARG B N 1
ATOM 2498 C CA . ARG B 1 71 ? -16.737 -14.535 -34.677 1.00 19.27 71 ARG B CA 1
ATOM 2499 C C . ARG B 1 71 ? -16.444 -13.073 -34.362 1.00 22.45 71 ARG B C 1
ATOM 2500 O O . ARG B 1 71 ? -17.388 -12.279 -34.276 1.00 22.75 71 ARG B O 1
ATOM 2508 N N . TYR B 1 72 ? -15.161 -12.696 -34.251 1.00 21.57 72 TYR B N 1
ATOM 2509 C CA . TYR B 1 72 ? -14.799 -11.300 -33.996 1.00 23.15 72 TYR B CA 1
ATOM 2510 C C . TYR B 1 72 ? -15.287 -10.366 -35.089 1.00 22.27 72 TYR B C 1
ATOM 2511 O O . TYR B 1 72 ? -15.299 -9.149 -34.874 1.00 23.02 72 TYR B O 1
ATOM 2520 N N . GLU B 1 73 ? -15.657 -10.896 -36.255 1.00 21.07 73 GLU B N 1
ATOM 2521 C CA . GLU B 1 73 ? -16.103 -10.032 -37.344 1.00 22.37 73 GLU B CA 1
ATOM 2522 C C . GLU B 1 73 ? -17.271 -9.157 -36.904 1.00 28.02 73 GLU B C 1
ATOM 2523 O O . GLU B 1 73 ? -17.433 -8.035 -37.399 1.00 24.28 73 GLU B O 1
ATOM 2529 N N . ASP B 1 74 ? -18.079 -9.636 -35.956 1.00 22.69 74 ASP B N 1
ATOM 2530 C CA . ASP B 1 74 ? -19.160 -8.805 -35.433 1.00 22.31 74 ASP B CA 1
ATOM 2531 C C . ASP B 1 74 ? -18.662 -7.551 -34.730 1.00 27.69 74 ASP B C 1
ATOM 2532 O O . ASP B 1 74 ? -19.453 -6.624 -34.510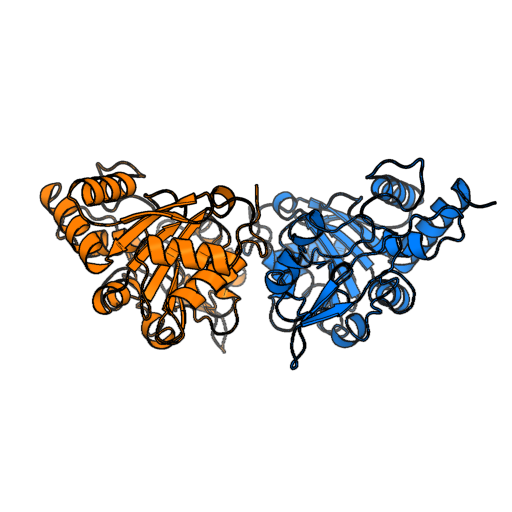 1.00 28.65 74 ASP B O 1
ATOM 2537 N N . LEU B 1 75 ? -17.390 -7.505 -34.353 1.00 22.89 75 LEU B N 1
ATOM 2538 C CA . LEU B 1 75 ? -16.815 -6.406 -33.597 1.00 25.72 75 LEU B CA 1
ATOM 2539 C C . LEU B 1 75 ? -16.085 -5.377 -34.453 1.00 23.76 75 LEU B C 1
ATOM 2540 O O . LEU B 1 75 ? -15.720 -4.326 -33.926 1.00 24.45 75 LEU B O 1
ATOM 2545 N N . VAL B 1 76 ? -15.814 -5.661 -35.727 1.00 22.09 76 VAL B N 1
ATOM 2546 C CA . VAL B 1 76 ? -14.919 -4.773 -36.466 1.00 20.31 76 VAL B CA 1
ATOM 2547 C C . VAL B 1 76 ? -15.628 -3.451 -36.745 1.00 24.69 76 VAL B C 1
ATOM 2548 O O . VAL B 1 76 ? -16.866 -3.378 -36.814 1.00 26.51 76 VAL B O 1
ATOM 2552 N N . ASP B 1 77 ? -14.831 -2.397 -36.875 1.00 22.44 77 ASP B N 1
ATOM 2553 C CA . ASP B 1 77 ? -15.353 -1.074 -37.198 1.00 22.24 77 ASP B CA 1
ATOM 2554 C C . ASP B 1 77 ? -15.674 -0.992 -38.690 1.00 23.64 77 ASP B C 1
ATOM 2555 O O . ASP B 1 77 ? -15.578 -1.961 -39.447 1.00 22.82 77 ASP B O 1
ATOM 2560 N N . ASP B 1 78 ? -16.065 0.202 -39.144 1.00 21.73 78 ASP B N 1
ATOM 2561 C CA . ASP B 1 78 ? -16.563 0.340 -40.506 1.00 23.14 78 ASP B CA 1
ATOM 2562 C C . ASP B 1 78 ? -15.479 0.202 -41.570 1.00 23.19 78 ASP B C 1
ATOM 2563 O O . ASP B 1 78 ? -15.810 0.079 -42.757 1.00 27.23 78 ASP B O 1
ATOM 2568 N N . ALA B 1 79 ? -14.204 0.260 -41.197 1.00 23.52 79 ALA B N 1
ATOM 2569 C CA . ALA B 1 79 ? -13.123 -0.042 -42.128 1.00 21.40 79 ALA B CA 1
ATOM 2570 C C . ALA B 1 79 ? -12.655 -1.489 -42.026 1.00 24.42 79 ALA B C 1
ATOM 2571 O O . ALA B 1 79 ? -11.714 -1.875 -42.725 1.00 24.87 79 ALA B O 1
ATOM 2573 N N . GLY B 1 80 ? -13.283 -2.279 -41.162 1.00 20.72 80 GLY B N 1
ATOM 2574 C CA . GLY B 1 80 ? -12.915 -3.675 -40.980 1.00 22.30 80 GLY B CA 1
ATOM 2575 C C . GLY B 1 80 ? -11.855 -3.937 -39.939 1.00 22.92 80 GLY B C 1
ATOM 2576 O O . GLY B 1 80 ? -11.368 -5.070 -39.854 1.00 22.71 80 GLY B O 1
ATOM 2577 N N . ARG B 1 81 ? -11.515 -2.960 -39.109 1.00 20.43 81 ARG B N 1
ATOM 2578 C CA . ARG B 1 81 ? -10.440 -3.123 -38.140 1.00 20.30 81 ARG B CA 1
ATOM 2579 C C . ARG B 1 81 ? -10.980 -3.518 -36.766 1.00 20.81 81 ARG B C 1
ATOM 2580 O O . ARG B 1 81 ? -12.091 -3.159 -36.378 1.00 21.61 81 ARG B O 1
ATOM 2588 N N . VAL B 1 82 ? -10.179 -4.273 -36.017 1.00 20.98 82 VAL B N 1
ATOM 2589 C CA . VAL B 1 82 ? -10.609 -4.697 -34.685 1.00 20.48 82 VAL B CA 1
ATOM 2590 C C . VAL B 1 82 ? -10.294 -3.598 -33.676 1.00 21.82 82 VAL B C 1
ATOM 2591 O O . VAL B 1 82 ? -9.128 -3.188 -33.572 1.00 25.59 82 VAL B O 1
ATOM 2595 N N . PRO B 1 83 ? -11.277 -3.118 -32.914 1.00 24.92 83 PRO B N 1
ATOM 2596 C CA . PRO B 1 83 ? -11.018 -2.050 -31.920 1.00 28.04 83 PRO B CA 1
ATOM 2597 C C . PRO B 1 83 ? -9.936 -2.461 -30.941 1.00 33.97 83 PRO B C 1
ATOM 2598 O O . PRO B 1 83 ? -9.840 -3.640 -30.569 1.00 31.31 83 PRO B O 1
ATOM 2602 N N . PRO B 1 84 ? -9.098 -1.519 -30.511 1.00 32.48 84 PRO B N 1
ATOM 2603 C CA . PRO B 1 84 ? -7.932 -1.883 -29.682 1.00 32.83 84 PRO B CA 1
ATOM 2604 C C . PRO B 1 84 ? -8.260 -2.708 -28.444 1.00 26.86 84 PRO B C 1
ATOM 2605 O O . PRO B 1 84 ? -7.473 -3.597 -28.096 1.00 36.17 84 PRO B O 1
ATOM 2609 N N . GLU B 1 85 ? -9.396 -2.465 -27.784 1.00 29.91 85 GLU B N 1
ATOM 2610 C CA . GLU B 1 85 ? -9.705 -3.194 -26.557 1.00 34.19 85 GLU B CA 1
ATOM 2611 C C . GLU B 1 85 ? -9.983 -4.674 -26.807 1.00 42.73 85 GLU B C 1
ATOM 2612 O O . GLU B 1 85 ? -9.966 -5.465 -25.860 1.00 39.41 85 GLU B O 1
ATOM 2618 N N . TRP B 1 86 ? -10.229 -5.064 -28.053 1.00 30.66 86 TRP B N 1
ATOM 2619 C CA . TRP B 1 86 ? -10.536 -6.451 -28.376 1.00 25.99 86 TRP B CA 1
ATOM 2620 C C . TRP B 1 86 ? -9.368 -7.215 -28.977 1.00 27.42 86 TRP B C 1
ATOM 2621 O O . TRP B 1 86 ? -9.425 -8.449 -29.042 1.00 26.58 86 TRP B O 1
ATOM 2632 N N . ARG B 1 87 ? -8.335 -6.525 -29.448 1.00 25.57 87 ARG B N 1
ATOM 2633 C CA . ARG B 1 87 ? -7.317 -7.175 -30.265 1.00 26.74 87 ARG B CA 1
ATOM 2634 C C . ARG B 1 87 ? -6.641 -8.329 -29.533 1.00 29.74 87 ARG B C 1
ATOM 2635 O O . ARG B 1 87 ? -6.404 -9.387 -30.122 1.00 30.75 87 ARG B O 1
ATOM 2643 N N . GLU B 1 88 ? -6.322 -8.141 -28.253 1.00 28.82 88 GLU B N 1
ATOM 2644 C CA . GLU B 1 88 ? -5.623 -9.169 -27.492 1.00 28.50 88 GLU B CA 1
ATOM 2645 C C . GLU B 1 88 ? -6.482 -10.404 -27.268 1.00 32.22 88 GLU B C 1
ATOM 2646 O O . GLU B 1 88 ? -5.944 -11.464 -26.926 1.00 34.45 88 GLU B O 1
ATOM 2652 N N . HIS B 1 89 ? -7.796 -10.286 -27.409 1.00 25.47 89 HIS B N 1
ATOM 2653 C CA . HIS B 1 89 ? -8.704 -11.386 -27.119 1.00 26.58 89 HIS B CA 1
ATOM 2654 C C . HIS B 1 89 ? -9.071 -12.221 -28.339 1.00 29.36 89 HIS B C 1
ATOM 2655 O O . HIS B 1 89 ? -9.634 -13.305 -28.174 1.00 30.64 89 HIS B O 1
ATOM 2662 N N . VAL B 1 90 ? -8.786 -11.748 -29.546 1.00 24.01 90 VAL B N 1
ATOM 2663 C CA . VAL B 1 90 ? -9.280 -12.442 -30.732 1.00 23.44 90 VAL B CA 1
ATOM 2664 C C . VAL B 1 90 ? -8.370 -13.631 -31.014 1.00 20.20 90 VAL B C 1
ATOM 2665 O O . VAL B 1 90 ? -7.153 -13.456 -31.172 1.00 22.14 90 VAL B O 1
ATOM 2669 N N . PRO B 1 91 ? -8.913 -14.840 -31.117 1.00 21.24 91 PRO B N 1
ATOM 2670 C CA . PRO B 1 91 ? -8.094 -15.995 -31.473 1.00 20.53 91 PRO B CA 1
ATOM 2671 C C . PRO B 1 91 ? -7.513 -15.840 -32.867 1.00 19.77 91 PRO B C 1
ATOM 2672 O O . PRO B 1 91 ? -8.241 -15.619 -33.844 1.00 21.69 91 PRO B O 1
ATOM 2676 N N . PRO B 1 92 ? -6.207 -15.977 -33.017 1.00 19.24 92 PRO B N 1
ATOM 2677 C CA . PRO B 1 92 ? -5.610 -15.828 -34.348 1.00 17.78 92 PRO B CA 1
ATOM 2678 C C . PRO B 1 92 ? -5.859 -17.053 -35.217 1.00 19.70 92 PRO B C 1
ATOM 2679 O O . PRO B 1 92 ? -6.007 -18.184 -34.732 1.00 20.96 92 PRO B O 1
ATOM 2683 N N . PHE B 1 93 ? -5.835 -16.828 -36.533 1.00 17.89 93 PHE B N 1
ATOM 2684 C CA . PHE B 1 93 ? -5.993 -17.945 -37.451 1.00 18.96 93 PHE B CA 1
ATOM 2685 C C . PHE B 1 93 ? -4.743 -18.807 -37.438 1.00 20.35 93 PHE B C 1
ATOM 2686 O O . PHE B 1 93 ? -3.627 -18.297 -37.570 1.00 20.00 93 PHE B O 1
ATOM 2694 N N . ASP B 1 94 ? -4.939 -20.114 -37.323 1.00 16.64 94 ASP B N 1
ATOM 2695 C CA . ASP B 1 94 ? -3.859 -21.097 -37.384 1.00 16.27 94 ASP B CA 1
ATOM 2696 C C . ASP B 1 94 ? -4.357 -22.173 -38.334 1.00 18.77 94 ASP B C 1
ATOM 2697 O O . ASP B 1 94 ? -5.335 -22.871 -37.993 1.00 18.03 94 ASP B O 1
ATOM 2702 N N . PRO B 1 95 ? -3.783 -22.317 -39.529 1.00 17.85 95 PRO B N 1
ATOM 2703 C CA . PRO B 1 95 ? -4.396 -23.247 -40.496 1.00 18.91 95 PRO B CA 1
ATOM 2704 C C . PRO B 1 95 ? -4.463 -24.669 -39.972 1.00 18.73 95 PRO B C 1
ATOM 2705 O O . PRO B 1 95 ? -5.355 -25.419 -40.376 1.00 19.71 95 PRO B O 1
ATOM 2709 N N . GLN B 1 96 ? -3.564 -25.041 -39.065 1.00 18.12 96 GLN B N 1
ATOM 2710 C CA . GLN B 1 96 ? -3.503 -26.380 -38.494 1.00 20.87 96 GLN B CA 1
ATOM 2711 C C . GLN B 1 96 ? -4.434 -26.583 -37.298 1.00 23.23 96 GLN B C 1
ATOM 2712 O O . GLN B 1 96 ? -4.570 -27.724 -36.843 1.00 30.55 96 GLN B O 1
ATOM 2718 N N . ARG B 1 97 ? -5.039 -25.514 -36.750 1.00 18.27 97 ARG B N 1
ATOM 2719 C CA . ARG B 1 97 ? -5.834 -25.591 -35.526 1.00 18.56 97 ARG B CA 1
ATOM 2720 C C . ARG B 1 97 ? -7.229 -24.979 -35.631 1.00 21.73 97 ARG B C 1
ATOM 2721 O O . ARG B 1 97 ? -8.175 -25.501 -35.023 1.00 21.59 97 ARG B O 1
ATOM 2729 N N . SER B 1 98 ? -7.390 -23.892 -36.392 1.00 20.02 98 SER B N 1
ATOM 2730 C CA . SER B 1 98 ? -8.680 -23.208 -36.401 1.00 17.44 98 SER B CA 1
ATOM 2731 C C . SER B 1 98 ? -9.764 -24.124 -36.957 1.00 16.64 98 SER B C 1
ATOM 2732 O O . SER B 1 98 ? -9.575 -24.758 -37.995 1.00 19.98 98 SER B O 1
ATOM 2735 N N . ARG B 1 99 ? -10.907 -24.176 -36.271 1.00 17.75 99 ARG B N 1
ATOM 2736 C CA . ARG B 1 99 ? -11.987 -25.028 -36.770 1.00 17.51 99 ARG B CA 1
ATOM 2737 C C . ARG B 1 99 ? -12.431 -24.580 -38.157 1.00 19.83 99 ARG B C 1
ATOM 2738 O O . ARG B 1 99 ? -12.415 -23.389 -38.491 1.00 18.62 99 ARG B O 1
ATOM 2746 N N . ALA B 1 100 ? -12.888 -25.546 -38.953 1.00 16.90 100 ALA B N 1
ATOM 2747 C CA . ALA B 1 100 ? -13.712 -25.198 -40.093 1.00 15.70 100 ALA B CA 1
ATOM 2748 C C . ALA B 1 100 ? -15.034 -24.635 -39.591 1.00 19.21 100 ALA B C 1
ATOM 2749 O O . ALA B 1 100 ? -15.519 -24.994 -38.515 1.00 20.76 100 ALA B O 1
ATOM 2751 N N . ILE B 1 101 ? -15.613 -23.727 -40.370 1.00 17.95 101 ILE B N 1
ATOM 2752 C CA . ILE B 1 101 ? -16.953 -23.267 -40.036 1.00 18.91 101 ILE B CA 1
ATOM 2753 C C . ILE B 1 101 ? -17.932 -24.439 -40.174 1.00 20.13 101 ILE B C 1
ATOM 2754 O O . ILE B 1 101 ? -17.694 -25.391 -40.927 1.00 19.37 101 ILE B O 1
ATOM 2759 N N . ARG B 1 102 ? -19.005 -24.412 -39.373 1.00 21.24 102 ARG B N 1
ATOM 2760 C CA . ARG B 1 102 ? -19.972 -25.503 -39.374 1.00 22.16 102 ARG B CA 1
ATOM 2761 C C . 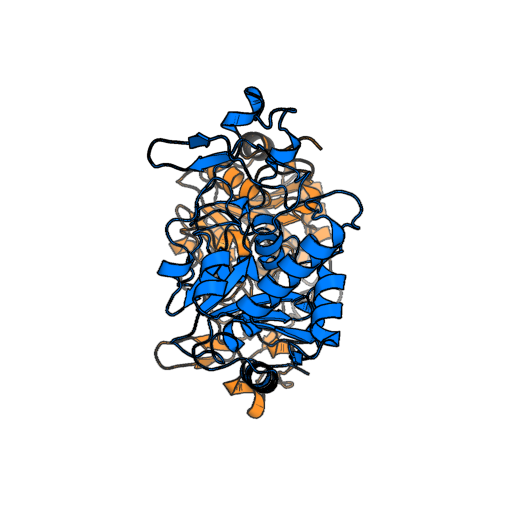ARG B 1 102 ? -21.347 -25.045 -39.846 1.00 24.20 102 ARG B C 1
ATOM 2762 O O . ARG B 1 102 ? -22.324 -25.772 -39.633 1.00 26.19 102 ARG B O 1
ATOM 2770 N N . ASP B 1 103 ? -21.441 -23.858 -40.473 1.00 22.67 103 ASP B N 1
ATOM 2771 C CA . ASP B 1 103 ? -22.727 -23.331 -40.939 1.00 23.91 103 ASP B CA 1
ATOM 2772 C C . ASP B 1 103 ? -23.409 -24.270 -41.926 1.00 26.96 103 ASP B C 1
ATOM 2773 O O . ASP B 1 103 ? -24.641 -24.302 -41.996 1.00 27.54 103 ASP B O 1
ATOM 2778 N N . ASN B 1 104 ? -22.640 -25.023 -42.704 1.00 23.21 104 ASN B N 1
ATOM 2779 C CA . ASN B 1 104 ? -23.186 -25.924 -43.707 1.00 24.79 104 ASN B CA 1
ATOM 2780 C C . ASN B 1 104 ? -22.849 -27.365 -43.384 1.00 25.70 104 ASN B C 1
ATOM 2781 O O . ASN B 1 104 ? -22.663 -28.186 -44.286 1.00 30.94 104 ASN B O 1
ATOM 2786 N N . GLY B 1 105 ? -22.750 -27.668 -42.100 1.00 24.19 105 GLY B N 1
ATOM 2787 C CA . GLY B 1 105 ? -22.571 -29.026 -41.631 1.00 24.01 105 GLY B CA 1
ATOM 2788 C C . GLY B 1 105 ? -21.146 -29.311 -41.178 1.00 23.47 105 GLY B C 1
ATOM 2789 O O . GLY B 1 105 ? -20.211 -28.530 -41.387 1.00 23.03 105 GLY B O 1
ATOM 2790 N N . VAL B 1 106 ? -20.997 -30.488 -40.564 1.00 20.54 106 VAL B N 1
ATOM 2791 C CA . VAL B 1 106 ? -19.738 -30.859 -39.922 1.00 20.91 106 VAL B CA 1
ATOM 2792 C C . VAL B 1 106 ? -18.722 -31.528 -40.836 1.00 17.09 106 VAL B C 1
ATOM 2793 O O . VAL B 1 106 ? -17.592 -31.761 -40.390 1.00 19.75 106 VAL B O 1
ATOM 2797 N N A LEU B 1 107 ? -19.079 -31.864 -42.081 0.59 18.96 107 LEU B N 1
ATOM 2798 N N B LEU B 1 107 ? -19.079 -31.869 -42.078 0.41 18.91 107 LEU B N 1
ATOM 2799 C CA A LEU B 1 107 ? -18.143 -32.652 -42.885 0.59 19.50 107 LEU B CA 1
ATOM 2800 C CA B LEU B 1 107 ? -18.147 -32.652 -42.890 0.41 19.58 107 LEU B CA 1
ATOM 2801 C C A LEU B 1 107 ? -16.818 -31.933 -43.094 0.59 17.12 107 LEU B C 1
ATOM 2802 C C B LEU B 1 107 ? -16.821 -31.941 -43.129 0.41 17.27 107 LEU B C 1
ATOM 2803 O O A LEU B 1 107 ? -15.766 -32.587 -42.955 0.59 17.93 107 LEU B O 1
ATOM 2804 O O B LEU B 1 107 ? -15.775 -32.615 -43.050 0.41 18.09 107 LEU B O 1
ATOM 2813 N N . PRO B 1 108 ? -16.760 -30.639 -43.423 1.00 18.94 108 PRO B N 1
ATOM 2814 C CA . PRO B 1 108 ? -15.442 -30.000 -43.581 1.00 18.18 108 PRO B CA 1
ATOM 2815 C C . PRO B 1 108 ? -14.576 -30.096 -42.331 1.00 17.64 108 PRO B C 1
ATOM 2816 O O . PRO B 1 108 ? -13.378 -30.383 -42.454 1.00 17.85 108 PRO B O 1
ATOM 2820 N N . GLU B 1 109 ? -15.156 -29.867 -41.144 1.00 16.23 109 GLU B N 1
ATOM 2821 C CA . GLU B 1 109 ? -14.394 -30.017 -39.903 1.00 16.62 109 GLU B CA 1
ATOM 2822 C C . GLU B 1 109 ? -13.958 -31.466 -39.688 1.00 18.98 109 GLU B C 1
ATOM 2823 O O . GLU B 1 109 ? -12.828 -31.721 -39.254 1.00 18.18 109 GLU B O 1
ATOM 2829 N N . PHE B 1 110 ? -14.823 -32.437 -40.004 1.00 18.68 110 PHE B N 1
ATOM 2830 C CA . PHE B 1 110 ? -14.400 -33.827 -39.866 1.00 18.41 110 PHE B CA 1
ATOM 2831 C C . PHE B 1 110 ? -13.282 -34.168 -40.848 1.00 17.88 110 PHE B C 1
ATOM 2832 O O . PHE B 1 110 ? -12.351 -34.908 -40.506 1.00 17.25 110 PHE B O 1
ATOM 2840 N N . LEU B 1 111 ? -13.350 -33.628 -42.068 1.00 16.62 111 LEU B N 1
ATOM 2841 C CA . LEU B 1 111 ? -12.258 -33.838 -43.018 1.00 16.25 111 LEU B CA 1
ATOM 2842 C C . LEU B 1 111 ? -10.982 -33.177 -42.516 1.00 17.10 111 LEU B C 1
ATOM 2843 O O . LEU B 1 111 ? -9.896 -33.781 -42.571 1.00 18.54 111 LEU B O 1
ATOM 2848 N N . ARG B 1 112 ? -11.115 -31.963 -41.969 1.00 17.95 112 ARG B N 1
ATOM 2849 C CA . ARG B 1 112 ? -9.965 -31.227 -41.449 1.00 17.46 112 ARG B CA 1
ATOM 2850 C C . ARG B 1 112 ? -9.214 -32.034 -40.394 1.00 18.06 112 ARG B C 1
ATOM 2851 O O . ARG B 1 112 ? -7.976 -31.995 -40.333 1.00 20.20 112 ARG B O 1
ATOM 2859 N N . THR B 1 113 ? -9.941 -32.780 -39.561 1.00 18.77 113 THR B N 1
ATOM 2860 C CA . THR B 1 113 ? -9.321 -33.561 -38.492 1.00 18.68 113 THR B CA 1
ATOM 2861 C C . THR B 1 113 ? -9.084 -35.022 -38.875 1.00 22.32 113 THR B C 1
ATOM 2862 O O . THR B 1 113 ? -8.761 -35.840 -38.005 1.00 23.19 113 THR B O 1
ATOM 2866 N N . THR B 1 114 ? -9.242 -35.368 -40.130 1.00 19.34 114 THR B N 1
ATOM 2867 C CA . THR B 1 114 ? -8.816 -36.677 -40.612 1.00 19.83 114 THR B CA 1
ATOM 2868 C C . THR B 1 114 ? -7.308 -36.659 -40.820 1.00 19.75 114 THR B C 1
ATOM 2869 O O . THR B 1 114 ? -6.789 -35.715 -41.425 1.00 21.06 114 THR B O 1
ATOM 2873 N N . PRO B 1 115 ? -6.570 -37.652 -40.322 1.00 24.67 115 PRO B N 1
ATOM 2874 C CA . PRO B 1 115 ? -5.110 -37.635 -40.474 1.00 24.40 115 PRO B CA 1
ATOM 2875 C C . PRO B 1 115 ? -4.670 -37.477 -41.918 1.00 20.08 115 PRO B C 1
ATOM 2876 O O . PRO B 1 115 ? -5.166 -38.157 -42.824 1.00 23.80 115 PRO B O 1
ATOM 2880 N N . GLY B 1 116 ? -3.729 -36.553 -42.134 1.00 21.15 116 GLY B N 1
ATOM 2881 C CA . GLY B 1 116 ? -3.200 -36.280 -43.444 1.00 20.51 116 GLY B CA 1
ATOM 2882 C C . GLY B 1 116 ? -3.810 -35.076 -44.143 1.00 23.75 116 GLY B C 1
ATOM 2883 O O . GLY B 1 116 ? -3.243 -34.602 -45.126 1.00 22.91 116 GLY B O 1
ATOM 2884 N N . THR B 1 117 ? -4.949 -34.574 -43.670 1.00 20.43 117 THR B N 1
ATOM 2885 C CA . THR B 1 117 ? -5.584 -33.452 -44.350 1.00 19.17 117 THR B CA 1
ATOM 2886 C C . THR B 1 117 ? -4.810 -32.156 -44.121 1.00 18.87 117 THR B C 1
ATOM 2887 O O . THR B 1 117 ? -4.369 -31.861 -43.003 1.00 20.52 117 THR B O 1
ATOM 2891 N N . LEU B 1 118 ? -4.673 -31.367 -45.186 1.00 17.48 118 LEU B N 1
ATOM 2892 C CA . LEU B 1 118 ? -4.029 -30.064 -45.154 1.00 18.04 118 LEU B CA 1
ATOM 2893 C C . LEU B 1 118 ? -5.088 -28.984 -45.333 1.00 20.96 118 LEU B C 1
ATOM 2894 O O . LEU B 1 118 ? -6.130 -29.215 -45.947 1.00 20.06 118 LEU B O 1
ATOM 2899 N N . ARG B 1 119 ? -4.791 -27.786 -44.824 1.00 17.85 119 ARG B N 1
ATOM 2900 C CA . ARG B 1 119 ? -5.749 -26.691 -44.822 1.00 16.52 119 ARG B CA 1
ATOM 2901 C C . ARG B 1 119 ? -5.044 -25.437 -45.327 1.00 17.90 119 ARG B C 1
ATOM 2902 O O . ARG B 1 119 ? -3.967 -25.100 -44.833 1.00 20.00 119 ARG B O 1
ATOM 2910 N N . SER B 1 120 ? -5.650 -24.751 -46.294 1.00 17.38 120 SER B N 1
ATOM 2911 C CA . SER B 1 120 ? -4.949 -23.651 -46.952 1.00 17.78 120 SER B CA 1
ATOM 2912 C C . SER B 1 120 ? -4.936 -22.390 -46.083 1.00 18.91 120 SER B C 1
ATOM 2913 O O . SER B 1 120 ? -5.629 -22.279 -45.068 1.00 18.37 120 SER B O 1
ATOM 2916 N N . GLY B 1 121 ? -4.094 -21.412 -46.490 1.00 18.04 121 GLY B N 1
ATOM 2917 C CA . GLY B 1 121 ? -3.683 -20.352 -45.570 1.00 18.52 121 GLY B CA 1
ATOM 2918 C C . GLY B 1 121 ? -4.500 -19.077 -45.536 1.00 18.47 121 GLY B C 1
ATOM 2919 O O . GLY B 1 121 ? -4.238 -18.213 -44.691 1.00 19.98 121 GLY B O 1
ATOM 2920 N N . ASN B 1 122 ? -5.453 -18.914 -46.454 1.00 18.99 122 ASN B N 1
ATOM 2921 C CA . ASN B 1 122 ? -6.369 -17.784 -46.444 1.00 19.08 122 ASN B CA 1
ATOM 2922 C C . ASN B 1 122 ? -7.576 -18.216 -45.618 1.00 16.39 122 ASN B C 1
ATOM 2923 O O . ASN B 1 122 ? -8.314 -19.098 -46.064 1.00 19.00 122 ASN B O 1
ATOM 2928 N N . PRO B 1 123 ? -7.785 -17.677 -44.403 1.00 17.23 123 PRO B N 1
ATOM 2929 C CA . PRO B 1 123 ? -8.747 -18.306 -43.471 1.00 17.74 123 PRO B CA 1
ATOM 2930 C C . PRO B 1 123 ? -10.150 -18.384 -44.053 1.00 20.49 123 PRO B C 1
ATOM 2931 O O . PRO B 1 123 ? -10.742 -19.461 -44.147 1.00 18.30 123 PRO B O 1
ATOM 2935 N N . GLY B 1 124 ? -10.699 -17.234 -44.445 1.00 17.50 124 GLY B N 1
ATOM 2936 C CA . GLY B 1 124 ? -12.086 -17.216 -44.896 1.00 17.87 124 GLY B CA 1
ATOM 2937 C C . GLY B 1 124 ? -12.337 -17.957 -46.195 1.00 17.88 124 GLY B C 1
ATOM 2938 O O . GLY B 1 124 ? -13.447 -18.454 -46.418 1.00 18.43 124 GLY B O 1
ATOM 2939 N N . ALA B 1 125 ? -11.324 -18.071 -47.059 1.00 17.16 125 ALA B N 1
ATOM 2940 C CA . ALA B 1 125 ? -11.461 -18.791 -48.319 1.00 16.89 125 ALA B CA 1
ATOM 2941 C C . ALA B 1 125 ? -10.880 -20.201 -48.246 1.00 16.29 125 ALA B C 1
ATOM 2942 O O . ALA B 1 125 ? -10.790 -20.876 -49.282 1.00 18.92 125 ALA B O 1
ATOM 2944 N N . SER B 1 126 ? -10.482 -20.661 -47.046 1.00 17.98 126 SER B N 1
ATOM 2945 C CA . SER B 1 126 ? -9.633 -21.851 -46.959 1.00 17.00 126 SER B CA 1
ATOM 2946 C C . SER B 1 126 ? -10.375 -23.113 -47.381 1.00 15.80 126 SER B C 1
ATOM 2947 O O . SER B 1 126 ? -11.553 -23.311 -47.059 1.00 18.63 126 SER B O 1
ATOM 2950 N N . LEU B 1 127 ? -9.650 -23.969 -48.090 1.00 17.83 127 LEU B N 1
ATOM 2951 C CA . LEU B 1 127 ? -10.084 -25.319 -48.397 1.00 16.99 127 LEU B CA 1
ATOM 2952 C C . LEU B 1 127 ? -9.268 -26.307 -47.572 1.00 18.75 127 LEU B C 1
ATOM 2953 O O . LEU B 1 127 ? -8.116 -26.038 -47.208 1.00 19.40 127 LEU B O 1
ATOM 2958 N N . VAL B 1 128 ? -9.865 -27.473 -47.293 1.00 17.02 128 VAL B N 1
ATOM 2959 C CA . VAL B 1 128 ? -9.114 -28.618 -46.800 1.00 14.60 128 VAL B CA 1
ATOM 2960 C C . VAL B 1 128 ? -8.959 -29.595 -47.953 1.00 18.64 128 VAL B C 1
ATOM 2961 O O . VAL B 1 128 ? -9.823 -29.683 -48.834 1.00 18.41 128 VAL B O 1
ATOM 2965 N N . ALA B 1 129 ? -7.848 -30.326 -47.962 1.00 18.28 129 ALA B N 1
ATOM 2966 C CA . ALA B 1 129 ? -7.567 -31.301 -49.012 1.00 20.57 129 ALA B CA 1
ATOM 2967 C C . ALA B 1 129 ? -6.850 -32.509 -48.426 1.00 18.52 129 ALA B C 1
ATOM 2968 O O . ALA B 1 129 ? -5.960 -32.366 -47.587 1.00 19.24 129 ALA B O 1
ATOM 2970 N N . LEU B 1 130 ? -7.230 -33.700 -48.899 1.00 18.74 130 LEU B N 1
ATOM 2971 C CA . LEU B 1 130 ? -6.692 -34.967 -48.413 1.00 18.39 130 LEU B CA 1
ATOM 2972 C C . LEU B 1 130 ? -6.427 -35.866 -49.608 1.00 20.93 130 LEU B C 1
ATOM 2973 O O . LEU B 1 130 ? -7.364 -36.230 -50.327 1.00 21.71 130 LEU B O 1
ATOM 2978 N N . GLY B 1 131 ? -5.160 -36.203 -49.840 1.00 20.96 131 GLY B N 1
ATOM 2979 C CA . GLY B 1 131 ? -4.844 -37.113 -50.921 1.00 23.05 131 GLY B CA 1
ATOM 2980 C C . GLY B 1 131 ? -3.623 -36.664 -51.693 1.00 25.62 131 GLY B C 1
ATOM 2981 O O . GLY B 1 131 ? -2.803 -35.901 -51.195 1.00 24.98 131 GLY B O 1
ATOM 2982 N N . ALA B 1 132 ? -3.550 -37.142 -52.943 1.00 24.44 132 ALA B N 1
ATOM 2983 C CA . ALA B 1 132 ? -2.301 -37.098 -53.701 1.00 25.99 132 ALA B CA 1
ATOM 2984 C C . ALA B 1 132 ? -1.832 -35.676 -53.962 1.00 25.94 132 ALA B C 1
ATOM 2985 O O . ALA B 1 132 ? -0.624 -35.408 -53.985 1.00 30.53 132 ALA B O 1
ATOM 2987 N N . LYS B 1 133 ? -2.760 -34.753 -54.198 1.00 23.49 133 LYS B N 1
ATOM 2988 C CA . LYS B 1 133 ? -2.396 -33.391 -54.552 1.00 26.67 133 LYS B CA 1
ATOM 2989 C C . LYS B 1 133 ? -2.761 -32.400 -53.456 1.00 24.10 133 LYS B C 1
ATOM 2990 O O . LYS B 1 133 ? -2.870 -31.201 -53.723 1.00 23.64 133 LYS B O 1
ATOM 2996 N N . ALA B 1 134 ? -2.905 -32.878 -52.219 1.00 23.32 134 ALA B N 1
ATOM 2997 C CA . ALA B 1 134 ? -3.321 -32.003 -51.128 1.00 23.56 134 ALA B CA 1
ATOM 2998 C C . ALA B 1 134 ? -2.330 -30.865 -50.905 1.00 23.48 134 ALA B C 1
ATOM 2999 O O . ALA B 1 134 ? -2.739 -29.736 -50.626 1.00 23.26 134 ALA B O 1
ATOM 3001 N N . GLU B 1 135 ? -1.023 -31.143 -50.991 1.00 23.27 135 GLU B N 1
ATOM 3002 C CA . GLU B 1 135 ? -0.039 -30.078 -50.777 1.00 22.50 135 GLU B CA 1
ATOM 3003 C C . GLU B 1 135 ? -0.171 -28.995 -51.840 1.00 22.62 135 GLU B C 1
ATOM 3004 O O . GLU B 1 135 ? -0.200 -27.799 -51.537 1.00 25.12 135 GLU B O 1
ATOM 3010 N N . TRP B 1 136 ? -0.259 -29.404 -53.098 1.00 23.07 136 TRP B N 1
ATOM 3011 C CA . TRP B 1 136 ? -0.388 -28.433 -54.172 1.00 25.02 136 TRP B CA 1
ATOM 3012 C C . TRP B 1 136 ? -1.674 -27.624 -54.036 1.00 26.83 136 TRP B C 1
ATOM 3013 O O . TRP B 1 136 ? -1.666 -26.397 -54.193 1.00 24.92 136 TRP B O 1
ATOM 3024 N N . PHE B 1 137 ? -2.793 -28.296 -53.740 1.00 23.50 137 PHE B N 1
ATOM 3025 C CA . PHE B 1 137 ? -4.069 -27.591 -53.670 1.00 23.34 137 PHE B CA 1
ATOM 3026 C C . PHE B 1 137 ? -4.088 -26.549 -52.568 1.00 22.42 137 PHE B C 1
ATOM 3027 O O . PHE B 1 137 ? -4.767 -25.522 -52.706 1.00 27.33 137 PHE B O 1
ATOM 3035 N N . THR B 1 138 ? -3.376 -26.787 -51.469 1.00 21.50 138 THR B N 1
ATOM 3036 C CA . THR B 1 138 ? -3.466 -25.904 -50.309 1.00 20.74 138 THR B CA 1
ATOM 3037 C C . THR B 1 138 ? -2.279 -24.961 -50.169 1.00 22.24 138 THR B C 1
ATOM 3038 O O . THR B 1 138 ? -2.261 -24.153 -49.239 1.00 23.06 138 THR B O 1
ATOM 3042 N N . ALA B 1 139 ? -1.313 -25.009 -51.079 1.00 22.94 139 ALA B N 1
ATOM 3043 C CA . ALA B 1 139 ? -0.113 -24.194 -50.926 1.00 23.33 139 ALA B CA 1
ATOM 3044 C C . ALA B 1 139 ? -0.305 -22.770 -51.439 1.00 20.66 139 ALA B C 1
ATOM 3045 O O . ALA B 1 139 ? -1.014 -22.531 -52.419 1.00 23.79 139 ALA B O 1
ATOM 3047 N N . ASP B 1 140 ? 0.323 -21.816 -50.753 1.00 23.37 140 ASP B N 1
ATOM 3048 C CA . ASP B 1 140 ? 0.461 -20.451 -51.272 1.00 24.34 140 ASP B CA 1
ATOM 3049 C C . ASP B 1 140 ? -0.888 -19.824 -51.622 1.00 22.53 140 ASP B C 1
ATOM 3050 O O . ASP B 1 140 ? -1.036 -19.189 -52.664 1.00 24.89 140 ASP B O 1
ATOM 3055 N N . HIS B 1 141 ? -1.887 -20.023 -50.768 1.00 20.88 141 HIS B N 1
ATOM 3056 C CA . HIS B 1 141 ? -3.195 -19.422 -51.007 1.00 21.81 141 HIS B CA 1
ATOM 3057 C C . HIS B 1 141 ? -3.099 -17.905 -50.870 1.00 20.61 141 HIS B C 1
ATOM 3058 O O . HIS B 1 141 ? -2.779 -17.417 -49.776 1.00 21.28 141 HIS B O 1
ATOM 3065 N N . PRO B 1 142 ? -3.359 -17.121 -51.925 1.00 20.95 142 PRO B N 1
ATOM 3066 C CA . PRO B 1 142 ? -3.223 -15.664 -51.794 1.00 22.03 142 PRO B CA 1
ATOM 3067 C C . PRO B 1 142 ? -4.190 -15.109 -50.763 1.00 21.71 142 PRO B C 1
ATOM 3068 O O . PRO B 1 142 ? -5.348 -15.513 -50.696 1.00 20.75 142 PRO B O 1
ATOM 3072 N N . LEU B 1 143 ? -3.689 -14.196 -49.943 1.00 20.76 143 LEU B N 1
ATOM 3073 C CA . LEU B 1 143 ? -4.500 -13.630 -48.877 1.00 21.02 143 LEU B CA 1
ATOM 3074 C C . LEU B 1 143 ? -5.472 -12.572 -49.388 1.00 23.08 143 LEU B C 1
ATOM 3075 O O . LEU B 1 143 ? -6.564 -12.429 -48.831 1.00 22.42 143 LEU B O 1
ATOM 3080 N N . ASP B 1 144 ? -5.109 -11.809 -50.418 1.00 22.49 144 ASP B N 1
ATOM 3081 C CA . ASP B 1 144 ? -6.073 -10.930 -51.073 1.00 20.84 144 ASP B CA 1
ATOM 3082 C C . ASP B 1 144 ? -6.697 -11.644 -52.264 1.00 18.63 144 ASP B C 1
ATOM 3083 O O . ASP B 1 144 ? -6.023 -12.406 -52.968 1.00 21.84 144 ASP B O 1
ATOM 3088 N N . TYR B 1 145 ? -7.994 -11.392 -52.488 1.00 20.86 145 TYR B N 1
ATOM 3089 C CA . TYR B 1 145 ? -8.728 -11.979 -53.612 1.00 21.02 145 TYR B CA 1
ATOM 3090 C C . TYR B 1 145 ? -8.490 -13.487 -53.681 1.00 20.23 145 TYR B C 1
ATOM 3091 O O . TYR B 1 145 ? -8.107 -14.059 -54.705 1.00 21.09 145 TYR B O 1
ATOM 3100 N N . GLY B 1 146 ? -8.754 -14.138 -52.548 1.00 21.35 146 GLY B N 1
ATOM 3101 C CA . GLY B 1 146 ? -8.500 -15.552 -52.343 1.00 21.07 146 GLY B CA 1
ATOM 3102 C C . GLY B 1 146 ? -9.463 -16.493 -53.033 1.00 22.29 146 GLY B C 1
ATOM 3103 O O . GLY B 1 146 ? -9.366 -17.706 -52.838 1.00 19.97 146 GLY B O 1
ATOM 3104 N N . TYR B 1 147 ? -10.401 -15.976 -53.814 1.00 22.30 147 TYR B N 1
ATOM 3105 C CA . TYR B 1 147 ? -11.218 -16.806 -54.690 1.00 20.41 147 TYR B CA 1
ATOM 3106 C C . TYR B 1 147 ? -10.807 -16.633 -56.141 1.00 25.93 147 TYR B C 1
ATOM 3107 O O . TYR B 1 147 ? -11.516 -17.089 -57.039 1.00 24.95 147 TYR B O 1
ATOM 3116 N N . GLY B 1 148 ? -9.645 -16.024 -56.384 1.00 23.89 148 GLY B N 1
ATOM 3117 C CA . GLY B 1 148 ? -9.236 -15.720 -57.740 1.00 23.50 148 GLY B CA 1
ATOM 3118 C C . GLY B 1 148 ? -8.056 -16.517 -58.243 1.00 26.79 148 GLY B C 1
ATOM 3119 O O . GLY B 1 148 ? -7.940 -17.722 -58.009 1.00 24.38 148 GLY B O 1
ATOM 3120 N N . GLU B 1 149 ? -7.152 -15.839 -58.941 1.00 25.83 149 GLU B N 1
ATOM 3121 C CA . GLU B 1 149 ? -6.021 -16.522 -59.548 1.00 26.62 149 GLU B CA 1
ATOM 3122 C C . GLU B 1 149 ? -5.102 -17.110 -58.486 1.00 26.12 149 GLU B C 1
ATOM 3123 O O . GLU B 1 149 ? -4.836 -16.486 -57.455 1.00 26.82 149 GLU B O 1
ATOM 3129 N N . GLY B 1 150 ? -4.615 -18.319 -58.743 1.00 25.03 150 GLY B N 1
ATOM 3130 C CA . GLY B 1 150 ? -3.697 -18.970 -57.834 1.00 31.06 150 GLY B CA 1
ATOM 3131 C C . GLY B 1 150 ? -4.322 -19.547 -56.583 1.00 28.81 150 GLY B C 1
ATOM 3132 O O . GLY B 1 150 ? -3.589 -20.045 -55.723 1.00 29.63 150 GLY B O 1
ATOM 3133 N N . SER B 1 151 ? -5.647 -19.497 -56.455 1.00 25.49 151 SER B N 1
ATOM 3134 C CA . SER B 1 151 ? -6.349 -20.021 -55.292 1.00 22.67 151 SER B CA 1
ATOM 3135 C C . SER B 1 151 ? -6.575 -21.520 -55.424 1.00 22.99 151 SER B C 1
ATOM 3136 O O . SER B 1 151 ? -6.458 -22.080 -56.518 1.00 23.68 151 SER B O 1
ATOM 3139 N N . PRO B 1 152 ? -6.929 -22.193 -54.324 1.00 22.79 152 PRO B N 1
ATOM 3140 C CA . PRO B 1 152 ? -7.298 -23.617 -54.437 1.00 22.86 152 PRO B CA 1
ATOM 3141 C C . PRO B 1 152 ? -8.436 -23.859 -55.415 1.00 21.84 152 PRO B C 1
ATOM 3142 O O . PRO B 1 152 ? -8.452 -24.892 -56.102 1.00 24.19 152 PRO B O 1
ATOM 3146 N N . LEU B 1 153 ? -9.389 -22.933 -55.500 1.00 21.28 153 LEU B N 1
ATOM 3147 C CA . LEU B 1 153 ? -10.483 -23.103 -56.454 1.00 21.63 153 LEU B CA 1
ATOM 3148 C C . LEU B 1 153 ? -9.988 -23.002 -57.893 1.00 24.84 153 LEU B C 1
ATOM 3149 O O . LEU B 1 153 ? -10.407 -23.788 -58.749 1.00 22.27 153 LEU B O 1
ATOM 3154 N N . ALA B 1 154 ? -9.100 -22.041 -58.179 1.00 21.94 154 ALA B N 1
ATOM 3155 C CA . ALA B 1 154 ? -8.487 -21.980 -59.506 1.00 23.50 154 ALA B CA 1
ATOM 3156 C C . ALA B 1 154 ? -7.736 -23.266 -59.813 1.00 21.26 154 ALA B C 1
ATOM 3157 O O . ALA B 1 154 ? -7.786 -23.780 -60.942 1.00 24.92 154 ALA B O 1
ATOM 3159 N N . LYS B 1 155 ? -7.034 -23.812 -58.814 1.00 20.79 155 LYS B N 1
ATOM 3160 C CA . LYS B 1 155 ? -6.287 -25.044 -59.015 1.00 21.92 155 LYS B CA 1
ATOM 3161 C C . LYS B 1 155 ? -7.223 -26.216 -59.281 1.00 26.55 155 LYS B C 1
ATOM 3162 O O . LYS B 1 155 ? -6.897 -27.111 -60.074 1.00 23.78 155 LYS B O 1
ATOM 3168 N N . LEU B 1 156 ? -8.395 -26.225 -58.634 1.00 23.69 156 LEU B N 1
ATOM 3169 C CA . LEU B 1 156 ? -9.367 -27.280 -58.902 1.00 22.61 156 LEU B CA 1
ATOM 3170 C C . LEU B 1 156 ? -9.801 -27.261 -60.362 1.00 23.90 156 LEU B C 1
ATOM 3171 O O . LEU B 1 156 ? -9.917 -28.314 -60.998 1.00 26.53 156 LEU B O 1
ATOM 3176 N N . VAL B 1 157 ? -10.031 -26.067 -60.908 1.00 25.04 157 VAL B N 1
ATOM 3177 C CA . VAL B 1 157 ? -10.359 -25.921 -62.327 1.00 24.95 157 VAL B CA 1
ATOM 3178 C C . VAL B 1 157 ? -9.195 -26.391 -63.191 1.00 26.34 157 VAL B C 1
ATOM 3179 O O . VAL B 1 157 ? -9.375 -27.162 -64.141 1.00 27.41 157 VAL B O 1
ATOM 3183 N N . GLU B 1 158 ? -7.983 -25.941 -62.861 1.00 25.59 158 GLU B N 1
ATOM 3184 C CA . GLU B 1 158 ? -6.802 -26.281 -63.652 1.00 29.71 158 GLU B CA 1
ATOM 3185 C C . GLU B 1 158 ? -6.570 -27.788 -63.689 1.00 29.34 158 GLU B C 1
ATOM 3186 O O . GLU B 1 158 ? -6.188 -28.343 -64.728 1.00 29.42 158 GLU B O 1
ATOM 3192 N N . ALA B 1 159 ? -6.804 -28.473 -62.565 1.00 25.30 159 ALA B N 1
ATOM 3193 C CA . ALA B 1 159 ? -6.584 -29.907 -62.459 1.00 28.68 159 ALA B CA 1
ATOM 3194 C C . ALA B 1 159 ? -7.716 -30.730 -63.073 1.00 25.94 159 ALA B C 1
ATOM 3195 O O . ALA B 1 159 ? -7.637 -31.961 -63.084 1.00 30.22 159 ALA B O 1
ATOM 3197 N N . GLY B 1 160 ? -8.751 -30.091 -63.589 1.00 24.53 160 GLY B N 1
ATOM 3198 C CA . GLY B 1 160 ? -9.883 -30.844 -64.093 1.00 25.05 160 GLY B CA 1
ATOM 3199 C C . GLY B 1 160 ? -10.670 -31.534 -63.002 1.00 29.30 160 GLY B C 1
ATOM 3200 O O . GLY B 1 160 ? -11.162 -32.642 -63.212 1.00 26.80 160 GLY B O 1
ATOM 3201 N N . GLY B 1 161 ? -10.769 -30.914 -61.825 1.00 26.29 161 GLY B N 1
ATOM 3202 C CA . GLY B 1 161 ? -11.471 -31.500 -60.702 1.00 25.22 161 GLY B CA 1
ATOM 3203 C C . GLY B 1 161 ? -12.979 -31.417 -60.865 1.00 24.14 161 GLY B C 1
ATOM 3204 O O . GLY B 1 161 ? -13.513 -30.904 -61.849 1.00 23.28 161 GLY B O 1
ATOM 3205 N N . LYS B 1 162 ? -13.672 -31.931 -59.850 1.00 22.93 162 LYS B N 1
ATOM 3206 C CA . LYS B 1 162 ? -15.124 -32.055 -59.846 1.00 22.48 162 LYS B CA 1
ATOM 3207 C C . LYS B 1 162 ? -15.669 -31.512 -58.537 1.00 21.36 162 LYS B C 1
ATOM 3208 O O . LYS B 1 162 ? -14.945 -31.403 -57.540 1.00 23.24 162 LYS B O 1
ATOM 3214 N N . VAL B 1 163 ? -16.953 -31.171 -58.550 1.00 19.51 163 VAL B N 1
ATOM 3215 C CA . VAL B 1 163 ? -17.656 -30.732 -57.350 1.00 21.38 163 VAL B CA 1
ATOM 3216 C C . VAL B 1 163 ? -18.888 -31.603 -57.168 1.00 26.35 163 VAL B C 1
ATOM 3217 O O . VAL B 1 163 ? -19.656 -31.811 -58.118 1.00 23.64 163 VAL B O 1
ATOM 3221 N N . LEU B 1 164 ? -19.089 -32.080 -55.943 1.00 19.62 164 LEU B N 1
ATOM 3222 C CA . LEU B 1 164 ? -20.235 -32.914 -55.592 1.00 19.10 164 LEU B CA 1
ATOM 3223 C C . LEU B 1 164 ? -21.086 -32.196 -54.552 1.00 23.73 164 LEU B C 1
ATOM 3224 O O . LEU B 1 164 ? -20.599 -31.855 -53.467 1.00 21.04 164 LEU B O 1
ATOM 3229 N N . MET B 1 165 ? -22.358 -31.973 -54.881 1.00 19.15 165 MET B N 1
ATOM 3230 C CA . MET B 1 165 ? -23.361 -31.470 -53.933 1.00 19.27 165 MET B CA 1
ATOM 3231 C C . MET B 1 165 ? -24.064 -32.720 -53.414 1.00 23.31 165 MET B C 1
ATOM 3232 O O . MET B 1 165 ? -24.872 -33.331 -54.119 1.00 22.71 165 MET B O 1
ATOM 3237 N N . LEU B 1 166 ? -23.695 -33.144 -52.208 1.00 19.16 166 LEU B N 1
ATOM 3238 C CA . LEU B 1 166 ? -24.151 -34.415 -51.644 1.00 19.18 166 LEU B CA 1
ATOM 3239 C C . LEU B 1 166 ? -25.276 -34.085 -50.669 1.00 21.57 166 LEU B C 1
ATOM 3240 O O . LEU B 1 166 ? -25.077 -33.953 -49.466 1.00 19.98 166 LEU B O 1
ATOM 3245 N N . GLY B 1 167 ? -26.485 -33.907 -51.216 1.00 22.81 167 GLY B N 1
ATOM 3246 C CA . GLY B 1 167 ? -27.614 -33.436 -50.439 1.00 21.55 167 GLY B CA 1
ATOM 3247 C C . GLY B 1 167 ? -27.554 -31.970 -50.083 1.00 21.70 167 GLY B C 1
ATOM 3248 O O . GLY B 1 167 ? -28.515 -31.439 -49.515 1.00 25.22 167 GLY B O 1
ATOM 3249 N N . ALA B 1 168 ? -26.446 -31.280 -50.419 1.00 22.35 168 ALA B N 1
ATOM 3250 C CA . ALA B 1 168 ? -26.263 -29.895 -50.025 1.00 23.41 168 ALA B CA 1
ATOM 3251 C C . ALA B 1 168 ? -27.119 -28.972 -50.884 1.00 20.81 168 ALA B C 1
ATOM 3252 O O . ALA B 1 168 ? -27.292 -29.222 -52.079 1.00 24.35 168 ALA B O 1
ATOM 3254 N N . PRO B 1 169 ? -27.620 -27.884 -50.305 1.00 21.07 169 PRO B N 1
ATOM 3255 C CA . PRO B 1 169 ? -28.345 -26.884 -51.109 1.00 20.79 169 PRO B CA 1
ATOM 3256 C C . PRO B 1 169 ? -27.462 -26.363 -52.229 1.00 24.28 169 PRO B C 1
ATOM 3257 O O . PRO B 1 169 ? -26.269 -26.096 -52.031 1.00 22.18 169 PRO B O 1
ATOM 3261 N N . LEU B 1 170 ? -28.053 -26.229 -53.419 1.00 23.78 170 LEU B N 1
ATOM 3262 C CA . LEU B 1 170 ? -27.245 -25.953 -54.601 1.00 20.81 170 LEU B CA 1
ATOM 3263 C C . LEU B 1 170 ? -26.609 -24.566 -54.564 1.00 24.96 170 LEU B C 1
ATOM 3264 O O . LEU B 1 170 ? -25.618 -24.347 -55.270 1.00 24.93 170 LEU B O 1
ATOM 3269 N N . ASP B 1 171 ? -27.123 -23.645 -53.753 1.00 22.14 171 ASP B N 1
ATOM 3270 C CA . ASP B 1 171 ? -26.501 -22.321 -53.686 1.00 23.09 171 ASP B CA 1
ATOM 3271 C C . ASP B 1 171 ? -25.259 -22.289 -52.809 1.00 26.87 171 ASP B C 1
ATOM 3272 O O . ASP B 1 171 ? -24.630 -21.233 -52.710 1.00 25.71 171 ASP B O 1
ATOM 3277 N N . THR B 1 172 ? -24.865 -23.411 -52.205 1.00 21.97 172 THR B N 1
ATOM 3278 C CA . THR B 1 172 ? -23.648 -23.461 -51.394 1.00 20.55 172 THR B CA 1
ATOM 3279 C C . THR B 1 172 ? -22.434 -23.921 -52.190 1.00 23.28 172 THR B C 1
ATOM 3280 O O . THR B 1 172 ? -21.409 -24.270 -51.590 1.00 22.85 172 THR B O 1
ATOM 3284 N N . LEU B 1 173 ? -22.526 -23.935 -53.523 1.00 19.83 173 LEU B N 1
ATOM 3285 C CA . LEU B 1 173 ? -21.422 -24.341 -54.388 1.00 20.86 173 LEU B CA 1
ATOM 3286 C C . LEU B 1 173 ? -20.340 -23.254 -54.420 1.00 25.38 173 LEU B C 1
ATOM 3287 O O . LEU B 1 173 ? -20.395 -22.326 -55.242 1.00 22.32 173 LEU B O 1
ATOM 3292 N N . THR B 1 174 ? -19.341 -23.394 -53.537 1.00 19.59 174 THR B N 1
ATOM 3293 C CA . THR B 1 174 ? -18.331 -22.351 -53.310 1.00 20.82 174 THR B CA 1
ATOM 3294 C C . THR B 1 174 ? -17.585 -21.968 -54.582 1.00 21.80 174 THR B C 1
ATOM 3295 O O . THR B 1 174 ? -17.208 -20.791 -54.760 1.00 20.66 174 THR B O 1
ATOM 3299 N N . LEU B 1 175 ? -17.333 -22.945 -55.455 1.00 20.81 175 LEU B N 1
ATOM 3300 C CA . LEU B 1 175 ? -16.578 -22.678 -56.675 1.00 21.55 175 LEU B CA 1
ATOM 3301 C C . LEU B 1 175 ? -17.189 -21.548 -57.502 1.00 22.98 175 LEU B C 1
ATOM 3302 O O . LEU B 1 175 ? -16.459 -20.853 -58.219 1.00 21.75 175 LEU B O 1
ATOM 3307 N N . LEU B 1 176 ? -18.510 -21.339 -57.431 1.00 21.47 176 LEU B N 1
ATOM 3308 C CA . LEU B 1 176 ? -19.098 -20.257 -58.228 1.00 20.42 176 LEU B CA 1
ATOM 3309 C C . LEU B 1 176 ? -18.661 -18.876 -57.739 1.00 23.90 176 LEU B C 1
ATOM 3310 O O . LEU B 1 176 ? -18.805 -17.907 -58.485 1.00 22.35 176 LEU B O 1
ATOM 3315 N N . HIS B 1 177 ? -18.10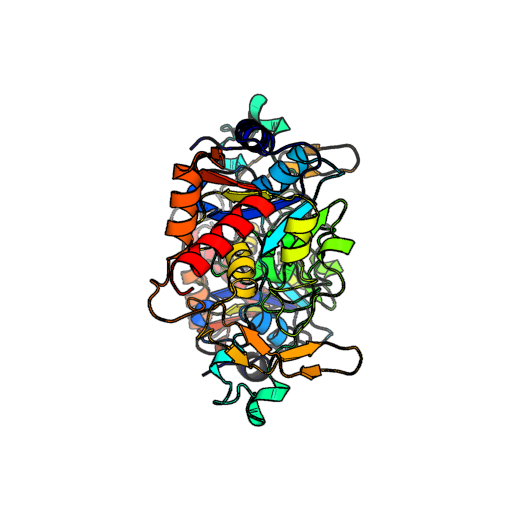9 -18.754 -56.518 1.00 20.17 177 HIS B N 1
ATOM 3316 C CA . HIS B 1 177 ? -17.473 -17.488 -56.142 1.00 21.37 177 HIS B CA 1
ATOM 3317 C C . HIS B 1 177 ? -16.215 -17.218 -56.972 1.00 20.24 177 HIS B C 1
ATOM 3318 O O . HIS B 1 177 ? -15.826 -16.054 -57.120 1.00 20.72 177 HIS B O 1
ATOM 3325 N N . HIS B 1 178 ? -15.559 -18.263 -57.473 1.00 21.49 178 HIS B N 1
ATOM 3326 C CA . HIS B 1 178 ? -14.437 -18.093 -58.398 1.00 23.08 178 HIS B CA 1
ATOM 3327 C C . HIS B 1 178 ? -14.933 -17.560 -59.743 1.00 24.65 178 HIS B C 1
ATOM 3328 O O . HIS B 1 178 ? -14.294 -16.688 -60.341 1.00 23.73 178 HIS B O 1
ATOM 3335 N N . ALA B 1 179 ? -16.101 -18.030 -60.201 1.00 23.71 179 ALA B N 1
ATOM 3336 C CA . ALA B 1 179 ? -16.727 -17.456 -61.392 1.00 27.12 179 ALA B CA 1
ATOM 3337 C C . ALA B 1 179 ? -17.060 -15.985 -61.183 1.00 26.10 179 ALA B C 1
ATOM 3338 O O . ALA B 1 179 ? -16.838 -15.155 -62.080 1.00 27.48 179 ALA B O 1
ATOM 3340 N N . GLU B 1 180 ? -17.587 -15.635 -60.005 1.00 21.80 180 GLU B N 1
ATOM 3341 C CA . GLU B 1 180 ? -17.861 -14.234 -59.694 1.00 22.99 180 GLU B CA 1
ATOM 3342 C C . GLU B 1 180 ? -16.590 -13.400 -59.766 1.00 28.47 180 GLU B C 1
ATOM 3343 O O . GLU B 1 180 ? -16.594 -12.282 -60.299 1.00 27.65 180 GLU B O 1
ATOM 3349 N N . HIS B 1 181 ? -15.501 -13.921 -59.204 1.00 21.75 181 HIS B N 1
ATOM 3350 C CA . HIS B 1 181 ? -14.227 -13.215 -59.261 1.00 23.45 181 HIS B CA 1
ATOM 3351 C C . HIS B 1 181 ? -13.793 -12.983 -60.704 1.00 27.86 181 HIS B C 1
ATOM 3352 O O . HIS B 1 181 ? -13.314 -11.896 -61.052 1.00 27.48 181 HIS B O 1
ATOM 3359 N N . LEU B 1 182 ? -13.943 -13.997 -61.555 1.00 25.59 182 LEU B N 1
ATOM 3360 C CA . LEU B 1 182 ? -13.443 -13.919 -62.928 1.00 25.18 182 LEU B CA 1
ATOM 3361 C C . LEU B 1 182 ? -14.305 -13.039 -63.820 1.00 33.55 182 LEU B C 1
ATOM 3362 O O . LEU B 1 182 ? -13.799 -12.500 -64.817 1.00 32.06 182 LEU B O 1
ATOM 3367 N N . ALA B 1 183 ? -15.598 -12.927 -63.526 1.00 26.56 183 ALA B N 1
ATOM 3368 C CA . ALA B 1 183 ? -16.530 -12.336 -64.489 1.00 25.77 183 ALA B CA 1
ATOM 3369 C C . ALA B 1 183 ? -16.206 -10.867 -64.727 1.00 26.97 183 ALA B C 1
ATOM 3370 O O . ALA B 1 183 ? -16.031 -10.094 -63.787 1.00 31.10 183 ALA B O 1
ATOM 3372 N N . ASP B 1 184 ? -16.162 -10.478 -65.996 1.00 36.04 184 ASP B N 1
ATOM 3373 C CA . ASP B 1 184 ? -15.889 -9.094 -66.383 1.00 38.17 184 ASP B CA 1
ATOM 3374 C C . ASP B 1 184 ? -17.196 -8.308 -66.343 1.00 36.37 184 ASP B C 1
ATOM 3375 O O . ASP B 1 184 ? -17.861 -8.097 -67.359 1.00 40.35 184 ASP B O 1
ATOM 3380 N N . ILE B 1 185 ? -17.579 -7.876 -65.142 1.00 31.23 185 ILE B N 1
ATOM 3381 C CA . ILE B 1 185 ? -18.825 -7.131 -64.955 1.00 28.70 185 ILE B CA 1
ATOM 3382 C C . ILE B 1 185 ? -18.597 -5.975 -64.014 1.00 34.05 185 ILE B C 1
ATOM 3383 O O . ILE B 1 185 ? -17.701 -6.000 -63.147 1.00 32.55 185 ILE B O 1
ATOM 3388 N N . PRO B 1 186 ? -19.396 -4.924 -64.141 1.00 41.55 186 PRO B N 1
ATOM 3389 C CA . PRO B 1 186 ? -19.247 -3.762 -63.270 1.00 38.53 186 PRO B CA 1
ATOM 3390 C C . PRO B 1 186 ? -20.034 -3.916 -61.975 1.00 34.24 186 PRO B C 1
ATOM 3391 O O . PRO B 1 186 ? -20.936 -4.749 -61.852 1.00 36.08 186 PRO B O 1
ATOM 3395 N N . GLY B 1 187 ? -19.699 -3.054 -61.018 1.00 30.39 187 GLY B N 1
ATOM 3396 C CA . GLY B 1 187 ? -20.439 -2.978 -59.778 1.00 27.27 187 GLY B CA 1
ATOM 3397 C C . GLY B 1 187 ? -20.123 -4.057 -58.764 1.00 25.96 187 GLY B C 1
ATOM 3398 O O . GLY B 1 187 ? -20.925 -4.270 -57.847 1.00 28.36 187 GLY B O 1
ATOM 3399 N N . LYS B 1 188 ? -18.985 -4.731 -58.899 1.00 26.36 188 LYS B N 1
ATOM 3400 C CA . LYS B 1 188 ? -18.625 -5.816 -57.981 1.00 23.50 188 LYS B CA 1
ATOM 3401 C C . LYS B 1 188 ? -18.365 -5.288 -56.579 1.00 26.25 188 LYS B C 1
ATOM 3402 O O . LYS B 1 188 ? -17.599 -4.331 -56.393 1.00 25.74 188 LYS B O 1
ATOM 3408 N N . ARG B 1 189 ? -18.988 -5.924 -55.585 1.00 24.44 189 ARG B N 1
ATOM 3409 C CA . ARG B 1 189 ? -18.854 -5.503 -54.203 1.00 21.78 189 ARG B CA 1
ATOM 3410 C C . ARG B 1 189 ? -17.552 -6.037 -53.614 1.00 23.62 189 ARG B C 1
ATOM 3411 O O . ARG B 1 189 ? -17.175 -7.188 -53.851 1.00 24.15 189 ARG B O 1
ATOM 3419 N N . ILE B 1 190 ? -16.846 -5.174 -52.886 1.00 21.71 190 ILE B N 1
ATOM 3420 C CA . ILE B 1 190 ? -15.518 -5.475 -52.361 1.00 22.54 190 ILE B CA 1
ATOM 3421 C C . ILE B 1 190 ? -15.547 -5.367 -50.841 1.00 23.90 190 ILE B C 1
ATOM 3422 O O . ILE B 1 190 ? -16.128 -4.434 -50.275 1.00 24.73 190 ILE B O 1
ATOM 3427 N N . LYS B 1 191 ? -14.911 -6.329 -50.181 1.00 21.16 191 LYS B N 1
ATOM 3428 C CA . LYS B 1 191 ? -14.849 -6.407 -48.737 1.00 23.70 191 LYS B CA 1
ATOM 3429 C C . LYS B 1 191 ? -13.410 -6.228 -48.269 1.00 17.59 191 LYS B C 1
ATOM 3430 O O . LYS B 1 191 ? -12.488 -6.769 -48.886 1.00 22.85 191 LYS B O 1
ATOM 3436 N N . ARG B 1 192 ? -13.228 -5.483 -47.181 1.00 21.42 192 ARG B N 1
ATOM 3437 C CA . ARG B 1 192 ? -11.935 -5.352 -46.501 1.00 20.54 192 ARG B CA 1
ATOM 3438 C C . ARG B 1 192 ? -12.117 -5.708 -45.033 1.00 22.43 192 ARG B C 1
ATOM 3439 O O . ARG B 1 192 ? -13.043 -5.208 -44.379 1.00 26.91 192 ARG B O 1
ATOM 3447 N N . ILE B 1 193 ? -11.242 -6.566 -44.506 1.00 20.70 193 ILE B N 1
ATOM 3448 C CA . ILE B 1 193 ? -11.353 -6.928 -43.095 1.00 22.23 193 ILE B CA 1
ATOM 3449 C C . ILE B 1 193 ? -9.965 -7.242 -42.556 1.00 17.90 193 ILE B C 1
ATOM 3450 O O . ILE B 1 193 ? -9.114 -7.794 -43.265 1.00 21.10 193 ILE B O 1
ATOM 3455 N N . GLU B 1 194 ? -9.738 -6.858 -41.307 1.00 18.68 194 GLU B N 1
ATOM 3456 C CA . GLU B 1 194 ? -8.490 -7.169 -40.625 1.00 18.53 194 GLU B CA 1
ATOM 3457 C C . GLU B 1 194 ? -8.533 -8.593 -40.086 1.00 19.42 194 GLU B C 1
ATOM 3458 O O . GLU B 1 194 ? -9.535 -9.011 -39.518 1.00 21.11 194 GLU B O 1
ATOM 3464 N N . VAL B 1 195 ? -7.446 -9.333 -40.281 1.00 17.70 195 VAL B N 1
ATOM 3465 C CA . VAL B 1 195 ? -7.370 -10.750 -39.890 1.00 16.07 195 VAL B CA 1
ATOM 3466 C C . VAL B 1 195 ? -6.128 -11.006 -39.039 1.00 20.47 195 VAL B C 1
ATOM 3467 O O . VAL B 1 195 ? -5.022 -10.636 -39.458 1.00 20.79 195 VAL B O 1
ATOM 3471 N N . PRO B 1 196 ? -6.260 -11.660 -37.876 1.00 19.76 196 PRO B N 1
ATOM 3472 C CA . PRO B 1 196 ? -5.101 -12.052 -37.049 1.00 19.37 196 PRO B CA 1
ATOM 3473 C C . PRO B 1 196 ? -4.584 -13.436 -37.429 1.00 19.02 196 PRO B C 1
ATOM 3474 O O . PRO B 1 196 ? -5.362 -14.368 -37.671 1.00 19.47 196 PRO B O 1
ATOM 3478 N N . PHE B 1 197 ? -3.246 -13.553 -37.531 1.00 19.84 197 PHE B N 1
ATOM 3479 C CA . PHE B 1 197 ? -2.577 -14.809 -37.882 1.00 19.60 197 PHE B CA 1
ATOM 3480 C C . PHE B 1 197 ? -1.656 -15.252 -36.754 1.00 21.88 197 PHE B C 1
ATOM 3481 O O . PHE B 1 197 ? -0.903 -14.441 -36.216 1.00 20.55 197 PHE B O 1
ATOM 3489 N N . ALA B 1 198 ? -1.691 -16.544 -36.418 1.00 19.37 198 ALA B N 1
ATOM 3490 C CA . ALA B 1 198 ? -0.771 -17.124 -35.435 1.00 22.65 198 ALA B CA 1
ATOM 3491 C C . ALA B 1 198 ? 0.618 -17.274 -36.045 1.00 21.92 198 ALA B C 1
ATOM 3492 O O . ALA B 1 198 ? 0.756 -17.753 -37.169 1.00 22.98 198 ALA B O 1
ATOM 3494 N N . THR B 1 199 ? 1.646 -16.862 -35.301 1.00 22.22 199 THR B N 1
ATOM 3495 C CA . THR B 1 199 ? 3.035 -16.975 -35.727 1.00 23.04 199 THR B CA 1
ATOM 3496 C C . THR B 1 199 ? 3.892 -17.334 -34.511 1.00 17.17 199 THR B C 1
ATOM 3497 O O . THR B 1 199 ? 3.444 -17.203 -33.370 1.00 23.34 199 THR B O 1
ATOM 3501 N N . PRO B 1 200 ? 5.126 -17.780 -34.739 1.00 27.73 200 PRO B N 1
ATOM 3502 C CA . PRO B 1 200 ? 6.020 -18.104 -33.599 1.00 26.02 200 PRO B CA 1
ATOM 3503 C C . PRO B 1 200 ? 6.244 -16.983 -32.598 1.00 30.80 200 PRO B C 1
ATOM 3504 O O . PRO B 1 200 ? 6.509 -17.259 -31.412 1.00 27.54 200 PRO B O 1
ATOM 3508 N N . THR B 1 201 ? 6.184 -15.729 -33.040 1.00 29.69 201 THR B N 1
ATOM 3509 C CA . THR B 1 201 ? 6.409 -14.578 -32.177 1.00 40.38 201 THR B CA 1
ATOM 3510 C C . THR B 1 201 ? 5.112 -13.951 -31.682 1.00 40.13 201 THR B C 1
ATOM 3511 O O . THR B 1 201 ? 5.152 -12.916 -31.009 1.00 37.08 201 THR B O 1
ATOM 3515 N N . GLY B 1 202 ? 3.969 -14.539 -32.001 1.00 25.39 202 GLY B N 1
ATOM 3516 C CA . GLY B 1 202 ? 2.711 -13.976 -31.573 1.00 30.27 202 GLY B CA 1
ATOM 3517 C C . GLY B 1 202 ? 1.836 -13.634 -32.760 1.00 26.07 202 GLY B C 1
ATOM 3518 O O . GLY B 1 202 ? 2.123 -13.980 -33.908 1.00 26.84 202 GLY B O 1
ATOM 3519 N N . THR B 1 203 ? 0.741 -12.960 -32.455 1.00 29.37 203 THR B N 1
ATOM 3520 C CA . THR B 1 203 ? -0.256 -12.615 -33.457 1.00 23.30 203 THR B CA 1
ATOM 3521 C C . THR B 1 203 ? 0.250 -11.521 -34.385 1.00 27.29 203 THR B C 1
ATOM 3522 O O . THR B 1 203 ? 0.792 -10.507 -33.925 1.00 31.52 203 THR B O 1
ATOM 3526 N N . GLN B 1 204 ? 0.105 -11.745 -35.695 1.00 22.43 204 GLN B N 1
ATOM 3527 C CA . GLN B 1 204 ? 0.394 -10.753 -36.729 1.00 23.69 204 GLN B CA 1
ATOM 3528 C C . GLN B 1 204 ? -0.890 -10.423 -37.477 1.00 25.32 204 GLN B C 1
ATOM 3529 O O . GLN B 1 204 ? -1.581 -11.322 -37.971 1.00 22.78 204 GLN B O 1
ATOM 3535 N N . TRP B 1 205 ? -1.215 -9.141 -37.539 1.00 22.22 205 TRP B N 1
ATOM 3536 C CA . TRP B 1 205 ? -2.446 -8.679 -38.166 1.00 20.16 205 TRP B CA 1
ATOM 3537 C C . TRP B 1 205 ? -2.224 -8.224 -39.602 1.00 24.25 205 TRP B C 1
ATOM 3538 O O . TRP B 1 205 ? -1.186 -7.641 -39.933 1.00 24.28 205 TRP B O 1
ATOM 3549 N N . ARG B 1 206 ? -3.209 -8.484 -40.458 1.00 22.03 206 ARG B N 1
ATOM 3550 C CA . ARG B 1 206 ? -3.116 -8.078 -41.852 1.00 22.86 206 ARG B CA 1
ATOM 3551 C C . ARG B 1 206 ? -4.497 -7.681 -42.357 1.00 26.35 206 ARG B C 1
ATOM 3552 O O . ARG B 1 206 ? -5.490 -8.332 -42.034 1.00 21.72 206 ARG B O 1
ATOM 3560 N N A MET B 1 207 ? -4.560 -6.617 -43.150 0.55 24.00 207 MET B N 1
ATOM 3561 N N B MET B 1 207 ? -4.555 -6.614 -43.154 0.45 23.96 207 MET B N 1
ATOM 3562 C CA A MET B 1 207 ? -5.801 -6.289 -43.842 0.55 20.43 207 MET B CA 1
ATOM 3563 C CA B MET B 1 207 ? -5.783 -6.293 -43.876 0.45 20.37 207 MET B CA 1
ATOM 3564 C C A MET B 1 207 ? -5.939 -7.160 -45.086 0.55 21.95 207 MET B C 1
ATOM 3565 C C B MET B 1 207 ? -5.919 -7.213 -45.077 0.45 21.95 207 MET B C 1
ATOM 3566 O O A MET B 1 207 ? -5.007 -7.254 -45.892 0.55 26.83 207 MET B O 1
ATOM 3567 O O B MET B 1 207 ? -4.974 -7.377 -45.856 0.45 26.82 207 MET B O 1
ATOM 3576 N N . ILE B 1 208 ? -7.096 -7.810 -45.226 1.00 19.83 208 ILE B N 1
ATOM 3577 C CA . ILE B 1 208 ? -7.429 -8.660 -46.363 1.00 22.81 208 ILE B CA 1
ATOM 3578 C C . ILE B 1 208 ? -8.463 -7.930 -47.212 1.00 22.10 208 ILE B C 1
ATOM 3579 O O . ILE B 1 208 ? -9.387 -7.323 -46.671 1.00 26.02 208 ILE B O 1
ATOM 3584 N N . GLU B 1 209 ? -8.311 -7.994 -48.531 1.00 19.51 209 GLU B N 1
ATOM 3585 C CA . GLU B 1 209 ? -9.308 -7.475 -49.460 1.00 20.01 209 GLU B CA 1
ATOM 3586 C C . GLU B 1 209 ? -9.703 -8.571 -50.438 1.00 17.37 209 GLU B C 1
ATOM 3587 O O . GLU B 1 209 ? -8.846 -9.317 -50.912 1.00 19.72 209 GLU B O 1
ATOM 3593 N N . GLU B 1 210 ? -11.003 -8.652 -50.765 1.00 20.87 210 GLU B N 1
ATOM 3594 C CA . GLU B 1 210 ? -11.532 -9.637 -51.710 1.00 21.11 210 GLU B CA 1
ATOM 3595 C C . GLU B 1 210 ? -12.895 -9.153 -52.205 1.00 19.25 210 GLU B C 1
ATOM 3596 O O . GLU B 1 210 ? -13.520 -8.286 -51.587 1.00 21.69 210 GLU B O 1
ATOM 3602 N N . PHE B 1 211 ? -13.393 -9.770 -53.278 1.00 19.72 211 PHE B N 1
ATOM 3603 C CA . PHE B 1 211 ? -14.799 -9.548 -53.608 1.00 22.26 211 PHE B CA 1
ATOM 3604 C C . PHE B 1 211 ? -15.656 -10.193 -52.528 1.00 22.60 211 PHE B C 1
ATOM 3605 O O . PHE B 1 211 ? -15.328 -11.264 -52.029 1.00 22.39 211 PHE B O 1
ATOM 3613 N N . ASP B 1 212 ? -16.730 -9.519 -52.138 1.00 20.50 212 ASP B N 1
ATOM 3614 C CA . ASP B 1 212 ? -17.547 -10.000 -51.025 1.00 20.35 212 ASP B CA 1
ATOM 3615 C C . ASP B 1 212 ? -18.285 -11.273 -51.440 1.00 27.47 212 ASP B C 1
ATOM 3616 O O . ASP B 1 212 ? -19.021 -11.270 -52.428 1.00 25.99 212 ASP B O 1
ATOM 3621 N N . THR B 1 213 ? -18.075 -12.369 -50.705 1.00 21.72 213 THR B N 1
ATOM 3622 C CA . THR B 1 213 ? -18.740 -13.631 -51.009 1.00 22.36 213 THR B CA 1
ATOM 3623 C C . THR B 1 213 ? -19.905 -13.898 -50.073 1.00 26.60 213 THR B C 1
ATOM 3624 O O . THR B 1 213 ? -20.518 -14.969 -50.166 1.00 26.94 213 THR B O 1
ATOM 3628 N N . GLY B 1 214 ? -20.218 -12.956 -49.183 1.00 25.54 214 GLY B N 1
ATOM 3629 C CA . GLY B 1 214 ? -21.332 -13.112 -48.257 1.00 27.60 214 GLY B CA 1
ATOM 3630 C C . GLY B 1 214 ? -22.671 -12.755 -48.850 1.00 30.89 214 GLY B C 1
ATOM 3631 O O . GLY B 1 214 ? -23.712 -13.154 -48.313 1.00 33.22 214 GLY B O 1
ATOM 3632 N N . ASP B 1 215 ? -22.662 -12.027 -49.939 1.00 26.79 215 ASP B N 1
ATOM 3633 C CA . ASP B 1 215 ? -23.854 -11.689 -50.694 1.00 29.37 215 ASP B CA 1
ATOM 3634 C C . ASP B 1 215 ? -23.492 -11.814 -52.160 1.00 26.67 215 ASP B C 1
ATOM 3635 O O . ASP B 1 215 ? -22.305 -11.953 -52.480 1.00 26.72 215 ASP B O 1
ATOM 3640 N N . PRO B 1 216 ? -24.455 -11.814 -53.080 1.00 23.06 216 PRO B N 1
ATOM 3641 C CA . PRO B 1 216 ? -24.099 -11.921 -54.497 1.00 21.28 216 PRO B CA 1
ATOM 3642 C C . PRO B 1 216 ? -23.121 -10.823 -54.891 1.00 22.41 216 PRO B C 1
ATOM 3643 O O . PRO B 1 216 ? -23.123 -9.738 -54.311 1.00 26.77 216 PRO B O 1
ATOM 3647 N N . ILE B 1 217 ? -22.303 -11.125 -55.899 1.00 23.15 217 ILE B N 1
ATOM 3648 C CA . ILE B 1 217 ? -21.190 -10.250 -56.277 1.00 24.21 217 ILE B CA 1
ATOM 3649 C C . ILE B 1 217 ? -21.683 -8.874 -56.712 1.00 34.53 217 ILE B C 1
ATOM 3650 O O . ILE B 1 217 ? -21.004 -7.867 -56.486 1.00 26.03 217 ILE B O 1
ATOM 3655 N N . VAL B 1 218 ? -22.871 -8.791 -57.310 1.00 26.79 218 VAL B N 1
ATOM 3656 C CA . VAL B 1 218 ? -23.414 -7.504 -57.731 1.00 31.60 218 VAL B CA 1
ATOM 3657 C C . VAL B 1 218 ? -24.862 -7.399 -57.285 1.00 35.42 218 VAL B C 1
ATOM 3658 O O . VAL B 1 218 ? -25.512 -8.395 -56.953 1.00 33.12 218 VAL B O 1
ATOM 3662 N N . ALA B 1 219 ? -25.369 -6.165 -57.305 1.00 32.24 219 ALA B N 1
ATOM 3663 C CA . ALA B 1 219 ? -26.751 -5.914 -56.936 1.00 33.79 219 ALA B CA 1
ATOM 3664 C C . ALA B 1 219 ? -27.681 -6.488 -58.004 1.00 27.10 219 ALA B C 1
ATOM 3665 O O . ALA B 1 219 ? -27.287 -6.719 -59.150 1.00 32.93 219 ALA B O 1
ATOM 3667 N N . GLY B 1 220 ? -28.920 -6.756 -57.604 1.00 35.32 220 GLY B N 1
ATOM 3668 C CA . GLY B 1 220 ? -29.906 -7.262 -58.541 1.00 37.34 220 GLY B CA 1
ATOM 3669 C C . GLY B 1 220 ? -30.034 -8.768 -58.614 1.00 43.77 220 GLY B C 1
ATOM 3670 O O . GLY B 1 220 ? -30.678 -9.272 -59.544 1.00 38.03 220 GLY B O 1
ATOM 3671 N N . LEU B 1 221 ? -29.425 -9.502 -57.684 1.00 32.59 221 LEU B N 1
ATOM 3672 C CA . LEU B 1 221 ? -29.425 -10.960 -57.686 1.00 29.47 221 LEU B CA 1
ATOM 3673 C C . LEU B 1 221 ? -30.019 -11.475 -56.381 1.00 36.38 221 LEU B C 1
ATOM 3674 O O . LEU B 1 221 ? -29.780 -10.906 -55.307 1.00 33.04 221 LEU B O 1
ATOM 3679 N N . ALA B 1 222 ? -30.809 -12.549 -56.475 1.00 30.25 222 ALA B N 1
ATOM 3680 C CA . ALA B 1 222 ? -31.308 -13.189 -55.272 1.00 32.49 222 ALA B CA 1
ATOM 3681 C C . ALA B 1 222 ? -30.153 -13.818 -54.505 1.00 31.09 222 ALA B C 1
ATOM 3682 O O . ALA B 1 222 ? -29.151 -14.233 -55.096 1.00 29.22 222 ALA B O 1
ATOM 3684 N N . GLU B 1 223 ? -30.323 -13.917 -53.181 1.00 30.68 223 GLU B N 1
ATOM 3685 C CA . GLU B 1 223 ? -29.261 -14.458 -52.339 1.00 31.38 223 GLU B CA 1
ATOM 3686 C C . GLU B 1 223 ? -28.888 -15.876 -52.729 1.00 31.81 223 GLU B C 1
ATOM 3687 O O . GLU B 1 223 ? -27.733 -16.281 -52.546 1.00 30.48 223 GLU B O 1
ATOM 3693 N N . ASP B 1 224 ? -29.844 -16.659 -53.239 1.00 27.68 224 ASP B N 1
ATOM 3694 C CA . ASP B 1 224 ? -29.581 -18.043 -53.605 1.00 27.77 224 ASP B CA 1
ATOM 3695 C C . ASP B 1 224 ? -29.364 -18.228 -55.097 1.00 25.17 224 ASP B C 1
ATOM 3696 O O . ASP B 1 224 ? -29.555 -19.339 -55.609 1.00 27.10 224 ASP B O 1
ATOM 3701 N N . TYR B 1 225 ? -28.938 -17.172 -55.813 1.00 24.34 225 TYR B N 1
ATOM 3702 C CA . TYR B 1 225 ? -28.887 -17.259 -57.270 1.00 26.21 225 TYR B CA 1
ATOM 3703 C C . TYR B 1 225 ? -27.924 -18.326 -57.777 1.00 26.78 225 TYR B C 1
ATOM 3704 O O . TYR B 1 225 ? -28.097 -18.803 -58.901 1.00 26.70 225 TYR B O 1
ATOM 3713 N N . PHE B 1 226 ? -26.926 -18.741 -56.984 1.00 24.22 226 PHE B N 1
ATOM 3714 C CA . PHE B 1 226 ? -26.086 -19.850 -57.420 1.00 21.88 226 PHE B CA 1
ATOM 3715 C C . PHE B 1 226 ? -26.920 -21.094 -57.742 1.00 21.60 226 PHE B C 1
ATOM 3716 O O . PHE B 1 226 ? -26.574 -21.857 -58.644 1.00 22.17 226 PHE B O 1
ATOM 3724 N N . ALA B 1 227 ? -27.985 -21.336 -56.977 1.00 24.99 227 ALA B N 1
ATOM 3725 C CA . ALA B 1 227 ? -28.804 -22.523 -57.205 1.00 22.77 227 ALA B CA 1
ATOM 3726 C C . ALA B 1 227 ? -29.388 -22.515 -58.613 1.00 26.97 227 ALA B C 1
ATOM 3727 O O . ALA B 1 227 ? -29.390 -23.543 -59.299 1.00 26.04 227 ALA B O 1
ATOM 3729 N N . GLY B 1 228 ? -29.857 -21.349 -59.069 1.00 28.45 228 GLY B N 1
ATOM 3730 C CA . GLY B 1 228 ? -30.369 -21.241 -60.432 1.00 28.10 228 GLY B CA 1
ATOM 3731 C C . GLY B 1 228 ? -29.311 -21.459 -61.497 1.00 29.53 228 GLY B C 1
ATOM 3732 O O . GLY B 1 228 ? -29.588 -22.042 -62.548 1.00 29.30 228 GLY B O 1
ATOM 3733 N N . ILE B 1 229 ? -28.083 -20.980 -61.257 1.00 25.12 229 ILE B N 1
ATOM 3734 C CA . ILE B 1 229 ? -27.012 -21.273 -62.200 1.00 24.95 229 ILE B CA 1
ATOM 3735 C C . ILE B 1 229 ? -26.811 -22.775 -62.311 1.00 28.12 229 ILE B C 1
ATOM 3736 O O . ILE B 1 229 ? -26.661 -23.323 -63.412 1.00 26.34 229 ILE B O 1
ATOM 3741 N N . VAL B 1 230 ? -26.820 -23.476 -61.174 1.00 26.16 230 VAL B N 1
ATOM 3742 C CA . VAL B 1 230 ? -26.596 -24.917 -61.207 1.00 23.00 230 VAL B CA 1
ATOM 3743 C C . VAL B 1 230 ? -27.726 -25.624 -61.962 1.00 23.80 230 VAL B C 1
ATOM 3744 O O . VAL B 1 230 ? -27.481 -26.503 -62.797 1.00 26.86 230 VAL B O 1
ATOM 3748 N N . THR B 1 231 ? -28.974 -25.260 -61.682 1.00 25.84 231 THR B N 1
ATOM 3749 C CA . THR B 1 231 ? -30.067 -25.927 -62.392 1.00 32.08 231 THR B CA 1
ATOM 3750 C C . THR B 1 231 ? -30.064 -25.581 -63.886 1.00 33.97 231 THR B C 1
ATOM 3751 O O . THR B 1 231 ? -30.390 -26.437 -64.717 1.00 29.78 231 THR B O 1
ATOM 3755 N N . GLU B 1 232 ? -29.689 -24.347 -64.260 1.00 32.87 232 GLU B N 1
ATOM 3756 C CA . GLU B 1 232 ? -29.569 -24.048 -65.689 1.00 28.57 232 GLU B CA 1
ATOM 3757 C C . GLU B 1 232 ? -28.437 -24.849 -66.323 1.00 31.49 232 GLU B C 1
ATOM 3758 O O . GLU B 1 232 ? -28.544 -25.288 -67.474 1.00 28.78 232 GLU B O 1
ATOM 3764 N N . PHE B 1 233 ? -27.332 -25.040 -65.593 1.00 24.98 233 PHE B N 1
ATOM 3765 C CA . PHE B 1 233 ? -26.245 -25.880 -66.086 1.00 24.20 233 PHE B CA 1
ATOM 3766 C C . PHE B 1 233 ? -26.743 -27.297 -66.356 1.00 26.81 233 PHE B C 1
ATOM 3767 O O . PHE B 1 233 ? -26.428 -27.894 -67.393 1.00 28.17 233 PHE B O 1
ATOM 3775 N N . LEU B 1 234 ? -27.528 -27.845 -65.428 1.00 28.16 234 LEU B N 1
ATOM 3776 C CA . LEU B 1 234 ? -28.066 -29.188 -65.612 1.00 28.30 234 LEU B CA 1
ATOM 3777 C C . LEU B 1 234 ? -29.044 -29.225 -66.775 1.00 28.37 234 LEU B C 1
ATOM 3778 O O . LEU B 1 234 ? -29.039 -30.174 -67.569 1.00 32.73 234 LEU B O 1
ATOM 3783 N N . ALA B 1 235 ? -29.870 -28.187 -66.889 1.00 29.61 235 ALA B N 1
ATOM 3784 C CA . ALA B 1 235 ? -30.838 -28.108 -67.979 1.00 35.16 235 ALA B CA 1
ATOM 3785 C C . ALA B 1 235 ? -30.152 -28.035 -69.337 1.00 40.29 235 ALA B C 1
ATOM 3786 O O . ALA B 1 235 ? -30.754 -28.393 -70.356 1.00 39.34 235 ALA B O 1
ATOM 3788 N N . SER B 1 236 ? -28.917 -27.544 -69.383 1.00 31.62 236 SER B N 1
ATOM 3789 C CA . SER B 1 236 ? -28.172 -27.508 -70.631 1.00 37.58 236 SER B CA 1
ATOM 3790 C C . SER B 1 236 ? -27.605 -28.867 -71.022 1.00 35.16 236 SER B C 1
ATOM 3791 O O . SER B 1 236 ? -26.962 -28.974 -72.072 1.00 43.08 236 SER B O 1
ATOM 3794 N N . GLY B 1 237 ? -27.821 -29.907 -70.219 1.00 29.68 237 GLY B N 1
ATOM 3795 C CA . GLY B 1 237 ? -27.321 -31.229 -70.539 1.00 31.56 237 GLY B CA 1
ATOM 3796 C C . GLY B 1 237 ? -26.000 -31.602 -69.911 1.00 29.83 237 GLY B C 1
ATOM 3797 O O . GLY B 1 237 ? -25.473 -32.681 -70.199 1.00 33.91 237 GLY B O 1
ATOM 3798 N N . GLN B 1 238 ? -25.452 -30.753 -69.058 1.00 32.07 238 GLN B N 1
ATOM 3799 C CA . GLN B 1 238 ? -24.184 -31.024 -68.408 1.00 29.30 238 GLN B CA 1
ATOM 3800 C C . GLN B 1 238 ? -24.430 -31.501 -66.982 1.00 25.83 238 GLN B C 1
ATOM 3801 O O . GLN B 1 238 ? -25.489 -31.261 -66.395 1.00 29.99 238 GLN B O 1
ATOM 3807 N N . GLY B 1 239 ? -23.427 -32.174 -66.431 1.00 29.07 239 GLY B N 1
ATOM 3808 C CA . GLY B 1 239 ? -23.474 -32.619 -65.053 1.00 28.39 239 GLY B CA 1
ATOM 3809 C C . GLY B 1 239 ? -24.271 -33.899 -64.886 1.00 34.00 239 GLY B C 1
ATOM 3810 O O . GLY B 1 239 ? -24.941 -34.385 -65.797 1.00 29.37 239 GLY B O 1
ATOM 3811 N N . ARG B 1 240 ? -24.194 -34.453 -63.677 1.00 25.20 240 ARG B N 1
ATOM 3812 C CA . ARG B 1 240 ? -24.807 -35.734 -63.352 1.00 23.64 240 ARG B CA 1
ATOM 3813 C C . ARG B 1 240 ? -25.652 -35.576 -62.094 1.00 27.09 240 ARG B C 1
ATOM 3814 O O . ARG B 1 240 ? -25.324 -34.784 -61.211 1.00 25.52 240 ARG B O 1
ATOM 3822 N N . GLN B 1 241 ? -26.749 -36.331 -62.023 1.00 23.63 241 GLN B N 1
ATOM 3823 C CA . GLN B 1 241 ? -27.696 -36.253 -60.913 1.00 22.01 241 GLN B CA 1
ATOM 3824 C C . GLN B 1 241 ? -28.095 -37.649 -60.474 1.00 26.12 241 GLN B C 1
ATOM 3825 O O . GLN B 1 241 ? -28.316 -38.523 -61.319 1.00 25.83 241 GLN B O 1
ATOM 3831 N N . GLY B 1 242 ? -28.22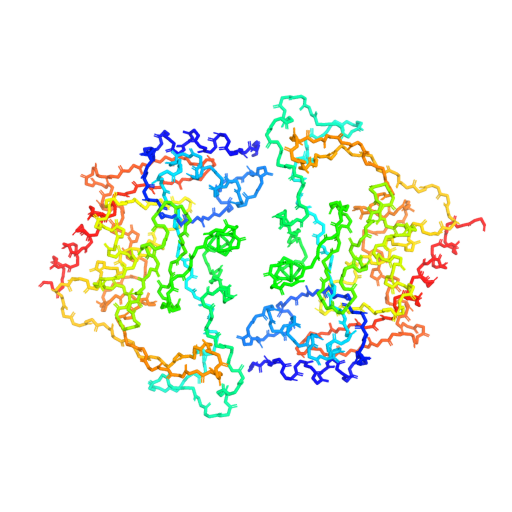8 -37.848 -59.164 1.00 21.10 242 GLY B N 1
ATOM 3832 C CA . GLY B 1 242 ? -28.625 -39.147 -58.645 1.00 24.70 242 GLY B CA 1
ATOM 3833 C C . GLY B 1 242 ? -28.392 -39.203 -57.150 1.00 24.98 242 GLY B C 1
ATOM 3834 O O . GLY B 1 242 ? -27.722 -38.351 -56.569 1.00 24.47 242 GLY B O 1
ATOM 3835 N N . LEU B 1 243 ? -28.901 -40.268 -56.540 1.00 21.90 243 LEU B N 1
ATOM 3836 C CA . LEU B 1 243 ? -28.799 -40.426 -55.091 1.00 21.76 243 LEU B CA 1
ATOM 3837 C C . LEU B 1 243 ? -27.426 -40.925 -54.663 1.00 22.11 243 LEU B C 1
ATOM 3838 O O . LEU B 1 243 ? -26.839 -41.807 -55.294 1.00 25.09 243 LEU B O 1
ATOM 3843 N N . ILE B 1 244 ? -26.928 -40.368 -53.556 1.00 20.71 244 ILE B N 1
ATOM 3844 C CA . ILE B 1 244 ? -25.793 -40.908 -52.819 1.00 19.26 244 ILE B CA 1
ATOM 3845 C C . ILE B 1 244 ? -26.331 -41.246 -51.438 1.00 21.60 244 ILE B C 1
ATOM 3846 O O . ILE B 1 244 ? -26.762 -40.348 -50.706 1.00 20.54 244 ILE B O 1
ATOM 3851 N N . GLY B 1 245 ? -26.361 -42.541 -51.100 1.00 22.61 245 GLY B N 1
ATOM 3852 C CA . GLY B 1 245 ? -27.151 -42.943 -49.949 1.00 22.28 245 GLY B CA 1
ATOM 3853 C C . GLY B 1 245 ? -28.598 -42.544 -50.218 1.00 24.05 245 GLY B C 1
ATOM 3854 O O . GLY B 1 245 ? -29.143 -42.808 -51.294 1.00 24.34 245 GLY B O 1
ATOM 3855 N N . ALA B 1 246 ? -29.210 -41.833 -49.284 1.00 21.24 246 ALA B N 1
ATOM 3856 C CA . ALA B 1 246 ? -30.560 -41.328 -49.487 1.00 20.86 246 ALA B CA 1
ATOM 3857 C C . ALA B 1 246 ? -30.596 -39.917 -50.045 1.00 20.66 246 ALA B C 1
ATOM 3858 O O . ALA B 1 246 ? -31.686 -39.379 -50.258 1.00 24.20 246 ALA B O 1
ATOM 3860 N N . ALA B 1 247 ? -29.430 -39.308 -50.308 1.00 22.57 247 ALA B N 1
ATOM 3861 C CA . ALA B 1 247 ? -29.370 -37.878 -50.574 1.00 21.20 247 ALA B CA 1
ATOM 3862 C C . ALA B 1 247 ? -29.385 -37.569 -52.061 1.00 16.95 247 ALA B C 1
ATOM 3863 O O . ALA B 1 247 ? -28.501 -38.041 -52.784 1.00 20.94 247 ALA B O 1
ATOM 3865 N N . PRO B 1 248 ? -30.328 -36.758 -52.536 1.00 21.02 248 PRO B N 1
ATOM 3866 C CA . PRO B 1 248 ? -30.232 -36.224 -53.904 1.00 22.98 248 PRO B CA 1
ATOM 3867 C C . PRO B 1 248 ? -28.926 -35.464 -54.070 1.00 21.90 248 PRO B C 1
ATOM 3868 O O . PRO B 1 248 ? -28.546 -34.667 -53.210 1.00 22.91 248 PRO B O 1
ATOM 3872 N N . SER B 1 249 ? -28.221 -35.748 -55.160 1.00 20.76 249 SER B N 1
ATOM 3873 C CA . SER B 1 249 ? -26.870 -35.230 -55.333 1.00 20.76 249 SER B CA 1
ATOM 3874 C C . SER B 1 249 ? -26.637 -34.786 -56.774 1.00 26.31 249 SER B C 1
ATOM 3875 O O . SER B 1 249 ? -27.233 -35.308 -57.721 1.00 23.51 249 SER B O 1
ATOM 3878 N N . VAL B 1 250 ? -25.699 -33.848 -56.927 1.00 21.99 250 VAL B N 1
ATOM 3879 C CA . VAL B 1 250 ? -25.344 -33.251 -58.213 1.00 21.54 250 VAL B CA 1
ATOM 3880 C C . VAL B 1 250 ? -23.825 -33.254 -58.307 1.00 26.04 250 VAL B C 1
ATOM 3881 O O . VAL B 1 250 ? -23.151 -32.787 -57.382 1.00 23.32 250 VAL B O 1
ATOM 3885 N N . LEU B 1 251 ? -23.292 -33.781 -59.412 1.00 22.09 251 LEU B N 1
ATOM 3886 C CA . LEU B 1 251 ? -21.848 -33.857 -59.654 1.00 22.02 251 LEU B CA 1
ATOM 3887 C C . LEU B 1 251 ? -21.537 -33.062 -60.919 1.00 29.62 251 LEU B C 1
ATOM 3888 O O . LEU B 1 251 ? -22.149 -33.302 -61.962 1.00 23.80 251 LEU B O 1
ATOM 3893 N N . VAL B 1 252 ? -20.615 -32.098 -60.828 1.00 23.25 252 VAL B N 1
ATOM 3894 C CA . VAL B 1 252 ? -20.322 -31.235 -61.971 1.00 24.66 252 VAL B CA 1
ATOM 3895 C C . VAL B 1 252 ? -18.820 -31.125 -62.189 1.00 27.14 252 VAL B C 1
ATOM 3896 O O . VAL B 1 252 ? -18.010 -31.291 -61.272 1.00 23.51 252 VAL B O 1
ATOM 3900 N N . ASP B 1 253 ? -18.453 -30.860 -63.436 1.00 24.78 253 ASP B N 1
ATOM 3901 C CA . ASP B 1 253 ? -17.070 -30.591 -63.768 1.00 25.28 253 ASP B CA 1
ATOM 3902 C C . ASP B 1 253 ? -16.730 -29.168 -63.337 1.00 22.59 253 ASP B C 1
ATOM 3903 O O . ASP B 1 253 ? -17.482 -28.230 -63.626 1.00 23.51 253 ASP B O 1
ATOM 3908 N N . ALA B 1 254 ? -15.615 -29.014 -62.616 1.00 23.72 254 ALA B N 1
ATOM 3909 C CA . ALA B 1 254 ? -15.281 -27.704 -62.063 1.00 23.96 254 ALA B CA 1
ATOM 3910 C C . ALA B 1 254 ? -15.028 -26.686 -63.171 1.00 22.60 254 ALA B C 1
ATOM 3911 O O . ALA B 1 254 ? -15.534 -25.564 -63.115 1.00 24.77 254 ALA B O 1
ATOM 3913 N N . ALA B 1 255 ? -14.232 -27.063 -64.178 1.00 25.58 255 ALA B N 1
ATOM 3914 C CA . ALA B 1 255 ? -13.941 -26.133 -65.269 1.00 26.03 255 ALA B CA 1
ATOM 3915 C C . ALA B 1 255 ? -15.218 -25.749 -66.008 1.00 26.56 255 ALA B C 1
ATOM 3916 O O . ALA B 1 255 ? -15.449 -24.569 -66.312 1.00 27.84 255 ALA B O 1
ATOM 3918 N N . ALA B 1 256 ? -16.085 -26.729 -66.263 1.00 28.85 256 ALA B N 1
ATOM 3919 C CA . ALA B 1 256 ? -17.312 -26.460 -67.007 1.00 29.45 256 ALA B CA 1
ATOM 3920 C C . ALA B 1 256 ? -18.259 -25.546 -66.235 1.00 27.84 256 ALA B C 1
ATOM 3921 O O . ALA B 1 256 ? -18.804 -24.588 -66.796 1.00 27.91 256 ALA B O 1
ATOM 3923 N N . ILE B 1 257 ? -18.507 -25.837 -64.949 1.00 25.51 257 ILE B N 1
ATOM 3924 C CA . ILE B 1 257 ? -19.448 -24.987 -64.221 1.00 24.85 257 ILE B CA 1
ATOM 3925 C C . ILE B 1 257 ? -18.880 -23.578 -64.028 1.00 22.62 257 ILE B C 1
ATOM 3926 O O . ILE B 1 257 ? -19.635 -22.603 -63.980 1.00 24.29 257 ILE B O 1
ATOM 3931 N N . THR B 1 258 ? -17.552 -23.441 -63.912 1.00 24.02 258 THR B N 1
ATOM 3932 C CA . THR B 1 258 ? -16.961 -22.112 -63.768 1.00 23.04 258 THR B CA 1
ATOM 3933 C C . THR B 1 258 ? -17.168 -21.292 -65.035 1.00 23.89 258 THR B C 1
ATOM 3934 O O . THR B 1 258 ? -17.596 -20.136 -64.966 1.00 26.16 258 THR B O 1
ATOM 3938 N N . ALA B 1 259 ? -16.867 -21.880 -66.199 1.00 27.81 259 ALA B N 1
ATOM 3939 C CA . ALA B 1 259 ? -17.066 -21.155 -67.456 1.00 30.20 259 ALA B CA 1
ATOM 3940 C C . ALA B 1 259 ? -18.532 -20.803 -67.648 1.00 32.92 259 ALA B C 1
ATOM 3941 O O . ALA B 1 259 ? -18.865 -19.679 -68.047 1.00 29.73 259 ALA B O 1
ATOM 3943 N N . PHE B 1 260 ? -19.429 -21.746 -67.325 1.00 31.26 260 PHE B N 1
ATOM 3944 C CA . PHE B 1 260 ? -20.860 -21.490 -67.432 1.00 28.29 260 PHE B CA 1
ATOM 3945 C C . PHE B 1 260 ? -21.284 -20.327 -66.548 1.00 29.40 260 PHE B C 1
ATOM 3946 O O . PHE B 1 260 ? -22.036 -19.448 -66.979 1.00 28.12 260 PHE B O 1
ATOM 3954 N N . GLY B 1 261 ? -20.798 -20.290 -65.304 1.00 26.78 261 GLY B N 1
ATOM 3955 C CA . GLY B 1 261 ? -21.167 -19.210 -64.412 1.00 21.32 261 GLY B CA 1
ATOM 3956 C C . GLY B 1 261 ? -20.618 -17.857 -64.839 1.00 24.01 261 GLY B C 1
ATOM 3957 O O . GLY B 1 261 ? -21.265 -16.829 -64.636 1.00 27.09 261 GLY B O 1
ATOM 3958 N N . VAL B 1 262 ? -19.398 -17.835 -65.370 1.00 27.04 262 VAL B N 1
ATOM 3959 C CA . VAL B 1 262 ? -18.841 -16.582 -65.885 1.00 26.72 262 VAL B CA 1
ATOM 3960 C C . VAL B 1 262 ? -19.698 -16.065 -67.033 1.00 27.20 262 VAL B C 1
ATOM 3961 O O . VAL B 1 262 ? -20.103 -14.898 -67.054 1.00 30.56 262 VAL B O 1
ATOM 3965 N N . THR B 1 263 ? -20.010 -16.945 -67.982 1.00 28.93 263 THR B N 1
ATOM 3966 C CA . THR B 1 263 ? -20.864 -16.571 -69.109 1.00 28.50 263 THR B CA 1
ATOM 3967 C C . THR B 1 263 ? -22.233 -16.098 -68.637 1.00 35.87 263 THR B C 1
ATOM 3968 O O . THR B 1 263 ? -22.770 -15.106 -69.150 1.00 33.27 263 THR B O 1
ATOM 3972 N N . TRP B 1 264 ? -22.822 -16.812 -67.672 1.00 28.54 264 TRP B N 1
ATOM 3973 C CA . TRP B 1 264 ? -24.109 -16.417 -67.114 1.00 29.37 264 TRP B CA 1
ATOM 3974 C C . TRP B 1 264 ? -24.066 -14.997 -66.562 1.00 34.56 264 TRP B C 1
ATOM 3975 O O . TRP B 1 264 ? -24.988 -14.199 -66.789 1.00 31.65 264 TRP B O 1
ATOM 3986 N N . LEU B 1 265 ? -23.000 -14.661 -65.825 1.00 29.20 265 LEU B N 1
ATOM 3987 C CA . LEU B 1 265 ? -22.893 -13.332 -65.240 1.00 27.95 265 LEU B CA 1
ATOM 3988 C C . LEU B 1 265 ? -22.625 -12.284 -66.311 1.00 25.80 265 LEU B C 1
ATOM 3989 O O . LEU B 1 265 ? -23.168 -11.179 -66.246 1.00 30.31 265 LEU B O 1
ATOM 3994 N N . GLU B 1 266 ? -21.756 -12.604 -67.267 1.00 29.95 266 GLU B N 1
ATOM 3995 C CA . GLU B 1 266 ? -21.399 -11.635 -68.297 1.00 33.44 266 GLU B CA 1
ATOM 3996 C C . GLU B 1 266 ? -22.553 -11.398 -69.263 1.00 41.02 266 GLU B C 1
ATOM 3997 O O . GLU B 1 266 ? -22.675 -10.302 -69.813 1.00 39.35 266 GLU B O 1
ATOM 4003 N N . LYS B 1 267 ? -23.415 -12.396 -69.478 1.00 34.34 267 LYS B N 1
ATOM 4004 C CA . LYS B 1 267 ? -24.598 -12.150 -70.304 1.00 33.43 267 LYS B CA 1
ATOM 4005 C C . LYS B 1 267 ? -25.525 -11.119 -69.674 1.00 44.53 267 LYS B C 1
ATOM 4006 O O . LYS B 1 267 ? -26.222 -10.391 -70.390 1.00 46.62 267 LYS B O 1
ATOM 4012 N N . ARG B 1 268 ? -25.554 -11.033 -68.348 1.00 34.47 268 ARG B N 1
ATOM 4013 C CA . ARG B 1 268 ? -26.561 -10.226 -67.684 1.00 33.52 268 ARG B CA 1
ATOM 4014 C C . ARG B 1 268 ? -26.096 -8.858 -67.186 1.00 46.25 268 ARG B C 1
ATOM 4015 O O . ARG B 1 268 ? -26.957 -7.991 -66.992 1.00 41.69 268 ARG B O 1
ATOM 4023 N N . PHE B 1 269 ? -24.790 -8.597 -66.994 1.00 37.86 269 PHE B N 1
ATOM 4024 C CA . PHE B 1 269 ? -24.435 -7.412 -66.197 1.00 41.35 269 PHE B CA 1
ATOM 4025 C C . PHE B 1 269 ? -23.413 -6.383 -66.710 1.00 36.97 269 PHE B C 1
ATOM 4026 O O . PHE B 1 269 ? -23.452 -5.254 -66.205 1.00 56.62 269 PHE B O 1
ATOM 4034 N N . GLY B 1 270 ? -22.509 -6.674 -67.634 1.00 42.25 270 GLY B N 1
ATOM 4035 C CA . GLY B 1 270 ? -22.416 -7.846 -68.449 1.00 34.65 270 GLY B CA 1
ATOM 4036 C C . GLY B 1 270 ? -21.896 -7.414 -69.811 1.00 63.17 270 GLY B C 1
ATOM 4037 O O . GLY B 1 270 ? -22.078 -6.258 -70.223 1.00 54.76 270 GLY B O 1
#

Foldseek 3Di:
DEDALVNLLVQCVVQPQAALFAEEEQAPQVLLPHHPVGLVSVVSSSCVNNDQNYKYKYFFAAPQVQQVQADPQAHHPPVCVVVGDADDQLDTGGDAPRHCNQRVLSPDPQWGWADQRRRIMIMHHDCRCVLRPPQDNAQSLEPSHSLNVCLVRFHKYKYQLTQQLVPSSLVHLVSPAPFPAFAKDWHWHWHQDPVGTDIDIYIHGDPCARRHPDDDRSVSNVLVVVCVVVVFWGWDHSNSHTMTMHTSNSSSVSSSVVVCVPGND/DDADALVQLLVVCVVQPQAALFAEEEQADQVLQPHYPVGLVSVVSSNCVHNDQNYKYKYFFAADQVQQVQADPQAHHPPVCPVPGDADDQLDTGGDAPRHCNQRVLSPDPQWGWADQRRRIMIMHHDCRCCLRPPQDNAQSLEPSHSLVVCLVVFHKYKHQLGQQLVRSSLVHLLSPAPFPAFAKDWHKHWHQDPVGTDIDIYMHGDPCARRHPDADRSVSNVLLVVCVVVVFWGWDHSNSGTMTMHGSNVSSVSSSCVCNVVRD

Sequence (530 aa):
SFATRTSLAADLAALGLAWGDAIMVHAAVSRVGRLLDGPDTIIAALRRDTVGPGGTVLAYADWEARYEDLVDDAGRVPPEWREHVPPFDPQRSRAIRDNGVVLPEFLRTTPGTLRSGNPGASLVALGAKAEWFTADHPLDYGYGEGSPLAKLVEAGGKVLMLGAPLDTLTLLHHAEHLADIPGKRRIKRIEVPFATPTGTQWRMMIEEFDDTGDPIVAGLAEDYFAGIVTEFLASGQGRQGLIGAAPSVLVDAAAITAFGVTWLEKRFGTASFATRTSLAADLAALGLAWGDAIMVHAAVSRVGRLLDGPDTIIAALRDTVGPGGTVLAYADWEARYEDLVDDAGRVPPEWREHVPPFDPQRSRAIRDNGVLLPEFLRTTPGTLRSGNPGASLVALGAKAEWFTADHPLDYGYGEGSPLAKLVEAGGKVLMLGAPLDTLTLLHHAEHLADIPGKRIKRIEVPFATPTGTQWRMMIEEFDTGDPIVAGLAEDYFAGIVTEFLASGQGRQGLIGAAPSVLVDAAAITAFGVTWLEKRFG

InterPro domains:
  IPR003679 Aminoglycoside N(3)-acetyltransferase-like [PF02522] (1-237)
  IPR003679 Aminoglycoside N(3)-acetyltransferase-like [PTHR11104] (1-238)
  IPR028345 Aminoglycoside 3-N-acetyltransferase-like [SSF110710] (1-239)

Secondary structure (DSSP, 8-state):
--B-HHHHHHHHHHHT--TT-EEEEEE-GGGG--BTTTHHHHHHHHHHHH-TT-EEEEE-----GGGGG--TTSPPPHHHHTTSPPB-TTTSPPP-TT-SHHHHHHTSTT-EE-S-TTT-EEEEETTHHHHHSS--SSSTTSTTSHHHHHHHTT-EEEEEB--GGG-TTHHHHHHH---S-PPEEEEEEEE--TTS-EEEEEEEE--SS-SSSS--TTHHHHHHHHHHHTT-SEEEEETTEEEEEEEHHHHHHHHHHHHHHHH--/---B-HHHHHHHHHHHT--TT-EEEEEE-GGGG--BTTTHHHHHHHHHHHH-TT-EEEEE-----GGGGG--TTSPPPHHHHTTSPPB-TTTSPPP-TT-SHHHHHHTSTT-EE-SSTTT-EEEEETTHHHHHTT--SSSTTSTTSHHHHHHHTT-EEEEEB--GGG-TTHHHHHHH---S---EEEEEEEE--TTS-EEEEEEEE--SS-SSSS--TTHHHHHHHHHHHTT-SEEEEETTEEEEEEEHHHHHHHHHHHHHHHH-